Protein AF-A0A3M3LXD4-F1 (afdb_monomer_lite)

InterPro domains:
  IPR028949 Novel toxin 15 [PF15604] (297-449)
  IPR049195 NAD(+)--protein-arginine ADP-ribosyltransferase Tre1-like, N-terminal domain [PF21724] (26-231)

Organism: NCBI:txid81036

Foldseek 3Di:
DPPDPPVVVVVVVVVVVLLVQLLVLLVLLLVLLLVVLLVCCCVVVVVLVCVLCSVVLLVLLSVLLQQLLQQPSADDDDDDDDDDDDFGDGDDQADFDVDPSLVVSLVVSCVLFLNPFLSVQLSVQRVVLSVLSNQLSVLSSCLSVPPPDDDPPVCVSVVSSVVSSNVSSNSSSVSSNSSSLSVLLSLLCCLVQNGDDPNDRPDDDHSVNSLVVSLVSTPDVSVSVSCVVRVVVSNVPPSSHDDDDPPPPPPPPDDDDDDDPDDPPDDQAQADDEDEWDAQEPPVPVVLVVDDPVVNVVLVVQLVVLLVLLQVLQLQDFLRLQLGLQVCCVRHNAAPVLVVQQVVQLVVQLVVQLVVQLVVCVVVVHDNVVSSVVSNVVSVVVSVQKGQAFRNDSNRRRSNPSHRPHIDGPVSRCSVNVPCVRTVVSSNVSSVVCVVVVNRNHGYNYDHHHDDDDPDD

Sequence (457 aa):
MALQGVSALVLIGLMVIWMGGRIDSVKEALNNSYPIVLGRLRRRWADLDIEQIVDVLVQISREVALILGGSVAIGSIVGGVAGGFFLGVGAVPGLVVGGGIGLQVGSLVLSGLGLYSIAEYFYRGLPECLLTLQDGITTAWSAEQEKFAGVDPTGGSMARREYAIESASRLLARGQEQVVTLLLTAIVTYLTRGQIKSGLMGGVDNLAARSAKLQSDISNRRLADWLAKNEKKLLAHPEFQPVDPPRFNFKQTDEGAETPRSQPKAKRLERLEELEIKDFNPYDNPRLKEMSLVERQKYLKTYSAQLRAQQDAINNMTAEEFKSARDSYKNLGRNPAADAMQRRMGKQMEREVAEKIQKSLVKKGVDVREAIIQAKARAKEIKSTVAALHEPDMVAGGWLSPDPVRMGSSSVNSSIGGSWSSRLKALDDAVDSAMLDGNGGAKLNVRLNVLRGATTP

Radius of gyration: 27.42 Å; chains: 1; bounding box: 83×70×76 Å

pLDDT: mean 73.3, std 21.98, range [22.5, 97.88]

Secondary structure (DSSP, 8-state):
---SSHHHHHHHHHHHHHHHHHHHHHHHHHHHHHHHHHHHHHHHTGGGTGGGTHHHHHHHHHHHHHHHHHHHTTS-----SS----------SS--SSS-HHHHHHHHHHHHHT-GGGHHHHHHHHHHHHHHHHHHHHHHHHTTGGGSSS--TTSHHHHHHHHHHHHHHHHHHHHHHHHHHHHHHHHHHHHHH--EETTEEPP---HHHHHHHHHHH-S-HHHHHHHHHHHHHHHH-GGGS-PPPP-----------------------SBPPPEE-PPB-GGG-THHHHS-HHHHHHHHHHHHHHHHHHHHHHHTSBHHHHHHHHHHHHHH-S-HHHHHHHHHHHHHHHHHHHHHHHHHHHHTT--HHHHHHHHHHHHHHHHHTEEEE-SS-GGGTGGG--S--EEEEHHHHHHHHHHGGGTHHHHHHHHHHHHHTT-TTSBP-EE--B--S----

Structure (mmCIF, N/CA/C/O backbone):
data_AF-A0A3M3LXD4-F1
#
_entry.id   AF-A0A3M3LXD4-F1
#
loop_
_atom_site.group_PDB
_atom_site.id
_atom_site.type_symbol
_atom_site.label_atom_id
_atom_site.label_alt_id
_atom_site.label_comp_id
_atom_site.label_asym_id
_atom_site.label_entity_id
_atom_site.label_seq_id
_atom_site.pdbx_PDB_ins_code
_atom_site.Cartn_x
_atom_site.Cartn_y
_atom_site.Cartn_z
_atom_site.occupancy
_atom_site.B_iso_or_equiv
_atom_site.auth_seq_id
_atom_site.auth_comp_id
_atom_site.auth_asym_id
_atom_site.auth_atom_id
_atom_site.pdbx_PDB_model_num
ATOM 1 N N . MET A 1 1 ? 7.241 41.823 28.816 1.00 38.16 1 MET A N 1
ATOM 2 C CA . MET A 1 1 ? 7.774 40.517 28.373 1.00 38.16 1 MET A CA 1
ATOM 3 C C . MET A 1 1 ? 6.654 39.763 27.647 1.00 38.16 1 MET A C 1
ATOM 5 O O . MET A 1 1 ? 6.012 38.908 28.230 1.00 38.16 1 MET A O 1
ATOM 9 N N . ALA A 1 2 ? 6.326 40.174 26.416 1.00 39.19 2 ALA A N 1
ATOM 10 C CA . ALA A 1 2 ? 5.175 39.658 25.659 1.00 39.19 2 ALA A CA 1
ATOM 11 C C . ALA A 1 2 ? 5.435 39.721 24.140 1.00 39.19 2 ALA A C 1
ATOM 13 O O . ALA A 1 2 ? 4.665 40.318 23.399 1.00 39.19 2 ALA A O 1
ATOM 14 N N . LEU A 1 3 ? 6.567 39.171 23.677 1.00 34.00 3 LEU A N 1
ATOM 15 C CA . LEU A 1 3 ? 6.941 39.225 22.253 1.00 34.00 3 LEU A CA 1
ATOM 16 C C . LEU A 1 3 ? 7.494 37.920 21.651 1.00 34.00 3 LEU A C 1
ATOM 18 O O . LEU A 1 3 ? 7.939 37.934 20.512 1.00 34.00 3 LEU A O 1
ATOM 22 N N . GLN A 1 4 ? 7.436 36.778 22.347 1.00 39.34 4 GLN A N 1
ATOM 23 C CA . GLN A 1 4 ? 7.983 35.512 21.816 1.00 39.34 4 GLN A CA 1
ATOM 24 C C . GLN A 1 4 ? 6.937 34.482 21.341 1.00 39.34 4 GLN A C 1
ATOM 26 O O . GLN A 1 4 ? 7.311 33.477 20.749 1.00 39.34 4 GLN A O 1
ATOM 31 N N . GLY A 1 5 ? 5.631 34.724 21.523 1.00 33.06 5 GLY A N 1
ATOM 32 C CA . GLY A 1 5 ? 4.579 33.757 21.155 1.00 33.06 5 GLY A CA 1
ATOM 33 C C . GLY A 1 5 ? 4.003 33.883 19.736 1.00 33.06 5 GLY A C 1
ATOM 34 O O . GLY A 1 5 ? 3.404 32.936 19.236 1.00 33.06 5 GLY A O 1
ATOM 35 N N . VAL A 1 6 ? 4.173 35.031 19.070 1.00 38.28 6 VAL A N 1
ATOM 36 C CA . VAL A 1 6 ? 3.507 35.322 17.780 1.00 38.28 6 VAL A CA 1
ATOM 37 C C . VAL A 1 6 ? 4.297 34.773 16.578 1.00 38.28 6 VAL A C 1
ATOM 39 O O . VAL A 1 6 ? 3.705 34.384 15.575 1.00 38.28 6 VAL A O 1
ATOM 42 N N . SER A 1 7 ? 5.622 34.641 16.681 1.00 45.12 7 SER A N 1
ATOM 43 C CA . SER A 1 7 ? 6.482 34.300 15.536 1.00 45.12 7 SER A CA 1
ATOM 44 C C . SER A 1 7 ? 6.362 32.847 15.056 1.00 45.12 7 SER A C 1
ATOM 46 O O . SER A 1 7 ? 6.449 32.598 13.858 1.00 45.12 7 SER A O 1
ATOM 48 N N . ALA A 1 8 ? 6.118 31.878 15.944 1.00 33.59 8 ALA A N 1
ATOM 49 C CA . ALA A 1 8 ? 6.049 30.462 15.560 1.00 33.59 8 ALA A CA 1
ATOM 50 C C . ALA A 1 8 ? 4.763 30.114 14.786 1.00 33.59 8 ALA A C 1
ATOM 52 O O . ALA A 1 8 ? 4.811 29.393 13.793 1.00 33.59 8 ALA A O 1
ATOM 53 N N . LEU A 1 9 ? 3.619 30.673 15.193 1.00 34.75 9 LEU A N 1
ATOM 54 C CA . LEU A 1 9 ? 2.333 30.480 14.511 1.00 34.75 9 LEU A CA 1
ATOM 55 C C . LEU A 1 9 ? 2.302 31.154 13.131 1.00 34.75 9 LEU A C 1
ATOM 57 O O . LEU A 1 9 ? 1.747 30.591 12.190 1.00 34.75 9 LEU A O 1
ATOM 61 N N . VAL A 1 10 ? 2.948 32.317 12.987 1.00 41.09 10 VAL A N 1
ATOM 62 C CA . VAL A 1 10 ? 3.098 33.009 11.696 1.00 41.09 10 VAL A CA 1
ATOM 63 C C . VAL A 1 10 ? 4.026 32.234 10.755 1.00 41.09 10 VAL A C 1
ATOM 65 O O . VAL A 1 10 ? 3.702 32.086 9.581 1.00 41.09 10 VAL A O 1
ATOM 68 N N . LEU A 1 11 ? 5.131 31.670 11.254 1.00 33.03 11 LEU A N 1
ATOM 69 C CA . LEU A 1 11 ? 6.038 30.837 10.454 1.00 33.03 11 LEU A CA 1
ATOM 70 C C . LEU A 1 11 ? 5.385 29.523 9.998 1.00 33.03 11 LEU A C 1
ATOM 72 O O . LEU A 1 11 ? 5.543 29.139 8.841 1.00 33.03 11 LEU A O 1
ATOM 76 N N . ILE A 1 12 ? 4.594 28.872 10.859 1.00 34.53 12 ILE A N 1
ATOM 77 C CA . ILE A 1 12 ? 3.800 27.688 10.486 1.00 34.53 12 ILE A CA 1
ATOM 78 C C . ILE A 1 12 ? 2.733 28.065 9.448 1.00 34.53 12 ILE A C 1
ATOM 80 O O . ILE A 1 12 ? 2.572 27.361 8.454 1.00 34.53 12 ILE A O 1
ATOM 84 N N . GLY A 1 13 ? 2.047 29.199 9.627 1.00 31.00 13 GLY A N 1
ATOM 85 C CA . GLY A 1 13 ? 1.080 29.715 8.655 1.00 31.00 13 GLY A CA 1
ATOM 86 C C . GLY A 1 13 ? 1.704 29.997 7.284 1.00 31.00 13 GLY A C 1
ATOM 87 O O . GLY A 1 13 ? 1.172 29.559 6.267 1.00 31.00 13 GLY A O 1
ATOM 88 N N . LEU A 1 14 ? 2.867 30.655 7.245 1.00 36.41 14 LEU A N 1
ATOM 89 C CA . LEU A 1 14 ? 3.611 30.940 6.012 1.00 36.41 14 LEU A CA 1
ATOM 90 C C . LEU A 1 14 ? 4.131 29.665 5.335 1.00 36.41 14 LEU A C 1
ATOM 92 O O . LEU A 1 14 ? 4.071 29.565 4.113 1.00 36.41 14 LEU A O 1
ATOM 96 N N . MET A 1 15 ? 4.579 28.671 6.106 1.00 35.88 15 MET A N 1
ATOM 97 C CA . MET A 1 15 ? 5.019 27.372 5.587 1.00 35.88 15 MET A CA 1
ATOM 98 C C . MET A 1 15 ? 3.859 26.573 4.972 1.00 35.88 15 MET A C 1
ATOM 100 O O . MET A 1 15 ? 4.012 26.002 3.894 1.00 35.88 15 MET A O 1
ATOM 104 N N . VAL A 1 16 ? 2.681 26.582 5.607 1.00 38.06 16 VAL A N 1
ATOM 105 C CA . VAL A 1 16 ? 1.460 25.940 5.086 1.00 38.06 16 VAL A CA 1
ATOM 106 C C . VAL A 1 16 ? 0.983 26.615 3.797 1.00 38.06 16 VAL A C 1
ATOM 108 O O . VAL A 1 16 ? 0.641 25.924 2.839 1.00 38.06 16 VAL A O 1
ATOM 111 N N . ILE A 1 17 ? 1.012 27.950 3.734 1.00 48.69 17 ILE A N 1
ATOM 112 C CA . ILE A 1 17 ? 0.652 28.719 2.531 1.00 48.69 17 ILE A CA 1
ATOM 113 C C . ILE A 1 17 ? 1.657 28.466 1.393 1.00 48.69 17 ILE A C 1
ATOM 115 O O . ILE A 1 17 ? 1.259 28.245 0.249 1.00 48.69 17 ILE A O 1
ATOM 119 N N . TRP A 1 18 ? 2.955 28.433 1.705 1.00 51.97 18 TRP A N 1
ATOM 120 C CA . TRP A 1 18 ? 4.034 28.191 0.742 1.00 51.97 18 TRP A CA 1
ATOM 121 C C . TRP A 1 18 ? 4.019 26.767 0.171 1.00 51.97 18 TRP A C 1
ATOM 123 O O . TRP A 1 18 ? 4.199 26.580 -1.032 1.00 51.97 18 TRP A O 1
ATOM 133 N N . MET A 1 19 ? 3.745 25.758 1.004 1.00 53.31 19 MET A N 1
ATOM 134 C CA . MET A 1 19 ? 3.525 24.385 0.538 1.00 53.31 19 MET A CA 1
ATOM 135 C C . MET A 1 19 ? 2.240 24.264 -0.291 1.00 53.31 19 MET A C 1
ATOM 137 O O . MET A 1 19 ? 2.237 23.570 -1.307 1.00 53.31 19 MET A O 1
ATOM 141 N N . GLY A 1 20 ? 1.164 24.955 0.109 1.00 58.22 20 GLY A N 1
ATOM 142 C CA . GLY A 1 20 ? -0.123 24.945 -0.591 1.00 58.22 20 GLY A CA 1
ATOM 143 C C . GLY A 1 20 ? -0.011 25.392 -2.049 1.00 58.22 20 GLY A C 1
ATOM 144 O O . GLY A 1 20 ? -0.422 24.654 -2.942 1.00 58.22 20 GLY A O 1
ATOM 145 N N . GLY A 1 21 ? 0.644 26.531 -2.304 1.00 67.75 21 GLY A N 1
ATOM 146 C CA . GLY A 1 21 ? 0.820 27.047 -3.668 1.00 67.75 21 GLY A CA 1
ATOM 147 C C . GLY A 1 21 ? 1.576 26.087 -4.593 1.00 67.75 21 GLY A C 1
ATOM 148 O O . GLY A 1 21 ? 1.191 25.896 -5.745 1.00 67.75 21 GLY A O 1
ATOM 149 N N . ARG A 1 22 ? 2.627 25.425 -4.095 1.00 69.06 22 ARG A N 1
ATOM 150 C CA . ARG A 1 22 ? 3.424 24.468 -4.887 1.00 69.06 22 ARG A CA 1
ATOM 151 C C . ARG A 1 22 ? 2.650 23.204 -5.236 1.00 69.06 22 ARG A C 1
ATOM 153 O O . ARG A 1 22 ? 2.740 22.710 -6.359 1.00 69.06 22 ARG A O 1
ATOM 160 N N . ILE A 1 23 ? 1.870 22.698 -4.282 1.00 67.44 23 ILE A N 1
ATOM 161 C CA . ILE A 1 23 ? 0.970 21.563 -4.499 1.00 67.44 23 ILE A CA 1
ATOM 162 C C . ILE A 1 23 ? -0.072 21.918 -5.564 1.00 67.44 23 ILE A C 1
ATOM 164 O O . ILE A 1 23 ? -0.371 21.094 -6.430 1.00 67.44 23 ILE A O 1
ATOM 168 N N . ASP A 1 24 ? -0.607 23.136 -5.528 1.00 76.62 24 ASP A N 1
ATOM 169 C CA . ASP A 1 24 ? -1.597 23.583 -6.502 1.00 76.62 24 ASP A CA 1
ATOM 170 C C . ASP A 1 24 ? -0.996 23.745 -7.903 1.00 76.62 24 ASP A C 1
ATOM 172 O O . ASP A 1 24 ? -1.616 23.301 -8.865 1.00 76.62 24 ASP A O 1
ATOM 176 N N . SER A 1 25 ? 0.247 24.215 -8.027 1.00 81.12 25 SER A N 1
ATOM 177 C CA . SER A 1 25 ? 0.984 24.237 -9.302 1.00 81.12 25 SER A CA 1
ATOM 178 C C . SER A 1 25 ? 1.208 22.840 -9.894 1.00 81.12 25 SER A C 1
ATOM 180 O O . SER A 1 25 ? 1.030 22.636 -11.095 1.00 81.12 25 SER A O 1
ATOM 182 N N . VAL A 1 26 ? 1.540 21.840 -9.069 1.00 79.19 26 VAL A N 1
ATOM 183 C CA . VAL A 1 26 ? 1.662 20.443 -9.532 1.00 79.19 26 VAL A CA 1
ATOM 184 C C . VAL A 1 26 ? 0.308 19.883 -9.975 1.00 79.19 26 VAL A C 1
ATOM 186 O O . VAL A 1 26 ? 0.224 19.247 -11.027 1.00 79.19 26 VAL A O 1
ATOM 189 N N . LYS A 1 27 ? -0.772 20.140 -9.223 1.00 78.12 27 LYS A N 1
ATOM 190 C CA . LYS A 1 27 ? -2.135 19.741 -9.619 1.00 78.12 27 LYS A CA 1
ATOM 191 C C . LYS A 1 27 ? -2.572 20.417 -10.915 1.00 78.12 27 LYS A C 1
ATOM 193 O O . LYS A 1 27 ? -3.188 19.766 -11.753 1.00 78.12 27 LYS A O 1
ATOM 198 N N . GLU A 1 28 ? -2.267 21.700 -11.072 1.00 84.12 28 GLU A N 1
ATOM 199 C CA . GLU A 1 28 ? -2.561 22.482 -12.271 1.00 84.12 28 GLU A CA 1
ATOM 200 C C . GLU A 1 28 ? -1.842 21.887 -13.484 1.00 84.12 28 GLU A C 1
ATOM 202 O O . GLU A 1 28 ? -2.494 21.548 -14.470 1.00 84.12 28 GLU A O 1
ATOM 207 N N . ALA A 1 29 ? -0.535 21.630 -13.379 1.00 87.50 29 ALA A N 1
ATOM 208 C CA . ALA A 1 29 ? 0.235 21.005 -14.451 1.00 87.50 29 ALA A CA 1
ATOM 209 C C . ALA A 1 29 ? -0.260 19.583 -14.797 1.00 87.50 29 ALA A C 1
ATOM 211 O O . ALA A 1 29 ? -0.350 19.230 -15.972 1.00 87.50 29 ALA A O 1
ATOM 212 N N . LEU A 1 30 ? -0.644 18.775 -13.800 1.00 83.88 30 LEU A N 1
ATOM 213 C CA . LEU A 1 30 ? -1.251 17.446 -13.999 1.00 83.88 30 LEU A CA 1
ATOM 214 C C . LEU A 1 30 ? -2.641 17.505 -14.650 1.00 83.88 30 LEU A C 1
ATOM 216 O O . LEU A 1 30 ? -3.019 16.612 -15.407 1.00 83.88 30 LEU A O 1
ATOM 220 N N . ASN A 1 31 ? -3.438 18.527 -14.342 1.00 87.12 31 ASN A N 1
ATOM 221 C CA . ASN A 1 31 ? -4.735 18.727 -14.984 1.00 87.12 31 ASN A CA 1
ATOM 222 C C . ASN A 1 31 ? -4.555 19.180 -16.439 1.00 87.12 31 ASN A C 1
ATOM 224 O O . ASN A 1 31 ? -5.240 18.677 -17.327 1.00 87.12 31 ASN A O 1
ATOM 228 N N . ASN A 1 32 ? -3.592 20.066 -16.690 1.00 91.00 32 ASN A N 1
ATOM 229 C CA . ASN A 1 32 ? -3.265 20.565 -18.023 1.00 91.00 32 ASN A CA 1
ATOM 230 C C . ASN A 1 32 ? -2.576 19.500 -18.895 1.00 91.00 32 ASN A C 1
ATOM 232 O O . ASN A 1 32 ? -2.713 19.523 -20.119 1.00 91.00 32 ASN A O 1
ATOM 236 N N . SER A 1 33 ? -1.883 18.525 -18.295 1.00 92.38 33 SER A N 1
ATOM 237 C CA . SER A 1 33 ? -1.285 17.404 -19.029 1.00 92.38 33 SER A CA 1
ATOM 238 C C . SER A 1 33 ? -2.330 16.430 -19.586 1.00 92.38 33 SER A C 1
ATOM 240 O O . SER A 1 33 ? -2.091 15.813 -20.625 1.00 92.38 33 SER A O 1
ATOM 242 N N . TYR A 1 34 ? -3.504 16.319 -18.953 1.00 85.38 34 TYR A N 1
ATOM 243 C CA . TYR A 1 34 ? -4.565 15.374 -19.323 1.00 85.38 34 TYR A CA 1
ATOM 244 C C . TYR A 1 34 ? -5.035 15.481 -20.790 1.00 85.38 34 TYR A C 1
ATOM 246 O O . TYR A 1 34 ? -4.958 14.478 -21.506 1.00 85.38 34 TYR A O 1
ATOM 254 N N . PRO A 1 35 ? -5.480 16.649 -21.301 1.00 87.19 35 PRO A N 1
ATOM 255 C CA . PRO A 1 35 ? -5.889 16.762 -22.703 1.00 87.19 35 PRO A CA 1
ATOM 256 C C . PRO A 1 35 ? -4.724 16.528 -23.679 1.00 87.19 35 PRO A C 1
ATOM 258 O O . PRO A 1 35 ? -4.940 16.035 -24.788 1.00 87.19 35 PRO A O 1
ATOM 261 N N . ILE A 1 36 ? -3.486 16.832 -23.267 1.00 92.06 36 ILE A N 1
ATOM 262 C CA . ILE A 1 36 ? -2.285 16.630 -24.085 1.00 92.06 36 ILE A CA 1
ATOM 263 C C . ILE A 1 36 ? -2.018 15.134 -24.259 1.00 92.06 36 ILE A C 1
ATOM 265 O O . ILE A 1 36 ? -1.902 14.670 -25.395 1.00 92.06 36 ILE A O 1
ATOM 269 N N . VAL A 1 37 ? -1.942 14.376 -23.158 1.00 92.38 37 VAL A N 1
ATOM 270 C CA . VAL A 1 37 ? -1.685 12.931 -23.218 1.00 92.38 37 VAL A CA 1
ATOM 271 C C . VAL A 1 37 ? -2.824 12.215 -23.936 1.00 92.38 37 VAL A C 1
ATOM 273 O O . VAL A 1 37 ? -2.557 11.449 -24.856 1.00 92.38 37 VAL A O 1
ATOM 276 N N . LEU A 1 38 ? -4.085 12.549 -23.639 1.00 87.00 38 LEU A N 1
ATOM 277 C CA . LEU A 1 38 ? -5.252 11.972 -24.310 1.00 87.00 38 LEU A CA 1
ATOM 278 C C . LEU A 1 38 ? -5.175 12.146 -25.835 1.00 87.00 38 LEU A C 1
ATOM 280 O O . LEU A 1 38 ? -5.336 11.182 -26.583 1.00 87.00 38 LEU A O 1
ATOM 284 N N . GLY A 1 39 ? -4.880 13.365 -26.299 1.00 88.19 39 GLY A N 1
ATOM 285 C CA . GLY A 1 39 ? -4.738 13.660 -27.723 1.00 88.19 39 GLY A CA 1
ATOM 286 C C . GLY A 1 39 ? -3.554 12.942 -28.376 1.00 88.19 39 GLY A C 1
ATOM 287 O O . GLY A 1 39 ? -3.660 12.523 -29.527 1.00 88.19 39 GLY A O 1
ATOM 288 N N . ARG A 1 40 ? -2.433 12.776 -27.660 1.00 93.88 40 ARG A N 1
ATOM 289 C CA . ARG A 1 40 ? -1.277 12.017 -28.162 1.00 93.88 40 ARG A CA 1
ATOM 290 C C . ARG A 1 40 ? -1.593 10.534 -28.288 1.00 93.88 40 ARG A C 1
ATOM 292 O O . ARG A 1 40 ? -1.390 9.996 -29.369 1.00 93.88 40 ARG A O 1
ATOM 299 N N . LEU A 1 41 ? -2.152 9.911 -27.247 1.00 93.44 41 LEU A N 1
ATOM 300 C CA . LEU A 1 41 ? -2.473 8.481 -27.269 1.00 93.44 41 LEU A CA 1
ATOM 301 C C . LEU A 1 41 ? -3.467 8.152 -28.386 1.00 93.44 41 LEU A C 1
ATOM 303 O O . LEU A 1 41 ? -3.211 7.247 -29.176 1.00 93.44 41 LEU A O 1
ATOM 307 N N . ARG A 1 42 ? -4.555 8.931 -28.505 1.00 93.69 42 ARG A N 1
ATOM 308 C CA . ARG A 1 42 ? -5.569 8.731 -29.555 1.00 93.69 42 ARG A CA 1
ATOM 309 C C . ARG A 1 42 ? -4.992 8.823 -30.963 1.00 93.69 42 ARG A C 1
ATOM 311 O O . ARG A 1 42 ? -5.381 8.039 -31.814 1.00 93.69 42 ARG A O 1
ATOM 318 N N . ARG A 1 43 ? -4.078 9.766 -31.216 1.00 92.94 43 ARG A N 1
ATOM 319 C CA . ARG A 1 43 ? -3.451 9.918 -32.538 1.00 92.94 43 ARG A CA 1
ATOM 320 C C . ARG A 1 43 ? -2.398 8.852 -32.814 1.00 92.94 43 ARG A C 1
ATOM 322 O O . ARG A 1 43 ? -2.325 8.363 -33.933 1.00 92.94 43 ARG A O 1
ATOM 329 N N . ARG A 1 44 ? -1.567 8.536 -31.820 1.00 91.94 44 ARG A N 1
ATOM 330 C CA . ARG A 1 44 ? -0.391 7.678 -31.988 1.00 91.94 44 ARG A CA 1
ATOM 331 C C . ARG A 1 44 ? -0.755 6.208 -32.187 1.00 91.94 44 ARG A C 1
ATOM 333 O O . ARG A 1 44 ? -0.095 5.544 -32.970 1.00 91.94 44 ARG A O 1
ATOM 340 N N . TRP A 1 45 ? -1.809 5.736 -31.521 1.00 93.19 45 TRP A N 1
ATOM 341 C CA . TRP A 1 45 ? -2.244 4.331 -31.550 1.00 93.19 45 TRP A CA 1
ATOM 342 C C . TRP A 1 45 ? -3.700 4.184 -32.008 1.00 93.19 45 TRP A C 1
ATOM 344 O O . TRP A 1 45 ? -4.460 3.366 -31.484 1.00 93.19 45 TRP A O 1
ATOM 354 N N . ALA A 1 46 ? -4.116 5.022 -32.961 1.00 91.31 46 ALA A N 1
ATOM 355 C CA . ALA A 1 46 ? -5.467 5.004 -33.523 1.00 91.31 46 ALA A CA 1
ATOM 356 C C . ALA A 1 46 ? -5.812 3.650 -34.173 1.00 91.31 46 ALA A C 1
ATOM 358 O O . ALA A 1 46 ? -6.941 3.177 -34.079 1.00 91.31 46 ALA A O 1
ATOM 359 N N . ASP A 1 47 ? -4.825 3.003 -34.790 1.00 91.62 47 ASP A N 1
ATOM 360 C CA . ASP A 1 47 ? -4.917 1.698 -35.452 1.00 91.62 47 ASP A CA 1
ATOM 361 C C . ASP A 1 47 ? -5.193 0.530 -34.484 1.00 91.62 47 ASP A C 1
ATOM 363 O O . ASP A 1 47 ? -5.756 -0.499 -34.883 1.00 91.62 47 ASP A O 1
ATOM 367 N N . LEU A 1 48 ? -4.855 0.712 -33.203 1.00 93.44 48 LEU A N 1
ATOM 368 C CA . LEU A 1 48 ? -5.133 -0.218 -32.105 1.00 93.44 48 LEU A CA 1
ATOM 369 C C . LEU A 1 48 ? -6.485 0.019 -31.424 1.00 93.44 48 LEU A C 1
ATOM 371 O O . LEU A 1 48 ? -6.744 -0.547 -30.360 1.00 93.44 48 LEU A O 1
ATOM 375 N N . ASP A 1 49 ? -7.340 0.873 -31.991 1.00 94.12 49 ASP A N 1
ATOM 376 C CA . ASP A 1 49 ? -8.650 1.205 -31.428 1.00 94.12 49 ASP A CA 1
ATOM 377 C C . ASP A 1 49 ? -8.542 1.677 -29.960 1.00 94.12 49 ASP A C 1
ATOM 379 O O . ASP A 1 49 ? -9.385 1.363 -29.109 1.00 94.12 49 ASP A O 1
ATOM 383 N N . ILE A 1 50 ? -7.462 2.414 -29.646 1.00 92.31 50 ILE A N 1
ATOM 384 C CA . ILE A 1 50 ? -7.083 2.777 -28.272 1.00 92.31 50 ILE A CA 1
ATOM 385 C C . ILE A 1 50 ? -8.163 3.601 -27.568 1.00 92.31 50 ILE A C 1
ATOM 387 O O . ILE A 1 50 ? -8.248 3.585 -26.343 1.00 92.31 50 ILE A O 1
ATOM 391 N N . GLU A 1 51 ? -9.039 4.275 -28.319 1.00 91.94 51 GLU A N 1
ATOM 392 C CA . GLU A 1 51 ? -10.175 5.040 -27.795 1.00 91.94 51 GLU A CA 1
ATOM 393 C C . GLU A 1 51 ? -11.074 4.223 -26.857 1.00 91.94 51 GLU A C 1
ATOM 395 O O . GLU A 1 51 ? -11.642 4.778 -25.917 1.00 91.94 51 GLU A O 1
ATOM 400 N N . GLN A 1 52 ? -11.153 2.900 -27.041 1.00 93.44 52 GLN A N 1
ATOM 401 C CA . GLN A 1 52 ? -11.947 2.018 -26.180 1.00 93.44 52 GLN A CA 1
ATOM 402 C C . GLN A 1 52 ? -11.419 1.947 -24.738 1.00 93.44 52 GLN A C 1
ATOM 404 O O . GLN A 1 52 ? -12.203 1.671 -23.821 1.00 93.44 52 GLN A O 1
ATOM 409 N N . ILE A 1 53 ? -10.119 2.194 -24.536 1.00 93.94 53 ILE A N 1
ATOM 410 C CA . ILE A 1 53 ? -9.428 2.065 -23.244 1.00 93.94 53 ILE A CA 1
ATOM 411 C C . ILE A 1 53 ? -8.565 3.271 -22.869 1.00 93.94 53 ILE A C 1
ATOM 413 O O . ILE A 1 53 ? -7.929 3.254 -21.817 1.00 93.94 53 ILE A O 1
ATOM 417 N N . VAL A 1 54 ? -8.533 4.325 -23.686 1.00 91.12 54 VAL A N 1
ATOM 418 C CA . VAL A 1 54 ? -7.620 5.458 -23.489 1.00 91.12 54 VAL A CA 1
ATOM 419 C C . VAL A 1 54 ? -7.816 6.122 -22.127 1.00 91.12 54 VAL A C 1
ATOM 421 O O . VAL A 1 54 ? -6.835 6.463 -21.475 1.00 91.12 54 VAL A O 1
ATOM 424 N N . ASP A 1 55 ? -9.053 6.205 -21.633 1.00 86.19 55 ASP A N 1
ATOM 425 C CA . ASP A 1 55 ? -9.338 6.748 -20.302 1.00 86.19 55 ASP A CA 1
ATOM 426 C C . ASP A 1 55 ? -8.741 5.881 -19.185 1.00 86.19 55 ASP A C 1
ATOM 428 O O . ASP A 1 55 ? -8.220 6.415 -18.209 1.00 86.19 55 ASP A O 1
ATOM 432 N N . VAL A 1 56 ? -8.749 4.551 -19.351 1.00 87.69 56 VAL A N 1
ATOM 433 C CA . VAL A 1 56 ? -8.131 3.605 -18.406 1.00 87.69 56 VAL A CA 1
ATOM 434 C C . VAL A 1 56 ? -6.616 3.806 -18.389 1.00 87.69 56 VAL A C 1
ATOM 436 O O . VAL A 1 56 ? -6.024 3.940 -17.321 1.00 87.69 56 VAL A O 1
ATOM 439 N N . LEU A 1 57 ? -5.986 3.886 -19.564 1.00 90.38 57 LEU A N 1
ATOM 440 C CA . LEU A 1 57 ? -4.536 4.064 -19.702 1.00 90.38 57 LEU A CA 1
ATOM 441 C C . LEU A 1 57 ? -4.061 5.413 -19.150 1.00 90.38 57 LEU A C 1
ATOM 443 O O . LEU A 1 57 ? -3.075 5.485 -18.412 1.00 90.38 57 LEU A O 1
ATOM 447 N N . VAL A 1 58 ? -4.792 6.487 -19.458 1.00 85.69 58 VAL A N 1
ATOM 448 C CA . VAL A 1 58 ? -4.495 7.821 -18.931 1.00 85.69 58 VAL A CA 1
ATOM 449 C C . VAL A 1 58 ? -4.700 7.858 -17.418 1.00 85.69 58 VAL A C 1
ATOM 451 O O . VAL A 1 58 ? -3.851 8.414 -16.723 1.00 85.69 58 VAL A O 1
ATOM 454 N N . GLN A 1 59 ? -5.753 7.229 -16.886 1.00 81.94 59 GLN A N 1
ATOM 455 C CA . GLN A 1 59 ? -5.964 7.135 -15.442 1.00 81.94 59 GLN A CA 1
ATOM 456 C C . GLN A 1 59 ? -4.787 6.438 -14.743 1.00 81.94 59 GLN A C 1
ATOM 458 O O . GLN A 1 59 ? -4.243 7.003 -13.798 1.00 81.94 59 GLN A O 1
ATOM 463 N N . ILE A 1 60 ? -4.340 5.280 -15.243 1.00 82.19 60 ILE A N 1
ATOM 464 C CA . ILE A 1 60 ? -3.191 4.546 -14.684 1.00 82.19 60 ILE A CA 1
ATOM 465 C C . ILE A 1 60 ? -1.941 5.435 -14.653 1.00 82.19 60 ILE A C 1
ATOM 467 O O . ILE A 1 60 ? -1.296 5.593 -13.619 1.00 82.19 60 ILE A O 1
ATOM 471 N N . SER A 1 61 ? -1.609 6.065 -15.782 1.00 85.94 61 SER A N 1
ATOM 472 C CA . SER A 1 61 ? -0.430 6.935 -15.873 1.00 85.94 61 SER A CA 1
ATOM 473 C C . SER A 1 61 ? -0.534 8.179 -14.974 1.00 85.94 61 SER A C 1
ATOM 475 O O . SER A 1 61 ? 0.471 8.666 -14.454 1.00 85.94 61 SER A O 1
ATOM 477 N N . ARG A 1 62 ? -1.752 8.687 -14.745 1.00 78.88 62 ARG A N 1
ATOM 478 C CA . ARG A 1 62 ? -2.024 9.792 -13.820 1.00 78.88 62 ARG A CA 1
ATOM 479 C C . ARG A 1 62 ? -1.849 9.365 -12.367 1.00 78.88 62 ARG A C 1
ATOM 481 O O . ARG A 1 62 ? -1.287 10.134 -11.596 1.00 78.88 62 ARG A O 1
ATOM 488 N N . GLU A 1 63 ? -2.300 8.172 -11.993 1.00 70.69 63 GLU A N 1
ATOM 489 C CA . GLU A 1 63 ? -2.088 7.616 -10.651 1.00 70.69 63 GLU A CA 1
ATOM 490 C C . GLU A 1 63 ? -0.590 7.477 -10.355 1.00 70.69 63 GLU A C 1
ATOM 492 O O . GLU A 1 63 ? -0.133 7.938 -9.312 1.00 70.69 63 GLU A O 1
ATOM 497 N N . VAL A 1 64 ? 0.193 6.981 -11.320 1.00 73.25 64 VAL A N 1
ATOM 498 C CA . VAL A 1 64 ? 1.663 6.953 -11.244 1.00 73.25 64 VAL A CA 1
ATOM 499 C C . VAL A 1 64 ? 2.245 8.345 -10.975 1.00 73.25 64 VAL A C 1
ATOM 501 O O . VAL A 1 64 ? 3.033 8.519 -10.047 1.00 73.25 64 VAL A O 1
ATOM 504 N N . ALA A 1 65 ? 1.830 9.355 -11.741 1.00 75.06 65 ALA A N 1
ATOM 505 C CA . ALA A 1 65 ? 2.317 10.720 -11.565 1.00 75.06 65 ALA A CA 1
ATOM 506 C C . ALA A 1 65 ? 1.882 11.350 -10.225 1.00 75.06 65 ALA A C 1
ATOM 508 O O . ALA A 1 65 ? 2.641 12.111 -9.629 1.00 75.06 65 ALA A O 1
ATOM 509 N N . LEU A 1 66 ? 0.688 11.020 -9.721 1.00 67.94 66 LEU A N 1
ATOM 510 C CA . LEU A 1 66 ? 0.189 11.496 -8.425 1.00 67.94 66 LEU A CA 1
ATOM 511 C C . LEU A 1 66 ? 0.970 10.906 -7.246 1.00 67.94 66 LEU A C 1
ATOM 513 O O . LEU A 1 66 ? 1.246 11.628 -6.290 1.00 67.94 66 LEU A O 1
ATOM 517 N N . ILE A 1 67 ? 1.359 9.633 -7.326 1.00 62.16 67 ILE A N 1
ATOM 518 C CA . ILE A 1 67 ? 2.197 8.971 -6.312 1.00 62.16 67 ILE A CA 1
ATOM 519 C C . ILE A 1 67 ? 3.572 9.636 -6.263 1.00 62.16 67 ILE A C 1
ATOM 521 O O . ILE A 1 67 ? 4.032 10.045 -5.199 1.00 62.16 67 ILE A O 1
ATOM 525 N N . LEU A 1 68 ? 4.187 9.838 -7.432 1.00 63.91 68 LEU A N 1
ATOM 526 C CA . LEU A 1 68 ? 5.456 10.560 -7.552 1.00 63.91 68 LEU A CA 1
ATOM 527 C C . LEU A 1 68 ? 5.359 11.998 -7.026 1.00 63.91 68 LEU A C 1
ATOM 529 O O . LEU A 1 68 ? 6.241 12.460 -6.304 1.00 63.91 68 LEU A O 1
ATOM 533 N N . GLY A 1 69 ? 4.278 12.703 -7.369 1.00 56.75 69 GLY A N 1
ATOM 534 C CA . GLY A 1 69 ? 4.035 14.080 -6.938 1.00 56.75 69 GLY A CA 1
ATOM 535 C C . GLY A 1 69 ? 3.836 14.203 -5.430 1.00 56.75 69 GLY A C 1
ATOM 536 O O . GLY A 1 69 ? 4.309 15.165 -4.826 1.00 56.75 69 GLY A O 1
ATOM 537 N N . GLY A 1 70 ? 3.196 13.205 -4.812 1.00 50.41 70 GLY A N 1
ATOM 538 C CA . GLY A 1 70 ? 3.074 13.097 -3.361 1.00 50.41 70 GLY A CA 1
ATOM 539 C C . GLY A 1 70 ? 4.435 13.028 -2.670 1.00 50.41 70 GLY A C 1
ATOM 540 O O . GLY A 1 70 ? 4.654 13.752 -1.704 1.00 50.41 70 GLY A O 1
ATOM 541 N N . SER A 1 71 ? 5.371 12.238 -3.206 1.00 46.94 71 SER A N 1
ATOM 542 C CA . SER A 1 71 ? 6.719 12.075 -2.640 1.00 46.94 71 SER A CA 1
ATOM 543 C C . SER A 1 71 ? 7.575 13.346 -2.690 1.00 46.94 71 SER A C 1
ATOM 545 O O . SER A 1 71 ? 8.361 13.596 -1.778 1.00 46.94 71 SER A O 1
ATOM 547 N N . VAL A 1 72 ? 7.400 14.184 -3.716 1.00 43.62 72 VAL A N 1
ATOM 548 C CA . VAL A 1 72 ? 8.126 15.460 -3.869 1.00 43.62 72 VAL A CA 1
ATOM 549 C C . VAL A 1 72 ? 7.674 16.520 -2.856 1.00 43.62 72 VAL A C 1
ATOM 551 O O . VAL A 1 72 ? 8.459 17.388 -2.471 1.00 43.62 72 VAL A O 1
ATOM 554 N N . ALA A 1 73 ? 6.433 16.450 -2.368 1.00 38.22 73 ALA A N 1
ATOM 555 C CA . ALA A 1 73 ? 5.875 17.492 -1.511 1.00 38.22 73 ALA A CA 1
ATOM 556 C C . ALA A 1 73 ? 6.483 17.561 -0.096 1.00 38.22 73 ALA A C 1
ATOM 558 O O . ALA A 1 73 ? 6.241 18.530 0.625 1.00 38.22 73 ALA A O 1
ATOM 559 N N . ILE A 1 74 ? 7.261 16.547 0.308 1.00 38.19 74 ILE A N 1
ATOM 560 C CA . ILE A 1 74 ? 7.760 16.371 1.683 1.00 38.19 74 ILE A CA 1
ATOM 561 C C . ILE A 1 74 ? 9.307 16.323 1.759 1.00 38.19 74 ILE A C 1
ATOM 563 O O . ILE A 1 74 ? 9.854 16.366 2.859 1.00 38.19 74 ILE A O 1
ATOM 567 N N . GLY A 1 75 ? 10.035 16.352 0.633 1.00 31.34 75 GLY A N 1
ATOM 568 C CA . GLY A 1 75 ? 11.505 16.283 0.614 1.00 31.34 75 GLY A CA 1
ATOM 569 C C . GLY A 1 75 ? 12.149 17.102 -0.506 1.00 31.34 75 GLY A C 1
ATOM 570 O O . GLY A 1 75 ? 11.774 17.011 -1.669 1.00 31.34 75 GLY A O 1
ATOM 571 N N . SER A 1 76 ? 13.122 17.931 -0.141 1.00 33.78 76 SER A N 1
ATOM 572 C CA . SER A 1 76 ? 13.904 18.842 -0.984 1.00 33.78 76 SER A CA 1
ATOM 573 C C . SER A 1 76 ? 14.529 18.196 -2.230 1.00 33.78 76 SER A C 1
ATOM 575 O O . SER A 1 76 ? 15.402 17.340 -2.128 1.00 33.78 76 SER A O 1
ATOM 577 N N . ILE A 1 77 ? 14.148 18.697 -3.409 1.00 33.47 77 ILE A N 1
ATOM 578 C CA . ILE A 1 77 ? 14.812 18.433 -4.692 1.00 33.47 77 ILE A CA 1
ATOM 579 C C . ILE A 1 77 ? 16.063 19.314 -4.798 1.00 33.47 77 ILE A C 1
ATOM 581 O O . ILE A 1 77 ? 15.929 20.504 -5.073 1.00 33.47 77 ILE A O 1
ATOM 585 N N . VAL A 1 78 ? 17.255 18.729 -4.645 1.00 30.12 78 VAL A N 1
ATOM 586 C CA . VAL A 1 78 ? 18.488 19.160 -5.336 1.00 30.12 78 VAL A CA 1
ATOM 587 C C . VAL A 1 78 ? 19.375 17.922 -5.556 1.00 30.12 78 VAL A C 1
ATOM 589 O O . VAL A 1 78 ? 19.822 17.326 -4.583 1.00 30.12 78 VAL A O 1
ATOM 592 N N . GLY A 1 79 ? 19.660 17.562 -6.816 1.00 24.59 79 GLY A N 1
ATOM 593 C CA . GLY A 1 79 ? 20.750 16.638 -7.184 1.00 24.59 79 GLY A CA 1
ATOM 594 C C . GLY A 1 79 ? 20.350 15.501 -8.130 1.00 24.59 79 GLY A C 1
ATOM 595 O O . GLY A 1 79 ? 19.727 14.534 -7.710 1.00 24.59 79 GLY A O 1
ATOM 596 N N . GLY A 1 80 ? 20.702 15.630 -9.411 1.00 23.86 80 GLY A N 1
ATOM 597 C CA . GLY A 1 80 ? 20.371 14.683 -10.477 1.00 23.86 80 GLY A CA 1
ATOM 598 C C . GLY A 1 80 ? 21.162 13.370 -10.479 1.00 23.86 80 GLY A C 1
ATOM 599 O O . GLY A 1 80 ? 22.201 13.244 -9.848 1.00 23.86 80 GLY A O 1
ATOM 600 N N . VAL A 1 81 ? 20.621 12.436 -11.268 1.00 25.47 81 VAL A N 1
ATOM 601 C CA . VAL A 1 81 ? 21.251 11.287 -11.943 1.00 25.47 81 VAL A CA 1
ATOM 602 C C . VAL A 1 81 ? 22.233 10.447 -11.107 1.00 25.47 81 VAL A C 1
ATOM 604 O O . VAL A 1 81 ? 23.392 10.793 -10.927 1.00 25.47 81 VAL A O 1
ATOM 607 N N . ALA A 1 82 ? 21.751 9.249 -10.750 1.00 30.55 82 ALA A N 1
ATOM 608 C CA . ALA A 1 82 ? 22.460 8.117 -10.146 1.00 30.55 82 ALA A CA 1
ATOM 609 C C . ALA A 1 82 ? 22.846 8.265 -8.658 1.00 30.55 82 ALA A C 1
ATOM 611 O O . ALA A 1 82 ? 23.889 8.794 -8.305 1.00 30.55 82 ALA A O 1
ATOM 612 N N . GLY A 1 83 ? 22.026 7.658 -7.789 1.00 28.14 83 GLY A N 1
ATOM 613 C CA . GLY A 1 83 ? 22.411 7.289 -6.422 1.00 28.14 83 GLY A CA 1
ATOM 614 C C . GLY A 1 83 ? 22.306 8.414 -5.391 1.00 28.14 83 GLY A C 1
ATOM 615 O O . GLY A 1 83 ? 23.273 9.110 -5.116 1.00 28.14 83 GLY A O 1
ATOM 616 N N . GLY A 1 84 ? 21.148 8.542 -4.743 1.00 24.56 84 GLY A N 1
ATOM 617 C CA . GLY A 1 84 ? 20.980 9.467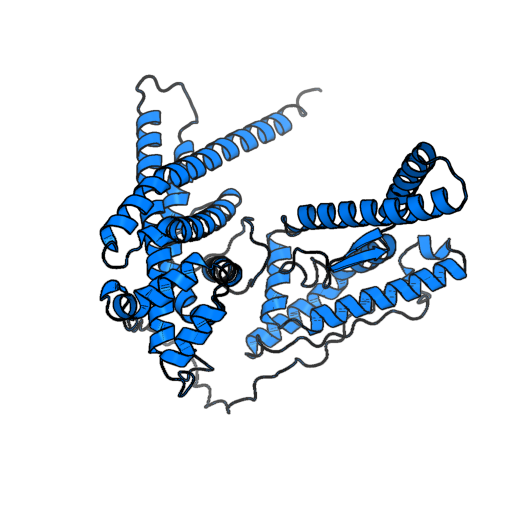 -3.625 1.00 24.56 84 GLY A CA 1
ATOM 618 C C . GLY A 1 84 ? 19.702 9.190 -2.847 1.00 24.56 84 GLY A C 1
ATOM 619 O O . GLY A 1 84 ? 18.601 9.372 -3.356 1.00 24.56 84 GLY A O 1
ATOM 620 N N . PHE A 1 85 ? 19.864 8.716 -1.614 1.00 27.06 85 PHE A N 1
ATOM 621 C CA . PHE A 1 85 ? 18.841 8.734 -0.569 1.00 27.06 85 PHE A CA 1
ATOM 622 C C . PHE A 1 85 ? 18.263 10.154 -0.391 1.00 27.06 85 PHE A C 1
ATOM 624 O O . PHE A 1 85 ? 19.027 11.108 -0.477 1.00 27.06 85 PHE A O 1
ATOM 631 N N . PHE A 1 86 ? 16.958 10.288 -0.102 1.00 27.86 86 PHE A N 1
ATOM 632 C CA . PHE A 1 86 ? 16.392 10.922 1.113 1.00 27.86 86 PHE A CA 1
ATOM 633 C C . PHE A 1 86 ? 14.865 11.200 1.000 1.00 27.86 86 PHE A C 1
ATOM 635 O O . PHE A 1 86 ? 14.401 11.855 0.077 1.00 27.86 86 PHE A O 1
ATOM 642 N N . LEU A 1 87 ? 14.130 10.660 1.989 1.00 31.34 87 LEU A N 1
ATOM 643 C CA . LEU A 1 87 ? 12.874 11.068 2.666 1.00 31.34 87 LEU A CA 1
ATOM 644 C C . LEU A 1 87 ? 11.793 11.900 1.925 1.00 31.34 87 LEU A C 1
ATOM 646 O O . LEU A 1 87 ? 11.991 13.077 1.652 1.00 31.34 87 LEU A O 1
ATOM 650 N N . GLY A 1 88 ? 10.574 11.347 1.794 1.00 27.22 88 GLY A N 1
ATOM 651 C CA . GLY A 1 88 ? 9.366 12.122 1.456 1.00 27.22 88 GLY A CA 1
ATOM 652 C C . GLY A 1 88 ? 8.099 11.286 1.205 1.00 27.22 88 GLY A C 1
ATOM 653 O O . GLY A 1 88 ? 7.986 10.596 0.199 1.00 27.22 88 GLY A O 1
ATOM 654 N N . VAL A 1 89 ? 7.148 11.345 2.140 1.00 30.25 89 VAL A N 1
ATOM 655 C CA . VAL A 1 89 ? 5.852 10.633 2.232 1.00 30.25 89 VAL A CA 1
ATOM 656 C C . VAL A 1 89 ? 4.915 10.901 1.040 1.00 30.25 89 VAL A C 1
ATOM 658 O O . VAL A 1 89 ? 4.683 12.055 0.713 1.00 30.25 89 VAL A O 1
ATOM 661 N N . GLY A 1 90 ? 4.301 9.862 0.443 1.00 26.66 90 GLY A N 1
ATOM 662 C CA . GLY A 1 90 ? 3.398 10.056 -0.708 1.00 26.66 90 GLY A CA 1
ATOM 663 C C . GLY A 1 90 ? 2.603 8.850 -1.239 1.00 26.66 90 GLY A C 1
ATOM 664 O O . GLY A 1 90 ? 2.494 8.695 -2.441 1.00 26.66 90 GLY A O 1
ATOM 665 N N . ALA A 1 91 ? 2.048 8.013 -0.356 1.00 32.25 91 ALA A N 1
ATOM 666 C CA . ALA A 1 91 ? 0.882 7.133 -0.570 1.00 32.25 91 ALA A CA 1
ATOM 667 C C . ALA A 1 91 ? 0.806 6.229 -1.829 1.00 32.25 91 ALA A C 1
ATOM 669 O O . ALA A 1 91 ? 0.163 6.580 -2.811 1.00 32.25 91 ALA A O 1
ATOM 670 N N . VAL A 1 92 ? 1.198 4.958 -1.666 1.00 28.89 92 VAL A N 1
ATOM 671 C CA . VAL A 1 92 ? 0.226 3.856 -1.762 1.00 28.89 92 VAL A CA 1
ATOM 672 C C . VAL A 1 92 ? 0.512 2.782 -0.718 1.00 28.89 92 VAL A C 1
ATOM 674 O O . VAL A 1 92 ? 1.665 2.416 -0.496 1.00 28.89 92 VAL A O 1
ATOM 677 N N . PRO A 1 93 ? -0.535 2.261 -0.069 1.00 26.00 93 PRO A N 1
ATOM 678 C CA . PRO A 1 93 ? -0.394 1.184 0.883 1.00 26.00 93 PRO A CA 1
ATOM 679 C C . PRO A 1 93 ? -0.153 -0.161 0.185 1.00 26.00 93 PRO A C 1
ATOM 681 O O . PRO A 1 93 ? -1.060 -0.663 -0.475 1.00 26.00 93 PRO A O 1
ATOM 684 N N . GLY A 1 94 ? 1.049 -0.743 0.291 1.00 30.08 94 GLY A N 1
ATOM 685 C CA . GLY A 1 94 ? 1.248 -2.016 -0.407 1.00 30.08 94 GLY A CA 1
ATOM 686 C C . GLY A 1 94 ? 2.618 -2.654 -0.599 1.00 30.08 94 GLY A C 1
ATOM 687 O O . GLY A 1 94 ? 2.630 -3.877 -0.625 1.00 30.08 94 GLY A O 1
ATOM 688 N N . LEU A 1 95 ? 3.746 -1.951 -0.816 1.00 33.00 95 LEU A N 1
ATOM 689 C CA . LEU A 1 95 ? 4.964 -2.695 -1.207 1.00 33.00 95 LEU A CA 1
ATOM 690 C C . LEU A 1 95 ? 6.363 -2.074 -0.967 1.00 33.00 95 LEU A C 1
ATOM 692 O O . LEU A 1 95 ? 6.532 -0.891 -0.695 1.00 33.00 95 LEU A O 1
ATOM 696 N N . VAL A 1 96 ? 7.334 -2.987 -1.099 1.00 28.11 96 VAL A N 1
ATOM 697 C CA . VAL A 1 96 ? 8.803 -3.038 -0.977 1.00 28.11 96 VAL A CA 1
ATOM 698 C C . VAL A 1 96 ? 9.636 -1.757 -0.818 1.00 28.11 96 VAL A C 1
ATOM 700 O O . VAL A 1 96 ? 9.636 -0.878 -1.664 1.00 28.11 96 VAL A O 1
ATOM 703 N N . VAL A 1 97 ? 10.409 -1.679 0.275 1.00 30.11 97 VAL A N 1
ATOM 704 C CA . VAL A 1 97 ? 11.567 -0.796 0.461 1.00 30.11 97 VAL A CA 1
ATOM 705 C C . VAL A 1 97 ? 12.799 -1.690 0.532 1.00 30.11 97 VAL A C 1
ATOM 707 O O . VAL A 1 97 ? 12.851 -2.683 1.254 1.00 30.11 97 VAL A O 1
ATOM 710 N N . GLY A 1 98 ? 13.726 -1.325 -0.340 1.00 28.45 98 GLY A N 1
ATOM 711 C CA . GLY A 1 98 ? 14.798 -2.129 -0.903 1.00 28.45 98 GLY A CA 1
ATOM 712 C C . GLY A 1 98 ? 14.986 -1.770 -2.383 1.00 28.45 98 GLY A C 1
ATOM 713 O O . GLY A 1 98 ? 16.102 -1.808 -2.880 1.00 28.45 98 GLY A O 1
ATOM 714 N N . GLY A 1 99 ? 13.933 -1.311 -3.073 1.00 35.84 99 GLY A N 1
ATOM 715 C CA . GLY A 1 99 ? 14.057 -0.697 -4.397 1.00 35.84 99 GLY A CA 1
ATOM 716 C C . GLY A 1 99 ? 13.642 0.763 -4.407 1.00 35.84 99 GLY A C 1
ATOM 717 O O . GLY A 1 99 ? 12.800 1.187 -3.619 1.00 35.84 99 GLY A O 1
ATOM 718 N N . GLY A 1 100 ? 14.262 1.536 -5.298 1.00 42.56 100 GLY A N 1
ATOM 719 C CA . GLY A 1 100 ? 13.933 2.943 -5.509 1.00 42.56 100 GLY A CA 1
ATOM 720 C C . GLY A 1 100 ? 12.486 3.160 -5.967 1.00 42.56 100 GLY A C 1
ATOM 721 O O . GLY A 1 100 ? 11.726 2.214 -6.173 1.00 42.56 100 GLY A O 1
ATOM 722 N N . ILE A 1 101 ? 12.134 4.431 -6.181 1.00 41.06 101 ILE A N 1
ATOM 723 C CA . ILE A 1 101 ? 10.793 4.932 -6.542 1.00 41.06 101 ILE A CA 1
ATOM 724 C C . ILE A 1 101 ? 10.098 4.095 -7.650 1.00 41.06 101 ILE A C 1
ATOM 726 O O . ILE A 1 101 ? 8.879 3.933 -7.630 1.00 41.06 101 ILE A O 1
ATOM 730 N N . GLY A 1 102 ? 10.871 3.475 -8.554 1.00 42.81 102 GLY A N 1
ATOM 731 C CA . GLY A 1 102 ? 10.419 2.471 -9.530 1.00 42.81 102 GLY A CA 1
ATOM 732 C C . GLY A 1 102 ? 9.551 1.355 -8.951 1.00 42.81 102 GLY A C 1
ATOM 733 O O . GLY A 1 102 ? 8.429 1.145 -9.401 1.00 42.81 102 GLY A O 1
ATOM 734 N N . LEU A 1 103 ? 10.018 0.630 -7.938 1.00 46.38 103 LEU A N 1
ATOM 735 C CA . LEU A 1 103 ? 9.329 -0.597 -7.517 1.00 46.38 103 LEU A CA 1
ATOM 736 C C . LEU A 1 103 ? 7.962 -0.331 -6.864 1.00 46.38 103 LEU A C 1
ATOM 738 O O . LEU A 1 103 ? 7.027 -1.103 -7.075 1.00 46.38 103 LEU A O 1
ATOM 742 N N . GLN A 1 104 ? 7.809 0.777 -6.133 1.00 50.59 104 GLN A N 1
ATOM 743 C CA . GLN A 1 104 ? 6.553 1.121 -5.450 1.00 50.59 104 GLN A CA 1
ATOM 744 C C . GLN A 1 104 ? 5.460 1.549 -6.433 1.00 50.59 104 GLN A C 1
ATOM 746 O O . GLN A 1 104 ? 4.324 1.079 -6.352 1.00 50.59 104 GLN A O 1
ATOM 751 N N . VAL A 1 105 ? 5.821 2.391 -7.405 1.00 52.56 105 VAL A N 1
ATOM 752 C CA . VAL A 1 105 ? 4.912 2.856 -8.459 1.00 52.56 105 VAL A CA 1
ATOM 753 C C . VAL A 1 105 ? 4.434 1.686 -9.316 1.00 52.56 105 VAL A C 1
ATOM 755 O O . VAL A 1 105 ? 3.235 1.537 -9.552 1.00 52.56 105 VAL A O 1
ATOM 758 N N . GLY A 1 106 ? 5.354 0.824 -9.760 1.00 51.12 106 GLY A N 1
ATOM 759 C CA . GLY A 1 106 ? 4.977 -0.293 -10.618 1.00 51.12 106 GLY A CA 1
ATOM 760 C C . GLY A 1 106 ? 4.164 -1.360 -9.891 1.00 51.12 106 GLY A C 1
ATOM 761 O O . GLY A 1 106 ? 3.212 -1.881 -10.465 1.00 51.12 106 GLY A O 1
ATOM 762 N N . SER A 1 107 ? 4.442 -1.628 -8.613 1.00 51.50 107 SER A N 1
ATOM 763 C CA . SER A 1 107 ? 3.679 -2.627 -7.862 1.00 51.50 107 SER A CA 1
ATOM 764 C C . SER A 1 107 ? 2.211 -2.256 -7.694 1.00 51.50 107 SER A C 1
ATOM 766 O O . SER A 1 107 ? 1.363 -3.149 -7.727 1.00 51.50 107 SER A O 1
ATOM 768 N N . LEU A 1 108 ? 1.889 -0.974 -7.501 1.00 52.03 108 LEU A N 1
ATOM 769 C CA . LEU A 1 108 ? 0.494 -0.553 -7.401 1.00 52.03 108 LEU A CA 1
ATOM 770 C C . LEU A 1 108 ? -0.235 -0.759 -8.723 1.00 52.03 108 LEU A C 1
ATOM 772 O O . LEU A 1 108 ? -1.318 -1.339 -8.737 1.00 52.03 108 LEU A O 1
ATOM 776 N N . VAL A 1 109 ? 0.352 -0.261 -9.813 1.00 61.44 109 VAL A N 1
ATOM 777 C CA . VAL A 1 109 ? -0.244 -0.343 -11.150 1.00 61.44 109 VAL A CA 1
ATOM 778 C C . VAL A 1 109 ? -0.541 -1.797 -11.498 1.00 61.44 109 VAL A C 1
ATOM 780 O O . VAL A 1 109 ? -1.642 -2.129 -11.932 1.00 61.44 109 VAL A O 1
ATOM 783 N N . LEU A 1 110 ? 0.423 -2.683 -11.248 1.00 65.38 110 LEU A N 1
ATOM 784 C CA . LEU A 1 110 ? 0.290 -4.103 -11.548 1.00 65.38 110 LEU A CA 1
ATOM 785 C C . LEU A 1 110 ? -0.721 -4.791 -10.623 1.00 65.38 110 LEU A C 1
ATOM 787 O O . LEU A 1 110 ? -1.510 -5.597 -11.104 1.00 65.38 110 LEU A O 1
ATOM 791 N N . SER A 1 111 ? -0.761 -4.435 -9.336 1.00 58.53 111 SER A N 1
ATOM 792 C CA . SER A 1 111 ? -1.754 -4.949 -8.382 1.00 58.53 111 SER A CA 1
ATOM 793 C C . SER A 1 111 ? -3.182 -4.541 -8.752 1.00 58.53 111 SER A C 1
ATOM 795 O O . SER A 1 111 ? -4.055 -5.395 -8.905 1.00 58.53 111 SER A O 1
ATOM 797 N N . GLY A 1 112 ? -3.420 -3.246 -8.990 1.00 56.91 112 GLY A N 1
ATOM 798 C CA . GLY A 1 112 ? -4.746 -2.721 -9.324 1.00 56.91 112 GLY A CA 1
ATOM 799 C C . GLY A 1 112 ? -5.307 -3.283 -10.632 1.00 56.91 112 GLY A C 1
ATOM 800 O O . GLY A 1 112 ? -6.518 -3.455 -10.771 1.00 56.91 112 GLY A O 1
ATOM 801 N N . LEU A 1 113 ? -4.427 -3.624 -11.575 1.00 66.38 113 LEU A N 1
ATOM 802 C CA . LEU A 1 113 ? -4.803 -4.206 -12.860 1.00 66.38 113 LEU A CA 1
ATOM 803 C C . LEU A 1 113 ? -4.750 -5.734 -12.885 1.00 66.38 113 LEU A C 1
ATOM 805 O O . LEU A 1 113 ? -5.178 -6.299 -13.884 1.00 66.38 113 LEU A O 1
ATOM 809 N N . GLY A 1 114 ? -4.246 -6.399 -11.840 1.00 63.94 114 GLY A N 1
ATOM 810 C CA . GLY A 1 114 ? -4.033 -7.852 -11.826 1.00 63.94 114 GLY A CA 1
ATOM 811 C C . GLY A 1 114 ? -2.921 -8.334 -12.776 1.00 63.94 114 GLY A C 1
ATOM 812 O O . GLY A 1 114 ? -2.852 -9.497 -13.155 1.00 63.94 114 GLY A O 1
ATOM 813 N N . LEU A 1 115 ? -2.002 -7.446 -13.154 1.00 77.50 115 LEU A N 1
ATOM 814 C CA . LEU A 1 115 ? -0.965 -7.658 -14.167 1.00 77.50 115 LEU A CA 1
ATOM 815 C C . LEU A 1 115 ? 0.363 -8.183 -13.590 1.00 77.50 115 LEU A C 1
ATOM 817 O O . LEU A 1 115 ? 1.443 -7.862 -14.075 1.00 77.50 115 LEU A O 1
ATOM 821 N N . TYR A 1 116 ? 0.334 -9.027 -12.561 1.00 68.25 116 TYR A N 1
ATOM 822 C CA . TYR A 1 116 ? 1.565 -9.535 -11.932 1.00 68.25 116 TYR A CA 1
ATOM 823 C C . TYR A 1 116 ? 2.466 -10.335 -12.882 1.00 68.25 116 TYR A C 1
ATOM 825 O O . TYR A 1 116 ? 3.683 -10.386 -12.706 1.00 68.25 116 TYR A O 1
ATOM 833 N N . SER A 1 117 ? 1.887 -10.948 -13.912 1.00 72.62 117 SER A N 1
ATOM 834 C CA . SER A 1 117 ? 2.605 -11.764 -14.890 1.00 72.62 117 SER A CA 1
ATOM 835 C C . SER A 1 117 ? 3.604 -10.971 -15.744 1.00 72.62 117 SER A C 1
ATOM 837 O O . SER A 1 117 ? 4.599 -11.549 -16.182 1.00 72.62 117 SER A O 1
ATOM 839 N N . ILE A 1 118 ? 3.393 -9.660 -15.921 1.00 74.44 118 ILE A N 1
ATOM 840 C CA . ILE A 1 118 ? 4.264 -8.773 -16.714 1.00 74.44 118 ILE A CA 1
ATOM 841 C C . ILE A 1 118 ? 5.237 -7.954 -15.851 1.00 74.44 118 ILE A C 1
ATOM 843 O O . ILE A 1 118 ? 5.984 -7.130 -16.382 1.00 74.44 118 ILE A O 1
ATOM 847 N N . ALA A 1 119 ? 5.225 -8.157 -14.529 1.00 64.25 119 ALA A N 1
ATOM 848 C CA . ALA A 1 119 ? 5.867 -7.268 -13.565 1.00 64.25 119 ALA A CA 1
ATOM 849 C C . ALA A 1 119 ? 7.351 -7.026 -13.848 1.00 64.25 119 ALA A C 1
ATOM 851 O O . ALA A 1 119 ? 7.809 -5.887 -13.853 1.00 64.25 119 ALA A O 1
ATOM 852 N N . GLU A 1 120 ? 8.098 -8.085 -14.153 1.00 63.38 120 GLU A N 1
ATOM 853 C CA . GLU A 1 120 ? 9.532 -7.975 -14.408 1.00 63.38 120 GLU A CA 1
ATOM 854 C C . GLU A 1 120 ? 9.852 -7.131 -15.650 1.00 63.38 120 GLU A C 1
ATOM 856 O O . GLU A 1 120 ? 10.786 -6.328 -15.630 1.00 63.38 120 GLU A O 1
ATOM 861 N N . TYR A 1 121 ? 9.063 -7.260 -16.719 1.00 71.19 121 TYR A N 1
ATOM 862 C CA . TYR A 1 121 ? 9.233 -6.447 -17.925 1.00 71.19 121 TYR A CA 1
ATOM 863 C C . TYR A 1 121 ? 8.882 -4.986 -17.670 1.00 71.19 121 TYR A C 1
ATOM 865 O O . TYR A 1 121 ? 9.606 -4.092 -18.106 1.00 71.19 121 TYR A O 1
ATOM 873 N N . PHE A 1 122 ? 7.806 -4.752 -16.917 1.00 76.62 122 PHE A N 1
ATOM 874 C CA . PHE A 1 122 ? 7.379 -3.414 -16.543 1.00 76.62 122 PHE A CA 1
ATOM 875 C C . PHE A 1 122 ? 8.440 -2.710 -15.684 1.00 76.62 122 PHE A C 1
ATOM 877 O O . PHE A 1 122 ? 8.846 -1.595 -15.997 1.00 76.62 122 PHE A O 1
ATOM 884 N N . TYR A 1 123 ? 8.973 -3.376 -14.655 1.00 66.44 123 TYR A N 1
ATOM 885 C CA . TYR A 1 123 ? 9.979 -2.782 -13.770 1.00 66.44 123 TYR A CA 1
ATOM 886 C C . TYR A 1 123 ? 11.281 -2.412 -14.483 1.00 66.44 123 TYR A C 1
ATOM 888 O O . TYR A 1 123 ? 11.890 -1.402 -14.133 1.00 66.44 123 TYR A O 1
ATOM 896 N N . ARG A 1 124 ? 11.698 -3.177 -15.499 1.00 67.88 124 ARG A N 1
ATOM 897 C CA . ARG A 1 124 ? 12.934 -2.898 -16.251 1.00 67.88 124 ARG A CA 1
ATOM 898 C C . ARG A 1 124 ? 12.896 -1.571 -17.011 1.00 67.88 124 ARG A C 1
ATOM 900 O O . ARG A 1 124 ? 13.922 -0.907 -17.082 1.00 67.88 124 ARG A O 1
ATOM 907 N N . GLY A 1 125 ? 11.750 -1.182 -17.571 1.00 66.88 125 GLY A N 1
ATOM 908 C CA . GLY A 1 125 ? 11.624 0.074 -18.329 1.00 66.88 125 GLY A CA 1
ATOM 909 C C . GLY A 1 125 ? 11.094 1.259 -17.517 1.00 66.88 125 GLY A C 1
ATOM 910 O O . GLY A 1 125 ? 10.979 2.370 -18.032 1.00 66.88 125 GLY A O 1
ATOM 911 N N . LEU A 1 126 ? 10.773 1.040 -16.243 1.00 70.94 126 LEU A N 1
ATOM 912 C CA . LEU A 1 126 ? 10.156 2.044 -15.385 1.00 70.94 126 LEU A CA 1
ATOM 913 C C . LEU A 1 126 ? 11.046 3.259 -15.060 1.00 70.94 126 LEU A C 1
ATOM 915 O O . LEU A 1 126 ? 10.503 4.363 -15.068 1.00 70.94 126 LEU A O 1
ATOM 919 N N . PRO A 1 127 ? 12.371 3.128 -14.818 1.00 65.25 127 PRO A N 1
ATOM 920 C CA . PRO A 1 127 ? 13.216 4.266 -14.441 1.00 65.25 127 PRO A CA 1
ATOM 921 C C . PRO A 1 127 ? 13.131 5.470 -15.393 1.00 65.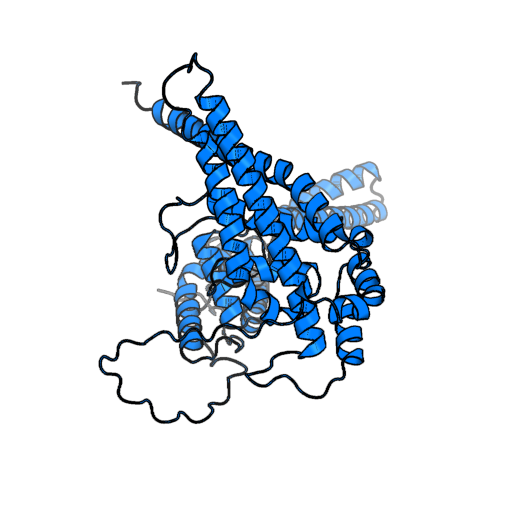25 127 PRO A C 1
ATOM 923 O O . PRO A 1 127 ? 12.944 6.591 -14.930 1.00 65.25 127 PRO A O 1
ATOM 926 N N . GLU A 1 128 ? 13.166 5.244 -16.708 1.00 65.62 128 GLU A N 1
ATOM 927 C CA . GLU A 1 128 ? 13.082 6.307 -17.728 1.00 65.62 128 GLU A CA 1
ATOM 928 C C . GLU A 1 128 ? 11.759 7.084 -17.672 1.00 65.62 128 GLU A C 1
ATOM 930 O O . GLU A 1 128 ? 11.717 8.311 -17.815 1.00 65.62 128 GLU A O 1
ATOM 935 N N . CYS A 1 129 ? 10.662 6.368 -17.413 1.00 74.81 129 CYS A N 1
ATOM 936 C CA . CYS A 1 129 ? 9.340 6.972 -17.280 1.00 74.81 129 CYS A CA 1
ATOM 937 C C . CYS A 1 129 ? 9.275 7.869 -16.038 1.00 74.81 129 CYS A C 1
ATOM 939 O O . CYS A 1 129 ? 8.703 8.961 -16.077 1.00 74.81 129 CYS A O 1
ATOM 941 N N . LEU A 1 130 ? 9.871 7.414 -14.930 1.00 72.06 130 LEU A N 1
ATOM 942 C CA . LEU A 1 130 ? 9.863 8.161 -13.676 1.00 72.06 130 LEU A CA 1
ATOM 943 C C . LEU A 1 130 ? 10.695 9.435 -13.754 1.00 72.06 130 LEU A C 1
ATOM 945 O O . LEU A 1 130 ? 10.262 10.438 -13.199 1.00 72.06 130 LEU A O 1
ATOM 949 N N . LEU A 1 131 ? 11.832 9.422 -14.457 1.00 67.44 131 LEU A N 1
ATOM 950 C CA . LEU A 1 131 ? 12.661 10.616 -14.645 1.00 67.44 131 LEU A CA 1
ATOM 951 C C . LEU A 1 131 ? 11.880 11.731 -15.350 1.00 67.44 131 LEU A C 1
ATOM 953 O O . LEU A 1 131 ? 11.813 12.852 -14.857 1.00 67.44 131 LEU A O 1
ATOM 957 N N . THR A 1 132 ? 11.190 11.403 -16.445 1.00 78.00 132 THR A N 1
ATOM 958 C CA . THR A 1 132 ? 10.404 12.394 -17.202 1.00 78.00 132 THR A CA 1
ATOM 959 C C . THR A 1 132 ? 9.228 12.947 -16.384 1.00 78.00 132 THR A C 1
ATOM 961 O O . THR A 1 132 ? 8.916 14.138 -16.447 1.00 78.00 132 THR A O 1
ATOM 964 N N . LEU A 1 133 ? 8.564 12.095 -15.592 1.00 78.19 133 LEU A N 1
ATOM 965 C CA . LEU A 1 133 ? 7.504 12.530 -14.678 1.00 78.19 133 LEU A CA 1
ATOM 966 C C . LEU A 1 133 ? 8.052 13.396 -13.543 1.00 78.19 133 LEU A C 1
ATOM 968 O O . LEU A 1 133 ? 7.451 14.418 -13.215 1.00 78.19 133 LEU A O 1
ATOM 972 N N . GLN A 1 134 ? 9.192 13.010 -12.971 1.00 74.75 134 GLN A N 1
ATOM 973 C CA . GLN A 1 134 ? 9.883 13.768 -11.940 1.00 74.75 134 GLN A CA 1
ATOM 974 C C . GLN A 1 134 ? 10.253 15.159 -12.456 1.00 74.75 134 GLN A C 1
ATOM 976 O O . GLN A 1 134 ? 9.932 16.127 -11.778 1.00 74.75 134 GLN A O 1
ATOM 981 N N . ASP A 1 135 ? 10.812 15.282 -13.661 1.00 73.31 135 ASP A N 1
ATOM 982 C CA . ASP A 1 135 ? 11.129 16.575 -14.285 1.00 73.31 135 ASP A CA 1
ATOM 983 C C . ASP A 1 135 ? 9.891 17.467 -14.443 1.00 73.31 135 ASP A C 1
ATOM 985 O O . ASP A 1 135 ? 9.929 18.668 -14.169 1.00 73.31 135 ASP A O 1
ATOM 989 N N . GLY A 1 136 ? 8.755 16.888 -14.842 1.00 79.81 136 GLY A N 1
ATOM 990 C CA . GLY A 1 136 ? 7.488 17.616 -14.905 1.00 79.81 136 GLY A CA 1
ATOM 991 C C . GLY A 1 136 ? 7.021 18.106 -13.530 1.00 79.81 136 GLY A C 1
ATOM 992 O O . GLY A 1 136 ? 6.647 19.270 -13.376 1.00 79.81 136 GLY A O 1
ATOM 993 N N . ILE A 1 137 ? 7.089 17.244 -12.513 1.00 80.75 137 ILE A N 1
ATOM 994 C CA . ILE A 1 137 ? 6.706 17.577 -11.134 1.00 80.75 137 ILE A CA 1
ATOM 995 C C . ILE A 1 137 ? 7.638 18.642 -10.550 1.00 80.75 137 ILE A C 1
ATOM 997 O O . ILE A 1 137 ? 7.154 19.600 -9.956 1.00 80.75 137 ILE A O 1
ATOM 1001 N N . THR A 1 138 ? 8.956 18.509 -10.713 1.00 71.69 138 THR A N 1
ATOM 1002 C CA . THR A 1 138 ? 9.955 19.444 -10.170 1.00 71.69 138 THR A CA 1
ATOM 1003 C C . THR A 1 138 ? 9.821 20.827 -10.808 1.00 71.69 138 THR A C 1
ATOM 1005 O O . THR A 1 138 ? 9.903 21.841 -10.105 1.00 71.69 138 THR A O 1
ATOM 1008 N N . THR A 1 139 ? 9.529 20.871 -12.112 1.00 78.81 139 THR A N 1
ATOM 1009 C CA . THR A 1 139 ? 9.256 22.105 -12.858 1.00 78.81 139 THR A CA 1
ATOM 1010 C C . THR A 1 139 ? 7.999 22.794 -12.321 1.00 78.81 139 THR A C 1
ATOM 1012 O O . THR A 1 139 ? 8.044 23.979 -11.993 1.00 78.81 139 THR A O 1
ATOM 1015 N N . ALA A 1 140 ? 6.894 22.060 -12.141 1.00 81.75 140 ALA A N 1
ATOM 1016 C CA . ALA A 1 140 ? 5.663 22.623 -11.577 1.00 81.75 140 ALA A CA 1
ATOM 1017 C C . ALA A 1 140 ? 5.822 23.043 -10.107 1.00 81.75 140 ALA A C 1
ATOM 1019 O O . ALA A 1 140 ? 5.345 24.100 -9.700 1.00 81.75 140 ALA A O 1
ATOM 1020 N N . TRP A 1 141 ? 6.527 22.244 -9.306 1.00 76.75 141 TRP A N 1
ATOM 1021 C CA . TRP A 1 141 ? 6.801 22.522 -7.896 1.00 76.75 141 TRP A CA 1
ATOM 1022 C C . TRP A 1 141 ? 7.605 23.812 -7.705 1.00 76.75 141 TRP A C 1
ATOM 1024 O O . TRP A 1 141 ? 7.396 24.553 -6.743 1.00 76.75 141 TRP A O 1
ATOM 1034 N N . SER A 1 142 ? 8.516 24.100 -8.635 1.00 74.38 142 SER A N 1
ATOM 1035 C CA . SER A 1 142 ? 9.368 25.290 -8.596 1.00 74.38 142 SER A CA 1
ATOM 1036 C C . SER A 1 142 ? 8.696 26.538 -9.174 1.00 74.38 142 SER A C 1
ATOM 1038 O O . SER A 1 142 ? 9.196 27.636 -8.950 1.00 74.38 142 SER A O 1
ATOM 1040 N N . ALA A 1 143 ? 7.531 26.410 -9.822 1.00 77.31 143 ALA A N 1
ATOM 1041 C CA . ALA A 1 143 ? 6.807 27.531 -10.433 1.00 77.31 143 ALA A CA 1
ATOM 1042 C C . ALA A 1 143 ? 6.355 28.612 -9.424 1.00 77.31 143 ALA A C 1
ATOM 1044 O O . ALA A 1 143 ? 6.067 29.740 -9.810 1.00 77.31 143 ALA A O 1
ATOM 1045 N N . GLU A 1 144 ? 6.304 28.286 -8.127 1.00 64.44 144 GLU A N 1
ATOM 1046 C CA . GLU A 1 144 ? 5.921 29.208 -7.042 1.00 64.44 144 GLU A CA 1
ATOM 1047 C C . GLU A 1 144 ? 7.114 29.811 -6.279 1.00 64.44 144 GLU A C 1
ATOM 1049 O O . GLU A 1 144 ? 6.911 30.662 -5.413 1.00 64.44 144 GLU A O 1
ATOM 1054 N N . GLN A 1 145 ? 8.363 29.404 -6.564 1.00 55.94 145 GLN A N 1
ATOM 1055 C CA . GLN A 1 145 ? 9.542 29.927 -5.848 1.00 55.94 145 GLN A CA 1
ATOM 1056 C C . GLN A 1 145 ? 9.742 31.437 -6.003 1.00 55.94 145 GLN A C 1
ATOM 1058 O O . GLN A 1 145 ? 10.332 32.059 -5.124 1.00 55.94 145 GLN A O 1
ATOM 1063 N N . GLU A 1 146 ? 9.210 32.045 -7.059 1.00 51.75 146 GLU A N 1
ATOM 1064 C CA . GLU A 1 146 ? 9.461 33.453 -7.375 1.00 51.75 146 GLU A CA 1
ATOM 1065 C C . GLU A 1 146 ? 8.506 34.454 -6.696 1.00 51.75 146 GLU A C 1
ATOM 1067 O O . GLU A 1 146 ? 8.514 35.631 -7.041 1.00 51.75 146 GLU A O 1
ATOM 1072 N N . LYS A 1 147 ? 7.682 34.041 -5.721 1.00 52.03 147 LYS A N 1
ATOM 1073 C CA . LYS A 1 147 ? 6.724 34.953 -5.056 1.00 52.03 147 LYS A CA 1
ATOM 1074 C C . LYS A 1 147 ? 7.281 35.801 -3.901 1.00 52.03 147 LYS A C 1
ATOM 1076 O O . LYS A 1 147 ? 6.504 36.507 -3.259 1.00 52.03 147 LYS A O 1
ATOM 1081 N N . PHE A 1 148 ? 8.583 35.781 -3.606 1.00 43.44 148 PHE A N 1
ATOM 1082 C CA . PHE A 1 148 ? 9.125 36.616 -2.525 1.00 43.44 148 PHE A CA 1
ATOM 1083 C C . PHE A 1 148 ? 9.691 37.958 -3.017 1.00 43.44 148 PHE A C 1
ATOM 1085 O O . PHE A 1 148 ? 10.702 38.001 -3.708 1.00 43.44 148 PHE A O 1
ATOM 1092 N N . ALA A 1 149 ? 9.046 39.022 -2.515 1.00 44.88 149 ALA A N 1
ATOM 1093 C CA . ALA A 1 149 ? 9.405 40.447 -2.508 1.00 44.88 149 ALA A CA 1
ATOM 1094 C C . ALA A 1 149 ? 8.851 41.329 -3.652 1.00 44.88 149 ALA A C 1
ATOM 1096 O O . ALA A 1 149 ? 9.577 41.761 -4.539 1.00 44.88 149 ALA A O 1
ATOM 1097 N N . GLY A 1 150 ? 7.573 41.714 -3.530 1.00 52.00 150 GLY A N 1
ATOM 1098 C CA . GLY A 1 150 ? 6.995 42.883 -4.212 1.00 52.00 150 GLY A CA 1
ATOM 1099 C C . GLY A 1 150 ? 5.934 42.551 -5.263 1.00 52.00 150 GLY A C 1
ATOM 1100 O O . GLY A 1 150 ? 5.982 41.514 -5.914 1.00 52.00 150 GLY A O 1
ATOM 1101 N N . VAL A 1 151 ? 4.951 43.442 -5.420 1.00 55.84 151 VAL A N 1
ATOM 1102 C CA . VAL A 1 151 ? 4.049 43.435 -6.580 1.00 55.84 151 VAL A CA 1
ATOM 1103 C C . VAL A 1 151 ? 4.921 43.721 -7.799 1.00 55.84 151 VAL A C 1
ATOM 1105 O O . VAL A 1 151 ? 5.456 44.818 -7.893 1.00 55.84 151 VAL A O 1
ATOM 1108 N N . ASP A 1 152 ? 5.111 42.743 -8.682 1.00 61.94 152 ASP A N 1
ATOM 1109 C CA . ASP A 1 152 ? 5.815 42.922 -9.955 1.00 61.94 152 ASP A CA 1
ATOM 1110 C C . ASP A 1 152 ? 4.880 43.644 -10.945 1.00 61.94 152 ASP A C 1
ATOM 1112 O O . ASP A 1 152 ? 3.949 43.023 -11.467 1.00 61.94 152 ASP A O 1
ATOM 1116 N N . PRO A 1 153 ? 5.086 44.947 -11.223 1.00 58.41 153 PRO A N 1
ATOM 1117 C CA . PRO A 1 153 ? 4.190 45.723 -12.075 1.00 58.41 153 PRO A CA 1
ATOM 1118 C C . PRO A 1 153 ? 4.342 45.378 -13.566 1.00 58.41 153 PRO A C 1
ATOM 1120 O O . PRO A 1 153 ? 3.577 45.885 -14.381 1.00 58.41 153 PRO A O 1
ATOM 1123 N N . THR A 1 154 ? 5.317 44.537 -13.939 1.00 69.06 154 THR A N 1
ATOM 1124 C CA . THR A 1 154 ? 5.588 44.163 -15.337 1.00 69.06 154 THR A CA 1
ATOM 1125 C C . THR A 1 154 ? 4.805 42.933 -15.802 1.00 69.06 154 THR A C 1
ATOM 1127 O O . THR A 1 154 ? 4.718 42.687 -17.002 1.00 69.06 154 THR A O 1
ATOM 1130 N N . GLY A 1 155 ? 4.251 42.141 -14.872 1.00 63.81 155 GLY A N 1
ATOM 1131 C CA . GLY A 1 155 ? 3.615 40.852 -15.171 1.00 63.81 155 GLY A CA 1
ATOM 1132 C C . GLY A 1 155 ? 4.594 39.719 -15.530 1.00 63.81 155 GLY A C 1
ATOM 1133 O O . GLY A 1 155 ? 4.156 38.607 -15.830 1.00 63.81 155 GLY A O 1
ATOM 1134 N N . GLY A 1 156 ? 5.910 39.956 -15.480 1.00 64.56 156 GLY A N 1
ATOM 1135 C CA . GLY A 1 156 ? 6.933 38.981 -15.872 1.00 64.56 156 GLY A CA 1
ATOM 1136 C C . GLY A 1 156 ? 6.960 37.722 -14.999 1.00 64.56 156 GLY A C 1
ATOM 1137 O O . GLY A 1 156 ? 7.166 36.621 -15.506 1.00 64.56 156 GLY A O 1
ATOM 1138 N N . SER A 1 157 ? 6.696 37.859 -13.702 1.00 63.81 157 SER A N 1
ATOM 1139 C CA . SER A 1 157 ? 6.548 36.734 -12.762 1.00 63.81 157 SER A CA 1
ATOM 1140 C C . SER A 1 157 ? 5.372 35.807 -13.108 1.00 63.81 157 SER A C 1
ATOM 1142 O O . SER A 1 157 ? 5.510 34.584 -13.045 1.00 63.81 157 SER A O 1
ATOM 1144 N N . MET A 1 158 ? 4.237 36.363 -13.547 1.00 65.88 158 MET A N 1
ATOM 1145 C CA . MET A 1 158 ? 3.083 35.579 -14.008 1.00 65.88 158 MET A CA 1
ATOM 1146 C C . MET A 1 158 ? 3.392 34.840 -15.313 1.00 65.88 158 MET A C 1
ATOM 1148 O O . MET A 1 158 ? 3.101 33.650 -15.410 1.00 65.88 158 MET A O 1
ATOM 1152 N N . ALA A 1 159 ? 4.055 35.499 -16.269 1.00 69.00 159 ALA A N 1
ATOM 1153 C CA . ALA A 1 159 ? 4.468 34.872 -17.525 1.00 69.00 159 ALA A CA 1
ATOM 1154 C C . ALA A 1 159 ? 5.478 33.727 -17.308 1.00 69.00 159 ALA A C 1
ATOM 1156 O O . ALA A 1 159 ? 5.380 32.681 -17.950 1.00 69.00 159 ALA A O 1
ATOM 1157 N N . ARG A 1 160 ? 6.426 33.875 -16.368 1.00 71.56 160 ARG A N 1
ATOM 1158 C CA . ARG A 1 160 ? 7.366 32.796 -16.006 1.00 71.56 160 ARG A CA 1
ATOM 1159 C C . ARG A 1 160 ? 6.672 31.626 -15.316 1.00 71.56 160 ARG A C 1
ATOM 1161 O O . ARG A 1 160 ? 6.977 30.479 -15.642 1.00 71.56 160 ARG A O 1
ATOM 1168 N N . ARG A 1 161 ? 5.709 31.891 -14.423 1.00 80.12 161 ARG A N 1
ATOM 1169 C CA . ARG A 1 161 ? 4.872 30.838 -13.825 1.00 80.12 161 ARG A CA 1
ATOM 1170 C C . ARG A 1 161 ? 4.085 30.095 -14.901 1.00 80.12 161 ARG A C 1
ATOM 1172 O O . ARG A 1 161 ? 4.115 28.871 -14.921 1.00 80.12 161 ARG A O 1
ATOM 1179 N N . GLU A 1 162 ? 3.411 30.813 -15.795 1.00 79.00 162 GLU A N 1
ATOM 1180 C CA . GLU A 1 162 ? 2.623 30.217 -16.878 1.00 79.00 162 GLU A CA 1
ATOM 1181 C C . GLU A 1 162 ? 3.495 29.344 -17.788 1.00 79.00 162 GLU A C 1
ATOM 1183 O O . GLU A 1 162 ? 3.170 28.179 -18.016 1.00 79.00 162 GLU A O 1
ATOM 1188 N N . TYR A 1 163 ? 4.667 29.842 -18.193 1.00 80.31 163 TYR A N 1
ATOM 1189 C CA . TYR A 1 163 ? 5.643 29.069 -18.961 1.00 80.31 163 TYR A CA 1
ATOM 1190 C C . TYR A 1 163 ? 6.131 27.813 -18.217 1.00 80.31 163 TYR A C 1
ATOM 1192 O O . TYR A 1 163 ? 6.269 26.743 -18.822 1.00 80.31 163 TYR A O 1
ATOM 1200 N N . ALA A 1 164 ? 6.375 27.908 -16.905 1.00 82.25 164 ALA A N 1
ATOM 1201 C CA . ALA A 1 164 ? 6.778 26.771 -16.080 1.00 82.25 164 ALA A CA 1
ATOM 1202 C C . ALA A 1 164 ? 5.659 25.722 -15.968 1.00 82.25 164 ALA A C 1
ATOM 1204 O O . ALA A 1 164 ? 5.921 24.532 -16.144 1.00 82.25 164 ALA A O 1
ATOM 1205 N N . ILE A 1 165 ? 4.409 26.145 -15.748 1.00 87.44 165 ILE A N 1
ATOM 1206 C CA . ILE A 1 165 ? 3.242 25.252 -15.711 1.00 87.44 165 ILE A CA 1
ATOM 1207 C C . ILE A 1 165 ? 3.022 24.591 -17.072 1.00 87.44 165 ILE A C 1
ATOM 1209 O O . ILE A 1 165 ? 2.798 23.382 -17.133 1.00 87.44 165 ILE A O 1
ATOM 1213 N N . GLU A 1 166 ? 3.124 25.331 -18.174 1.00 87.06 166 GLU A N 1
ATOM 1214 C CA . GLU A 1 166 ? 2.954 24.785 -19.522 1.00 87.06 166 GLU A CA 1
ATOM 1215 C C . GLU A 1 166 ? 4.053 23.761 -19.858 1.00 87.06 166 GLU A C 1
ATOM 1217 O O . GLU A 1 166 ? 3.774 22.661 -20.349 1.00 87.06 166 GLU A O 1
ATOM 1222 N N . SER A 1 167 ? 5.307 24.081 -19.529 1.00 86.69 167 SER A N 1
ATOM 1223 C CA . SER A 1 167 ? 6.455 23.182 -19.700 1.00 86.69 167 SER A CA 1
ATOM 1224 C C . SER A 1 167 ? 6.310 21.916 -18.851 1.00 86.69 167 SER A C 1
ATOM 1226 O O . SER A 1 167 ? 6.452 20.805 -19.370 1.00 86.69 167 SER A O 1
ATOM 1228 N N . ALA A 1 168 ? 5.929 22.065 -17.580 1.00 88.88 168 ALA A N 1
ATOM 1229 C CA . ALA A 1 168 ? 5.636 20.951 -16.686 1.00 88.88 168 ALA A CA 1
ATOM 1230 C C . ALA A 1 168 ? 4.502 20.068 -17.221 1.00 88.88 168 ALA A C 1
ATOM 1232 O O . ALA A 1 168 ? 4.629 18.847 -17.241 1.00 88.88 168 ALA A O 1
ATOM 1233 N N . SER A 1 169 ? 3.424 20.669 -17.730 1.00 93.19 169 SER A N 1
ATOM 1234 C CA . SER A 1 169 ? 2.282 19.948 -18.310 1.00 93.19 169 SER A CA 1
ATOM 1235 C C . SER A 1 169 ? 2.702 19.086 -19.503 1.00 93.19 169 SER A C 1
ATOM 1237 O O . SER A 1 169 ? 2.262 17.943 -19.642 1.00 93.19 169 SER A O 1
ATOM 1239 N N . ARG A 1 170 ? 3.596 19.601 -20.361 1.00 92.19 170 ARG A N 1
ATOM 1240 C CA . ARG A 1 170 ? 4.139 18.860 -21.511 1.00 92.19 170 ARG A CA 1
ATOM 1241 C C . ARG A 1 170 ? 5.066 17.715 -21.097 1.00 92.19 170 ARG A C 1
ATOM 1243 O O . ARG A 1 170 ? 5.004 16.654 -21.728 1.00 92.19 170 ARG A O 1
ATOM 1250 N N . LEU A 1 171 ? 5.892 17.918 -20.067 1.00 89.12 171 LEU A N 1
ATOM 1251 C CA . LEU A 1 171 ? 6.764 16.889 -19.486 1.00 89.12 171 LEU A CA 1
ATOM 1252 C C . LEU A 1 171 ? 5.945 15.779 -18.823 1.00 89.12 171 LEU A C 1
ATOM 1254 O O . LEU A 1 171 ? 6.130 14.609 -19.147 1.00 89.12 171 LEU A O 1
ATOM 1258 N N . LEU A 1 172 ? 4.959 16.141 -18.001 1.00 88.19 172 LEU A N 1
ATOM 1259 C CA . LEU A 1 172 ? 4.023 15.200 -17.386 1.00 88.19 172 LEU A CA 1
ATOM 1260 C C . LEU A 1 172 ? 3.277 14.382 -18.441 1.00 88.19 172 LEU A C 1
ATOM 1262 O O . LEU A 1 172 ? 3.257 13.159 -18.356 1.00 88.19 172 LEU A O 1
ATOM 1266 N N . ALA A 1 173 ? 2.746 15.027 -19.484 1.00 93.50 173 ALA A N 1
ATOM 1267 C CA . ALA A 1 173 ? 2.067 14.323 -20.569 1.00 93.50 173 ALA A CA 1
ATOM 1268 C C . ALA A 1 173 ? 2.995 13.333 -21.295 1.00 93.50 173 ALA A C 1
ATOM 1270 O O . ALA A 1 173 ? 2.564 12.244 -21.667 1.00 93.50 173 ALA A O 1
ATOM 1271 N N . ARG A 1 174 ? 4.274 13.694 -21.483 1.00 92.44 174 ARG A N 1
ATOM 1272 C CA . ARG A 1 174 ? 5.287 12.810 -22.083 1.00 92.44 174 ARG A CA 1
ATOM 1273 C C . ARG A 1 174 ? 5.609 11.623 -21.174 1.00 92.44 174 ARG A C 1
ATOM 1275 O O . ARG A 1 174 ? 5.652 10.498 -21.658 1.00 92.44 174 ARG A O 1
ATOM 1282 N N . GLY A 1 175 ? 5.797 11.859 -19.878 1.00 87.19 175 GLY A N 1
ATOM 1283 C CA . GLY A 1 175 ? 6.037 10.797 -18.903 1.00 87.19 175 GLY A CA 1
ATOM 1284 C C . GLY A 1 175 ? 4.850 9.838 -18.792 1.00 87.19 175 GLY A C 1
ATOM 1285 O O . GLY A 1 175 ? 5.022 8.623 -18.786 1.00 87.19 175 GLY A O 1
ATOM 1286 N N . GLN A 1 176 ? 3.626 10.368 -18.807 1.00 92.25 176 GLN A N 1
ATOM 1287 C CA . GLN A 1 176 ? 2.402 9.567 -18.815 1.00 92.25 176 GLN A CA 1
ATOM 1288 C C . GLN A 1 176 ? 2.297 8.685 -20.070 1.00 92.25 176 GLN A C 1
ATOM 1290 O O . GLN A 1 176 ? 2.002 7.496 -19.970 1.00 92.25 176 GLN A O 1
ATOM 1295 N N . GLU A 1 177 ? 2.598 9.237 -21.246 1.00 92.94 177 GLU A N 1
ATOM 1296 C CA . GLU A 1 177 ? 2.668 8.491 -22.508 1.00 92.94 177 GLU A CA 1
ATOM 1297 C C . GLU A 1 177 ? 3.731 7.377 -22.472 1.00 92.94 177 GLU A C 1
ATOM 1299 O O . GLU A 1 177 ? 3.472 6.260 -22.928 1.00 92.94 177 GLU A O 1
ATOM 1304 N N . GLN A 1 178 ? 4.903 7.637 -21.882 1.00 91.62 178 GLN A N 1
ATOM 1305 C CA . GLN A 1 178 ? 5.955 6.630 -21.699 1.00 91.62 178 GLN A CA 1
ATOM 1306 C C . GLN A 1 178 ? 5.512 5.491 -20.775 1.00 91.62 178 GLN A C 1
ATOM 1308 O O . GLN A 1 178 ? 5.749 4.334 -21.107 1.00 91.62 178 GLN A O 1
ATOM 1313 N N . VAL A 1 179 ? 4.813 5.786 -19.671 1.00 89.62 179 VAL A N 1
ATOM 1314 C CA . VAL A 1 179 ? 4.253 4.752 -18.777 1.00 89.62 179 VAL A CA 1
ATOM 1315 C C . VAL A 1 179 ? 3.279 3.844 -19.528 1.00 89.62 179 VAL A C 1
ATOM 1317 O O . VAL A 1 179 ? 3.321 2.625 -19.367 1.00 89.62 179 VAL A O 1
ATOM 1320 N N . VAL A 1 180 ? 2.412 4.416 -20.369 1.00 93.75 180 VAL A N 1
ATOM 1321 C CA . VAL A 1 180 ? 1.477 3.621 -21.178 1.00 93.75 180 VAL A CA 1
ATOM 1322 C C . VAL A 1 180 ? 2.223 2.786 -22.217 1.00 93.75 180 VAL A C 1
ATOM 1324 O O . VAL A 1 180 ? 1.933 1.602 -22.369 1.00 93.75 180 VAL A O 1
ATOM 1327 N N . THR A 1 181 ? 3.218 3.373 -22.883 1.00 93.19 181 THR A N 1
ATOM 1328 C CA . THR A 1 181 ? 4.074 2.652 -23.835 1.00 93.19 181 THR A CA 1
ATOM 1329 C C . THR A 1 181 ? 4.747 1.464 -23.152 1.00 93.19 181 THR A C 1
ATOM 1331 O O . THR A 1 181 ? 4.667 0.343 -23.638 1.00 93.19 181 THR A O 1
ATOM 1334 N N . LEU A 1 182 ? 5.337 1.687 -21.976 1.00 91.25 182 LEU A N 1
ATOM 1335 C CA . LEU A 1 182 ? 5.978 0.663 -21.161 1.00 91.25 182 LEU A CA 1
ATOM 1336 C C . LEU A 1 182 ? 5.013 -0.462 -20.779 1.00 91.25 182 LEU A C 1
ATOM 1338 O O . LEU A 1 182 ? 5.382 -1.632 -20.860 1.00 91.25 182 LEU A O 1
ATOM 1342 N N . LEU A 1 183 ? 3.784 -0.126 -20.379 1.00 91.94 183 LEU A N 1
ATOM 1343 C CA . LEU A 1 183 ? 2.757 -1.112 -20.048 1.00 91.94 183 LEU A CA 1
ATOM 1344 C C . LEU A 1 183 ? 2.448 -2.021 -21.246 1.00 91.94 183 LEU A C 1
ATOM 1346 O O . LEU A 1 183 ? 2.450 -3.244 -21.111 1.00 91.94 183 LEU A O 1
ATOM 1350 N N . LEU A 1 184 ? 2.221 -1.428 -22.420 1.00 93.94 184 LEU A N 1
ATOM 1351 C CA . LEU A 1 184 ? 1.917 -2.162 -23.649 1.00 93.94 184 LEU A CA 1
ATOM 1352 C C . LEU A 1 184 ? 3.115 -2.999 -24.123 1.00 93.94 184 LEU A C 1
ATOM 1354 O O . LEU A 1 184 ? 2.948 -4.175 -24.449 1.00 93.94 184 LEU A O 1
ATOM 1358 N N . THR A 1 185 ? 4.330 -2.454 -24.062 1.00 92.00 185 THR A N 1
ATOM 1359 C CA . THR A 1 185 ? 5.565 -3.195 -24.356 1.00 92.00 185 THR A CA 1
ATOM 1360 C C . THR A 1 185 ? 5.771 -4.355 -23.384 1.00 92.00 185 THR A C 1
ATOM 1362 O O . THR A 1 185 ? 6.158 -5.444 -23.805 1.00 92.00 185 THR A O 1
ATOM 1365 N N . ALA A 1 186 ? 5.482 -4.183 -22.092 1.00 89.25 186 ALA A N 1
ATOM 1366 C CA . ALA A 1 186 ? 5.586 -5.254 -21.101 1.00 89.25 186 ALA A CA 1
ATOM 1367 C C . ALA A 1 186 ? 4.583 -6.389 -21.374 1.00 89.25 186 ALA A C 1
ATOM 1369 O O . ALA A 1 186 ? 4.947 -7.560 -21.259 1.00 89.25 186 ALA A O 1
ATOM 1370 N N . ILE A 1 187 ? 3.363 -6.056 -21.811 1.00 92.38 187 ILE A N 1
ATOM 1371 C CA . ILE A 1 187 ? 2.362 -7.029 -22.276 1.00 92.38 187 ILE A CA 1
ATOM 1372 C C . ILE A 1 187 ? 2.875 -7.795 -23.499 1.00 92.38 187 ILE A C 1
ATOM 1374 O O . ILE A 1 187 ? 2.906 -9.025 -23.475 1.00 92.38 187 ILE A O 1
ATOM 1378 N N . VAL A 1 188 ? 3.333 -7.098 -24.544 1.00 93.00 188 VAL A N 1
ATOM 1379 C CA . VAL A 1 188 ? 3.875 -7.733 -25.762 1.00 93.00 188 VAL A CA 1
ATOM 1380 C C . VAL A 1 188 ? 5.075 -8.617 -25.432 1.00 93.00 188 VAL A C 1
ATOM 1382 O O . VAL A 1 188 ? 5.171 -9.753 -25.900 1.00 93.00 188 VAL A O 1
ATOM 1385 N N . THR A 1 189 ? 5.972 -8.140 -24.572 1.00 87.38 189 THR A N 1
ATOM 1386 C CA . THR A 1 189 ? 7.159 -8.893 -24.162 1.00 87.38 189 THR A CA 1
ATOM 1387 C C . THR A 1 189 ? 6.773 -10.149 -23.385 1.00 87.38 189 THR A C 1
ATOM 1389 O O . THR A 1 189 ? 7.308 -11.217 -23.659 1.00 87.38 189 THR A O 1
ATOM 1392 N N . TYR A 1 190 ? 5.796 -10.075 -22.482 1.00 88.25 190 TYR A N 1
ATOM 1393 C CA . TYR A 1 190 ? 5.280 -11.251 -21.783 1.00 88.25 190 TYR A CA 1
ATOM 1394 C C . TYR A 1 190 ? 4.614 -12.258 -22.729 1.00 88.25 190 TYR A C 1
ATOM 1396 O O . TYR A 1 190 ? 4.895 -13.455 -22.664 1.00 88.25 190 TYR A O 1
ATOM 1404 N N . LEU A 1 191 ? 3.759 -11.786 -23.637 1.00 89.31 191 LEU A N 1
ATOM 1405 C CA . LEU A 1 191 ? 3.058 -12.645 -24.590 1.00 89.31 191 LEU A CA 1
ATOM 1406 C C . LEU A 1 191 ? 4.020 -13.340 -25.559 1.00 89.31 191 LEU A C 1
ATOM 1408 O O . LEU A 1 191 ? 3.767 -14.474 -25.959 1.00 89.31 191 LEU A O 1
ATOM 1412 N N . THR A 1 192 ? 5.135 -12.699 -25.912 1.00 86.56 192 THR A N 1
ATOM 1413 C CA . THR A 1 192 ? 6.160 -13.270 -26.800 1.00 86.56 192 THR A CA 1
ATOM 1414 C C . THR A 1 192 ? 7.144 -14.168 -26.046 1.00 86.56 192 THR A C 1
ATOM 1416 O O . THR A 1 192 ? 7.387 -15.305 -26.465 1.00 86.56 192 THR A O 1
ATOM 1419 N N . ARG A 1 193 ? 7.676 -13.702 -24.910 1.00 80.12 193 ARG A N 1
ATOM 1420 C CA . ARG A 1 193 ? 8.808 -14.313 -24.188 1.00 80.12 193 ARG A CA 1
ATOM 1421 C C . ARG A 1 193 ? 8.411 -15.181 -22.985 1.00 80.12 193 ARG A C 1
ATOM 1423 O O . ARG A 1 193 ? 9.211 -16.016 -22.578 1.00 80.12 193 ARG A O 1
ATOM 1430 N N . GLY A 1 194 ? 7.186 -15.070 -22.471 1.00 72.06 194 GLY A N 1
ATOM 1431 C CA . GLY A 1 194 ? 6.716 -15.800 -21.285 1.00 72.06 194 GLY A CA 1
ATOM 1432 C C . GLY A 1 194 ? 7.147 -15.146 -19.973 1.00 72.06 194 GLY A C 1
ATOM 1433 O O . GLY A 1 194 ? 7.638 -14.026 -19.968 1.00 72.06 194 GLY A O 1
ATOM 1434 N N . GLN A 1 195 ? 6.947 -15.820 -18.837 1.00 59.94 195 GLN A N 1
ATOM 1435 C CA . GLN A 1 195 ? 7.502 -15.342 -17.562 1.00 59.94 195 GLN A CA 1
ATOM 1436 C C . GLN A 1 195 ? 9.003 -15.609 -17.508 1.00 59.94 195 GLN A C 1
ATOM 1438 O O . GLN A 1 195 ? 9.461 -16.670 -17.924 1.00 59.94 195 GLN A O 1
ATOM 1443 N N . ILE A 1 196 ? 9.767 -14.707 -16.908 1.00 56.53 196 ILE A N 1
ATOM 1444 C CA . ILE A 1 196 ? 11.157 -14.983 -16.549 1.00 56.53 196 ILE A CA 1
ATOM 1445 C C . ILE A 1 196 ? 11.143 -15.734 -15.206 1.00 56.53 196 ILE A C 1
ATOM 1447 O O . ILE A 1 196 ? 10.525 -15.285 -14.243 1.00 56.53 196 ILE A O 1
ATOM 1451 N N . LYS A 1 197 ? 11.778 -16.911 -15.129 1.00 49.78 197 LYS A N 1
ATOM 1452 C CA . LYS A 1 197 ? 11.944 -17.676 -13.879 1.00 49.78 197 LYS A CA 1
ATOM 1453 C C . LYS A 1 197 ? 13.430 -17.969 -13.665 1.00 49.78 197 LYS A C 1
ATOM 1455 O O . LYS A 1 197 ? 14.031 -18.699 -14.444 1.00 49.78 197 LYS A O 1
ATOM 1460 N N . SER A 1 198 ? 14.033 -17.412 -12.609 1.00 41.97 198 SER A N 1
ATOM 1461 C CA . SER A 1 198 ? 15.432 -17.678 -12.202 1.00 41.97 198 SER A CA 1
ATOM 1462 C C . SER A 1 198 ? 16.470 -17.614 -13.339 1.00 41.97 198 SER A C 1
ATOM 1464 O O . SER A 1 198 ? 17.329 -18.486 -13.451 1.00 41.97 198 SER A O 1
ATOM 1466 N N . GLY A 1 199 ? 16.399 -16.596 -14.203 1.00 44.72 199 GLY A N 1
ATOM 1467 C CA . GLY A 1 199 ? 17.372 -16.407 -15.291 1.00 44.72 199 GLY A CA 1
ATOM 1468 C C . GLY A 1 199 ? 17.204 -17.350 -16.491 1.00 44.72 199 GLY A C 1
ATOM 1469 O O . GLY A 1 199 ? 17.973 -17.257 -17.444 1.00 44.72 199 GLY A O 1
ATOM 1470 N N . LEU A 1 200 ? 16.183 -18.210 -16.487 1.00 46.16 200 LEU A N 1
ATOM 1471 C CA . LEU A 1 200 ? 15.714 -18.956 -17.652 1.00 46.16 200 LEU A CA 1
ATOM 1472 C C . LEU A 1 200 ? 14.366 -18.362 -18.092 1.00 46.16 200 LEU A C 1
ATOM 1474 O O . LEU A 1 200 ? 13.497 -18.086 -17.260 1.00 46.16 200 LEU A O 1
ATOM 1478 N N . MET A 1 201 ? 14.173 -18.141 -19.398 1.00 52.94 201 MET A N 1
ATOM 1479 C CA . MET A 1 201 ? 12.827 -17.893 -19.937 1.00 52.94 201 MET A CA 1
ATOM 1480 C C . MET A 1 201 ? 11.963 -19.104 -19.560 1.00 52.94 201 MET A C 1
ATOM 1482 O O . MET A 1 201 ? 12.285 -20.234 -19.928 1.00 52.94 201 MET A O 1
ATOM 1486 N N . GLY A 1 202 ? 10.933 -18.878 -18.740 1.00 50.31 202 GLY A N 1
ATOM 1487 C CA . GLY A 1 202 ? 10.013 -19.906 -18.263 1.00 50.31 202 GLY A CA 1
ATOM 1488 C C . GLY A 1 202 ? 9.403 -20.647 -19.450 1.00 50.31 202 GLY A C 1
ATOM 1489 O O . GLY A 1 202 ? 8.930 -20.023 -20.396 1.00 50.31 202 GLY A O 1
ATOM 1490 N N . GLY A 1 203 ? 9.505 -21.974 -19.420 1.00 51.34 203 GLY A N 1
ATOM 1491 C CA . GLY A 1 203 ? 9.363 -22.830 -20.594 1.00 51.34 203 GLY A CA 1
ATOM 1492 C C . GLY A 1 203 ? 7.975 -22.933 -21.242 1.00 51.34 203 GLY A C 1
ATOM 1493 O O . GLY A 1 203 ? 6.960 -22.569 -20.660 1.00 51.34 203 GLY A O 1
ATOM 1494 N N . VAL A 1 204 ? 8.021 -23.501 -22.457 1.00 51.12 204 VAL A N 1
ATOM 1495 C CA . VAL A 1 204 ? 7.047 -24.277 -23.271 1.00 51.12 204 VAL A CA 1
ATOM 1496 C C . VAL A 1 204 ? 5.587 -23.834 -23.459 1.00 51.12 204 VAL A C 1
ATOM 1498 O O . VAL A 1 204 ? 4.958 -24.347 -24.385 1.00 51.12 204 VAL A O 1
ATOM 1501 N N . ASP A 1 205 ? 5.040 -22.882 -22.705 1.00 62.88 205 ASP A N 1
ATOM 1502 C CA . ASP A 1 205 ? 3.654 -22.445 -22.918 1.00 62.88 205 ASP A CA 1
ATOM 1503 C C . ASP A 1 205 ? 3.512 -21.648 -24.224 1.00 62.88 205 ASP A C 1
ATOM 1505 O O . ASP A 1 205 ? 4.227 -20.672 -24.478 1.00 62.88 205 ASP A O 1
ATOM 1509 N N . ASN A 1 206 ? 2.564 -22.055 -25.071 1.00 79.19 206 ASN A N 1
ATOM 1510 C CA . ASN A 1 206 ? 2.295 -21.360 -26.325 1.00 79.19 206 ASN A CA 1
ATOM 1511 C C . ASN A 1 206 ? 1.665 -19.971 -26.078 1.00 79.19 206 ASN A C 1
ATOM 1513 O O . ASN A 1 206 ? 1.122 -19.674 -25.011 1.00 79.19 206 ASN A O 1
ATOM 1517 N N . LEU A 1 207 ? 1.738 -19.096 -27.088 1.00 84.69 207 LEU A N 1
ATOM 1518 C CA . LEU A 1 207 ? 1.182 -17.737 -27.038 1.00 84.69 207 LEU A CA 1
ATOM 1519 C C . LEU A 1 207 ? -0.276 -17.712 -26.547 1.00 84.69 207 LEU A C 1
ATOM 1521 O O . LEU A 1 207 ? -0.618 -16.870 -25.723 1.00 84.69 207 LEU A O 1
ATOM 1525 N N . ALA A 1 208 ? -1.104 -18.656 -27.000 1.00 85.88 208 ALA A N 1
ATOM 1526 C CA . ALA A 1 208 ? -2.520 -18.718 -26.649 1.00 85.88 208 ALA A CA 1
ATOM 1527 C C . ALA A 1 208 ? -2.750 -18.979 -25.151 1.00 85.88 208 ALA A C 1
ATOM 1529 O O . ALA A 1 208 ? -3.606 -18.340 -24.545 1.00 85.88 208 ALA A O 1
ATOM 1530 N N . ALA A 1 209 ? -1.961 -19.860 -24.528 1.00 86.38 209 ALA A N 1
ATOM 1531 C CA . ALA A 1 209 ? -2.041 -20.117 -23.091 1.00 86.38 209 ALA A CA 1
ATOM 1532 C C . ALA A 1 209 ? -1.644 -18.878 -22.270 1.00 86.38 209 ALA A C 1
ATOM 1534 O O . ALA A 1 209 ? -2.327 -18.517 -21.310 1.00 86.38 209 ALA A O 1
ATOM 1535 N N . ARG A 1 210 ? -0.576 -18.182 -22.685 1.00 88.00 210 ARG A N 1
ATOM 1536 C CA . ARG A 1 210 ? -0.121 -16.934 -22.044 1.00 88.00 210 ARG A CA 1
ATOM 1537 C C . ARG A 1 210 ? -1.143 -15.810 -22.195 1.00 88.00 210 ARG A C 1
ATOM 1539 O O . ARG A 1 210 ? -1.410 -15.099 -21.232 1.00 88.00 210 ARG A O 1
ATOM 1546 N N . SER A 1 211 ? -1.735 -15.690 -23.378 1.00 89.81 211 SER A N 1
ATOM 1547 C CA . SER A 1 211 ? -2.819 -14.755 -23.673 1.00 89.81 211 SER A CA 1
ATOM 1548 C C . SER A 1 211 ? -4.037 -14.999 -22.783 1.00 89.81 211 SER A C 1
ATOM 1550 O O . SER A 1 211 ? -4.460 -14.093 -22.065 1.00 89.81 211 SER A O 1
ATOM 1552 N N . ALA A 1 212 ? -4.541 -16.237 -22.743 1.00 88.00 212 ALA A N 1
ATOM 1553 C CA . ALA A 1 212 ? -5.699 -16.602 -21.934 1.00 88.00 212 ALA A CA 1
ATOM 1554 C C . ALA A 1 212 ? -5.466 -16.322 -20.443 1.00 88.00 212 ALA A C 1
ATOM 1556 O O . ALA A 1 212 ? -6.332 -15.757 -19.776 1.00 88.00 212 ALA A O 1
ATOM 1557 N N . LYS A 1 213 ? -4.270 -16.654 -19.939 1.00 86.62 213 LYS A N 1
ATOM 1558 C CA . LYS A 1 213 ? -3.875 -16.361 -18.560 1.00 86.62 213 LYS A CA 1
ATOM 1559 C C . LYS A 1 213 ? -3.809 -14.858 -18.280 1.00 86.62 213 LYS A C 1
ATOM 1561 O O . LYS A 1 213 ? -4.327 -14.394 -17.272 1.00 86.62 213 LYS A O 1
ATOM 1566 N N . LEU A 1 214 ? -3.173 -14.085 -19.158 1.00 87.69 214 LEU A N 1
ATOM 1567 C CA . LEU A 1 214 ? -3.074 -12.639 -18.980 1.00 87.69 214 LEU A CA 1
ATOM 1568 C C . LEU A 1 214 ? -4.461 -11.990 -18.970 1.00 87.69 214 LEU A C 1
ATOM 1570 O O . LEU A 1 214 ? -4.749 -11.178 -18.100 1.00 87.69 214 LEU A O 1
ATOM 1574 N N . GLN A 1 215 ? -5.335 -12.381 -19.898 1.00 90.31 215 GLN A N 1
ATOM 1575 C CA . GLN A 1 215 ? -6.703 -11.873 -19.971 1.00 90.31 215 GLN A CA 1
ATOM 1576 C C . GLN A 1 215 ? -7.539 -12.253 -18.741 1.00 90.31 215 GLN A C 1
ATOM 1578 O O . GLN A 1 215 ? -8.341 -11.435 -18.295 1.00 90.31 215 GLN A O 1
ATOM 1583 N N . SER A 1 216 ? -7.353 -13.455 -18.176 1.00 87.50 216 SER A N 1
ATOM 1584 C CA . SER A 1 216 ? -8.050 -13.863 -16.948 1.00 87.50 216 SER A CA 1
ATOM 1585 C C . SER A 1 216 ? -7.567 -13.117 -15.711 1.00 87.50 216 SER A C 1
ATOM 1587 O O . SER A 1 216 ? -8.364 -12.858 -14.812 1.00 87.50 216 SER A O 1
ATOM 1589 N N . ASP A 1 217 ? -6.274 -12.791 -15.669 1.00 83.19 217 ASP A N 1
ATOM 1590 C CA . ASP A 1 217 ? -5.643 -12.137 -14.527 1.00 83.19 217 ASP A CA 1
ATOM 1591 C C . ASP A 1 217 ? -5.928 -10.614 -14.523 1.00 83.19 217 ASP A C 1
ATOM 1593 O O . ASP A 1 217 ? -5.904 -9.995 -13.462 1.00 83.19 217 ASP A O 1
ATOM 1597 N N . ILE A 1 218 ? -6.282 -10.005 -15.669 1.00 84.44 218 ILE A N 1
ATOM 1598 C CA . ILE A 1 218 ? -6.631 -8.576 -15.754 1.00 84.44 218 ILE A CA 1
ATOM 1599 C C . ILE A 1 218 ? -7.928 -8.251 -14.988 1.00 84.44 218 ILE A C 1
ATOM 1601 O O . ILE A 1 218 ? -9.030 -8.649 -15.368 1.00 84.44 218 ILE A O 1
ATOM 1605 N N . SER A 1 219 ? -7.815 -7.391 -13.975 1.00 79.75 219 SER A N 1
ATOM 1606 C CA . SER A 1 219 ? -8.941 -6.915 -13.157 1.00 79.75 219 SER A CA 1
ATOM 1607 C C . SER A 1 219 ? -9.900 -5.980 -13.913 1.00 79.75 219 SER A C 1
ATOM 1609 O O . SER A 1 219 ? -11.095 -5.927 -13.615 1.00 79.75 219 SER A O 1
ATOM 1611 N N . ASN A 1 220 ? -9.406 -5.214 -14.895 1.00 86.06 220 ASN A N 1
ATOM 1612 C CA . ASN A 1 220 ? -10.212 -4.259 -15.663 1.00 86.06 220 ASN A CA 1
ATOM 1613 C C . ASN A 1 220 ? -10.811 -4.907 -16.923 1.00 86.06 220 ASN A C 1
ATOM 1615 O O . ASN A 1 220 ? -10.112 -5.137 -17.908 1.00 86.06 220 ASN A O 1
ATOM 1619 N N . ARG A 1 221 ? -12.133 -5.124 -16.928 1.00 89.75 221 ARG A N 1
ATOM 1620 C CA . ARG A 1 221 ? -12.840 -5.778 -18.045 1.00 89.75 221 ARG A CA 1
ATOM 1621 C C . ARG A 1 221 ? -12.665 -5.075 -19.390 1.00 89.75 221 ARG A C 1
ATOM 1623 O O . ARG A 1 221 ? -12.428 -5.751 -20.380 1.00 89.75 221 ARG A O 1
ATOM 1630 N N . ARG A 1 222 ? -12.697 -3.737 -19.434 1.00 91.88 222 ARG A N 1
ATOM 1631 C CA . ARG A 1 222 ? -12.515 -2.989 -20.694 1.00 91.88 222 ARG A CA 1
ATOM 1632 C C . ARG A 1 222 ? -11.122 -3.212 -21.278 1.00 91.88 222 ARG A C 1
ATOM 1634 O O . ARG A 1 222 ? -10.998 -3.377 -22.486 1.00 91.88 222 ARG A O 1
ATOM 1641 N N . LEU A 1 223 ? -10.094 -3.237 -20.426 1.00 90.81 223 LEU A N 1
ATOM 1642 C CA . LEU A 1 223 ? -8.721 -3.531 -20.837 1.00 90.81 223 LEU A CA 1
ATOM 1643 C C . LEU A 1 223 ? -8.571 -4.979 -21.319 1.00 90.81 223 LEU A C 1
ATOM 1645 O O . LEU A 1 223 ? -7.960 -5.200 -22.360 1.00 90.81 223 LEU A O 1
ATOM 1649 N N . ALA A 1 224 ? -9.155 -5.945 -20.605 1.00 92.56 224 ALA A N 1
ATOM 1650 C CA . ALA A 1 224 ? -9.132 -7.356 -20.994 1.00 92.56 224 ALA A CA 1
ATOM 1651 C C . ALA A 1 224 ? -9.833 -7.592 -22.345 1.00 92.56 224 ALA A C 1
ATOM 1653 O O . ALA A 1 224 ? -9.253 -8.202 -23.242 1.00 92.56 224 ALA A O 1
ATOM 1654 N N . ASP A 1 225 ? -11.040 -7.044 -22.521 1.00 94.56 225 ASP A N 1
ATOM 1655 C CA . ASP A 1 225 ? -11.827 -7.170 -23.753 1.00 94.56 225 ASP A CA 1
ATOM 1656 C C . ASP A 1 225 ? -11.132 -6.492 -24.941 1.00 94.56 225 ASP A C 1
ATOM 1658 O O . ASP A 1 225 ? -11.140 -7.008 -26.061 1.00 94.56 225 ASP A O 1
ATOM 1662 N N . TRP A 1 226 ? -10.523 -5.326 -24.709 1.00 96.44 226 TRP A N 1
ATOM 1663 C CA . TRP A 1 226 ? -9.734 -4.636 -25.724 1.00 96.44 226 TRP A CA 1
ATOM 1664 C C . TRP A 1 226 ? -8.496 -5.439 -26.115 1.00 96.44 226 TRP A C 1
ATOM 1666 O O . TRP A 1 226 ? -8.227 -5.577 -27.309 1.00 96.44 226 TRP A O 1
ATOM 1676 N N . LEU A 1 227 ? -7.777 -5.998 -25.137 1.00 95.81 227 LEU A N 1
ATOM 1677 C CA . LEU A 1 227 ? -6.586 -6.807 -25.382 1.00 95.81 227 LEU A CA 1
ATOM 1678 C C . LEU A 1 227 ? -6.944 -8.048 -26.202 1.00 95.81 227 LEU A C 1
ATOM 1680 O O . LEU A 1 227 ? -6.284 -8.319 -27.199 1.00 95.81 227 LEU A O 1
ATOM 1684 N N . ALA A 1 228 ? -8.035 -8.738 -25.859 1.00 94.50 228 ALA A N 1
ATOM 1685 C CA . ALA A 1 228 ? -8.517 -9.899 -26.605 1.00 94.50 228 ALA A CA 1
ATOM 1686 C C . ALA A 1 228 ? -8.813 -9.583 -28.083 1.00 94.50 228 ALA A C 1
ATOM 1688 O O . ALA A 1 228 ? -8.524 -10.391 -28.966 1.00 94.50 228 ALA A O 1
ATOM 1689 N N . LYS A 1 229 ? -9.360 -8.394 -28.372 1.00 96.38 229 LYS A N 1
ATOM 1690 C CA . LYS A 1 229 ? -9.666 -7.946 -29.743 1.00 96.38 229 LYS A CA 1
ATOM 1691 C C . LYS A 1 229 ? -8.431 -7.474 -30.510 1.00 96.38 229 LYS A C 1
ATOM 1693 O O . LYS A 1 229 ? -8.355 -7.676 -31.721 1.00 96.38 229 LYS A O 1
ATOM 1698 N N . ASN A 1 230 ? -7.486 -6.836 -29.822 1.00 96.75 230 ASN A N 1
ATOM 1699 C CA . ASN A 1 230 ? -6.360 -6.143 -30.446 1.00 96.75 230 ASN A CA 1
ATOM 1700 C C . ASN A 1 230 ? -5.024 -6.882 -30.338 1.00 96.75 230 ASN A C 1
ATOM 1702 O O . ASN A 1 230 ? -4.053 -6.415 -30.923 1.00 96.75 230 ASN A O 1
ATOM 1706 N N . GLU A 1 231 ? -4.958 -8.042 -29.678 1.00 95.31 231 GLU A N 1
ATOM 1707 C CA . GLU A 1 231 ? -3.715 -8.790 -29.437 1.00 95.31 231 GLU A CA 1
ATOM 1708 C C . GLU A 1 231 ? -2.861 -8.957 -30.696 1.00 95.31 231 GLU A C 1
ATOM 1710 O O . GLU A 1 231 ? -1.672 -8.653 -30.678 1.00 95.31 231 GLU A O 1
ATOM 1715 N N . LYS A 1 232 ? -3.460 -9.387 -31.812 1.00 94.38 232 LYS A N 1
ATOM 1716 C CA . LYS A 1 232 ? -2.721 -9.590 -33.068 1.00 94.38 232 LYS A CA 1
ATOM 1717 C C . LYS A 1 232 ? -2.096 -8.297 -33.588 1.00 94.38 232 LYS A C 1
ATOM 1719 O O . LYS A 1 232 ? -0.941 -8.311 -34.001 1.00 94.38 232 LYS A O 1
ATOM 1724 N N . LYS A 1 233 ? -2.852 -7.193 -33.565 1.00 95.00 233 LYS A N 1
ATOM 1725 C CA . LYS A 1 233 ? -2.357 -5.880 -33.995 1.00 95.00 233 LYS A CA 1
ATOM 1726 C C . LYS A 1 233 ? -1.268 -5.385 -33.040 1.00 95.00 233 LYS A C 1
ATOM 1728 O O . LYS A 1 233 ? -0.217 -4.951 -33.489 1.00 95.00 233 LYS A O 1
ATOM 1733 N N . LEU A 1 234 ? -1.493 -5.531 -31.734 1.00 94.00 234 LEU A N 1
ATOM 1734 C CA . LEU A 1 234 ? -0.569 -5.126 -30.678 1.00 94.00 234 LEU A CA 1
ATOM 1735 C C . LEU A 1 234 ? 0.774 -5.868 -30.780 1.00 94.00 234 LEU A C 1
ATOM 1737 O O . LEU A 1 234 ? 1.824 -5.238 -30.730 1.00 94.00 234 LEU A O 1
ATOM 1741 N N . LEU A 1 235 ? 0.743 -7.189 -30.988 1.00 92.69 235 LEU A N 1
ATOM 1742 C CA . LEU A 1 235 ? 1.932 -8.027 -31.175 1.00 92.69 235 LEU A CA 1
ATOM 1743 C C . LEU A 1 235 ? 2.699 -7.711 -32.463 1.00 92.69 235 LEU A C 1
ATOM 1745 O O . LEU A 1 235 ? 3.898 -7.958 -32.513 1.00 92.69 235 LEU A O 1
ATOM 1749 N N . ALA A 1 236 ? 2.029 -7.201 -33.498 1.00 92.69 236 ALA A N 1
ATOM 1750 C CA . ALA A 1 236 ? 2.652 -6.816 -34.764 1.00 92.69 236 ALA A CA 1
ATOM 1751 C C . ALA A 1 236 ? 3.148 -5.359 -34.773 1.00 92.69 236 ALA A C 1
ATOM 1753 O O . ALA A 1 236 ? 3.880 -4.962 -35.679 1.00 92.69 236 ALA A O 1
ATOM 1754 N N . HIS A 1 237 ? 2.750 -4.550 -33.788 1.00 92.50 237 HIS A N 1
ATOM 1755 C CA . HIS A 1 237 ? 3.017 -3.119 -33.792 1.00 92.50 237 HIS A CA 1
ATOM 1756 C C . HIS A 1 237 ? 4.506 -2.836 -33.503 1.00 92.50 237 HIS A C 1
ATOM 1758 O O . HIS A 1 237 ? 5.041 -3.336 -32.505 1.00 92.50 237 HIS A O 1
ATOM 1764 N N . PRO A 1 238 ? 5.197 -2.033 -34.336 1.00 88.75 238 PRO A N 1
ATOM 1765 C CA . PRO A 1 238 ? 6.647 -1.853 -34.249 1.00 88.75 238 PRO A CA 1
ATOM 1766 C C . PRO A 1 238 ? 7.092 -1.145 -32.963 1.00 88.75 238 PRO A C 1
ATOM 1768 O O . PRO A 1 238 ? 8.145 -1.470 -32.425 1.00 88.75 238 PRO A O 1
ATOM 1771 N N . GLU A 1 239 ? 6.285 -0.222 -32.427 1.00 86.62 239 GLU A N 1
ATOM 1772 C CA . GLU A 1 239 ? 6.656 0.538 -31.220 1.00 86.62 239 GLU A CA 1
ATOM 1773 C C . GLU A 1 239 ? 6.672 -0.298 -29.929 1.00 86.62 239 GLU A C 1
ATOM 1775 O O . GLU A 1 239 ? 7.279 0.124 -28.947 1.00 86.62 239 GLU A O 1
ATOM 1780 N N . PHE A 1 240 ? 6.019 -1.467 -29.916 1.00 90.25 240 PHE A N 1
ATOM 1781 C CA . PHE A 1 240 ? 5.942 -2.338 -28.733 1.00 90.25 240 PHE A CA 1
ATOM 1782 C C . PHE A 1 240 ? 6.796 -3.596 -28.859 1.00 90.25 240 PHE A C 1
ATOM 1784 O O . PHE A 1 240 ? 6.761 -4.456 -27.976 1.00 90.25 240 PHE A O 1
ATOM 1791 N N . GLN A 1 241 ? 7.565 -3.719 -29.944 1.00 85.56 241 GLN A N 1
ATOM 1792 C CA . GLN A 1 241 ? 8.508 -4.817 -30.071 1.00 85.56 241 GLN A CA 1
ATOM 1793 C C . GLN A 1 241 ? 9.564 -4.703 -28.967 1.00 85.56 241 GLN A C 1
ATOM 1795 O O . GLN A 1 241 ? 10.041 -3.598 -28.691 1.00 85.56 241 GLN A O 1
ATOM 1800 N N . PRO A 1 242 ? 9.951 -5.816 -28.321 1.00 66.12 242 PRO A N 1
ATOM 1801 C CA . PRO A 1 242 ? 10.984 -5.776 -27.302 1.00 66.12 242 PRO A CA 1
ATOM 1802 C C . PRO A 1 242 ? 12.291 -5.287 -27.935 1.00 66.12 242 PRO A C 1
ATOM 1804 O O . PRO A 1 242 ? 12.887 -5.988 -28.751 1.00 66.12 242 PRO A O 1
ATOM 1807 N N . VAL A 1 243 ? 12.740 -4.090 -27.566 1.00 59.97 243 VAL A N 1
ATOM 1808 C CA . VAL A 1 243 ? 14.081 -3.620 -27.915 1.00 59.97 243 VAL A CA 1
ATOM 1809 C C . VAL A 1 243 ? 15.046 -4.401 -27.030 1.00 59.97 243 VAL A C 1
ATOM 1811 O O . VAL A 1 243 ? 14.913 -4.375 -25.803 1.00 59.97 243 VAL A O 1
ATOM 1814 N N . ASP A 1 244 ? 15.980 -5.150 -27.619 1.00 47.78 244 ASP A N 1
ATOM 1815 C CA . ASP A 1 244 ? 17.037 -5.767 -26.821 1.00 47.78 244 ASP A CA 1
ATOM 1816 C C . ASP A 1 244 ? 17.778 -4.654 -26.063 1.00 47.78 244 ASP A C 1
ATOM 1818 O O . ASP A 1 244 ? 18.110 -3.624 -26.657 1.00 47.78 244 ASP A O 1
ATOM 1822 N N . PRO A 1 245 ? 17.990 -4.792 -24.744 1.00 40.28 245 PRO A N 1
ATOM 1823 C CA . PRO A 1 245 ? 18.562 -3.708 -23.963 1.00 40.28 245 PRO A CA 1
ATOM 1824 C C . PRO A 1 245 ? 19.971 -3.371 -24.480 1.00 40.28 245 PRO A C 1
ATOM 1826 O O . PRO A 1 245 ? 20.712 -4.285 -24.864 1.00 40.28 245 PRO A O 1
ATOM 1829 N N . PRO A 1 246 ? 20.397 -2.093 -24.441 1.00 30.48 246 PRO A N 1
ATOM 1830 C CA . PRO A 1 246 ? 21.803 -1.762 -24.607 1.00 30.48 246 PRO A CA 1
ATOM 1831 C C . PRO A 1 246 ? 22.613 -2.570 -23.590 1.00 30.48 246 PRO A C 1
ATOM 1833 O O . PRO A 1 246 ? 22.294 -2.584 -22.398 1.00 30.48 246 PRO A O 1
ATOM 1836 N N . ARG A 1 247 ? 23.671 -3.250 -24.043 1.00 27.20 247 ARG A N 1
ATOM 1837 C CA . ARG A 1 247 ? 24.688 -3.794 -23.137 1.00 27.20 247 ARG A CA 1
ATOM 1838 C C . ARG A 1 247 ? 25.401 -2.612 -22.483 1.00 27.20 247 ARG A C 1
ATOM 1840 O O . ARG A 1 247 ? 26.379 -2.102 -23.021 1.00 27.20 247 ARG A O 1
ATOM 1847 N N . PHE A 1 248 ? 24.903 -2.154 -21.341 1.00 27.16 248 PHE A N 1
ATOM 1848 C CA . PHE A 1 248 ? 25.642 -1.231 -20.492 1.00 27.16 248 PHE A CA 1
ATOM 1849 C C . PHE A 1 248 ? 26.807 -1.997 -19.857 1.00 27.16 248 PHE A C 1
ATOM 1851 O O . PHE A 1 248 ? 26.670 -2.616 -18.805 1.00 27.16 248 PHE A O 1
ATOM 1858 N N . ASN A 1 249 ? 27.959 -1.985 -20.531 1.00 22.50 249 ASN A N 1
ATOM 1859 C CA . ASN A 1 249 ? 29.230 -2.339 -19.913 1.00 22.50 249 ASN A CA 1
ATOM 1860 C C . ASN A 1 249 ? 29.577 -1.238 -18.908 1.00 22.50 249 ASN A C 1
ATOM 1862 O O . ASN A 1 249 ? 30.191 -0.232 -19.265 1.00 22.50 249 ASN A O 1
ATOM 1866 N N . PHE A 1 250 ? 29.214 -1.431 -17.643 1.00 26.67 250 PHE A N 1
ATOM 1867 C CA . PHE A 1 250 ? 29.938 -0.767 -16.570 1.00 26.67 250 PHE A CA 1
ATOM 1868 C C . PHE A 1 250 ? 31.376 -1.285 -16.631 1.00 26.67 250 PHE A C 1
ATOM 1870 O O . PHE A 1 250 ? 31.635 -2.446 -16.320 1.00 26.67 250 PHE A O 1
ATOM 1877 N N . LYS A 1 251 ? 32.315 -0.446 -17.082 1.00 27.08 251 LYS A N 1
ATOM 1878 C CA . LYS A 1 251 ? 33.729 -0.669 -16.781 1.00 27.08 251 LYS A CA 1
ATOM 1879 C C . LYS A 1 251 ? 33.858 -0.582 -15.262 1.00 27.08 251 LYS A C 1
ATOM 1881 O O . LYS A 1 251 ? 33.901 0.513 -14.711 1.00 27.08 251 LYS A O 1
ATOM 1886 N N . GLN A 1 252 ? 33.873 -1.736 -14.603 1.00 26.84 252 GLN A N 1
ATOM 1887 C CA . GLN A 1 252 ? 34.531 -1.881 -13.314 1.00 26.84 252 GLN A CA 1
ATOM 1888 C C . GLN A 1 252 ? 35.978 -1.439 -13.529 1.00 26.84 252 GLN A C 1
ATOM 1890 O O . GLN A 1 252 ? 36.702 -2.028 -14.326 1.00 26.84 252 GLN A O 1
ATOM 1895 N N . THR A 1 253 ? 36.369 -0.337 -12.903 1.00 27.12 253 THR A N 1
ATOM 1896 C CA . THR A 1 253 ? 37.780 -0.041 -12.684 1.00 27.12 253 THR A CA 1
ATOM 1897 C C . THR A 1 253 ? 38.317 -1.114 -11.749 1.00 27.12 253 THR A C 1
ATOM 1899 O O . THR A 1 253 ? 37.889 -1.209 -10.599 1.00 27.12 253 THR A O 1
ATOM 1902 N N . ASP A 1 254 ? 39.186 -1.952 -12.307 1.00 33.84 254 ASP A N 1
ATOM 1903 C CA . ASP A 1 254 ? 39.944 -2.994 -11.633 1.00 33.84 254 ASP A CA 1
ATOM 1904 C C . ASP A 1 254 ? 40.829 -2.388 -10.539 1.00 33.84 254 ASP A C 1
ATOM 1906 O O . ASP A 1 254 ? 41.901 -1.869 -10.831 1.00 33.84 254 ASP A O 1
ATOM 1910 N N . GLU A 1 255 ? 40.422 -2.510 -9.278 1.00 29.31 255 GLU A N 1
ATOM 1911 C CA . GLU A 1 255 ? 41.368 -2.556 -8.164 1.00 29.31 255 GLU A CA 1
ATOM 1912 C C . GLU A 1 255 ? 40.986 -3.709 -7.225 1.00 29.31 255 GLU A C 1
ATOM 1914 O O . GLU A 1 255 ? 40.122 -3.600 -6.360 1.00 29.31 255 GLU A O 1
ATOM 1919 N N . GLY A 1 256 ? 41.647 -4.850 -7.452 1.00 35.97 256 GLY A N 1
ATOM 1920 C CA . GLY A 1 256 ? 41.983 -5.828 -6.415 1.00 35.97 256 GLY A CA 1
ATOM 1921 C C . GLY A 1 256 ? 40.858 -6.687 -5.836 1.00 35.97 256 GLY A C 1
ATOM 1922 O O . GLY A 1 256 ? 40.755 -6.782 -4.617 1.00 35.97 256 GLY A O 1
ATOM 1923 N N . ALA A 1 257 ? 40.071 -7.379 -6.663 1.00 26.98 257 ALA A N 1
ATOM 1924 C CA . ALA A 1 257 ? 39.258 -8.504 -6.193 1.00 26.98 257 ALA A CA 1
ATOM 1925 C C . ALA A 1 257 ? 39.863 -9.829 -6.677 1.00 26.98 257 ALA A C 1
ATOM 1927 O O . ALA A 1 257 ? 39.783 -10.172 -7.858 1.00 26.98 257 ALA A O 1
ATOM 1928 N N . GLU A 1 258 ? 40.460 -10.585 -5.753 1.00 30.91 258 GLU A N 1
ATOM 1929 C CA . GLU A 1 258 ? 40.664 -12.020 -5.939 1.00 30.91 258 GLU A CA 1
ATOM 1930 C C . GLU A 1 258 ? 39.339 -12.661 -6.370 1.00 30.91 258 GLU A C 1
ATOM 1932 O O . GLU A 1 258 ? 38.292 -12.465 -5.752 1.00 30.91 258 GLU A O 1
ATOM 1937 N N . THR A 1 259 ? 39.392 -13.432 -7.452 1.00 26.14 259 THR A N 1
ATOM 1938 C CA . THR A 1 259 ? 38.276 -14.220 -7.980 1.00 26.14 259 THR A CA 1
ATOM 1939 C C . THR A 1 259 ? 37.556 -14.990 -6.866 1.00 26.14 259 THR A C 1
ATOM 1941 O O . THR A 1 259 ? 38.168 -15.893 -6.281 1.00 26.14 259 THR A O 1
ATOM 1944 N N . PRO A 1 260 ? 36.250 -14.766 -6.618 1.00 30.56 260 PRO A N 1
ATOM 1945 C CA . PRO A 1 260 ? 35.468 -15.728 -5.872 1.00 30.56 260 PRO A CA 1
ATOM 1946 C C . PRO A 1 260 ? 35.287 -16.938 -6.783 1.00 30.56 260 PRO A C 1
ATOM 1948 O O . PRO A 1 260 ? 34.613 -16.886 -7.814 1.00 30.56 260 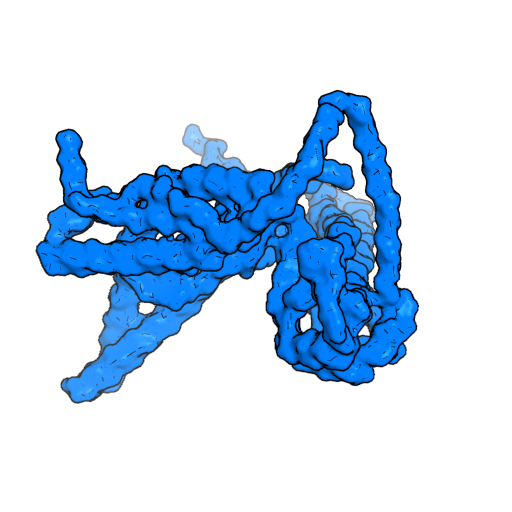PRO A O 1
ATOM 1951 N N . ARG A 1 261 ? 35.946 -18.032 -6.400 1.00 28.36 261 ARG A N 1
ATOM 1952 C CA . ARG A 1 261 ? 35.701 -19.375 -6.922 1.00 28.36 261 ARG A CA 1
ATOM 1953 C C . ARG A 1 261 ? 34.198 -19.596 -7.058 1.00 28.36 261 ARG A C 1
ATOM 1955 O O . ARG A 1 261 ? 33.443 -19.291 -6.139 1.00 28.36 261 ARG A O 1
ATOM 1962 N N . SER A 1 262 ? 33.811 -20.154 -8.201 1.00 31.42 262 SER A N 1
ATOM 1963 C CA . SER A 1 262 ? 32.498 -20.723 -8.504 1.00 31.42 262 SER A CA 1
ATOM 1964 C C . SER A 1 262 ? 31.788 -21.234 -7.247 1.00 31.42 262 SER A C 1
ATOM 1966 O O . SER A 1 262 ? 32.101 -22.323 -6.757 1.00 31.42 262 SER A O 1
ATOM 1968 N N . GLN A 1 263 ? 30.853 -20.442 -6.714 1.00 30.38 263 GLN A N 1
ATOM 1969 C CA . GLN A 1 263 ? 30.017 -20.899 -5.616 1.00 30.38 263 GLN A CA 1
ATOM 1970 C C . GLN A 1 263 ? 29.057 -21.968 -6.158 1.00 30.38 263 GLN A C 1
ATOM 1972 O O . GLN A 1 263 ? 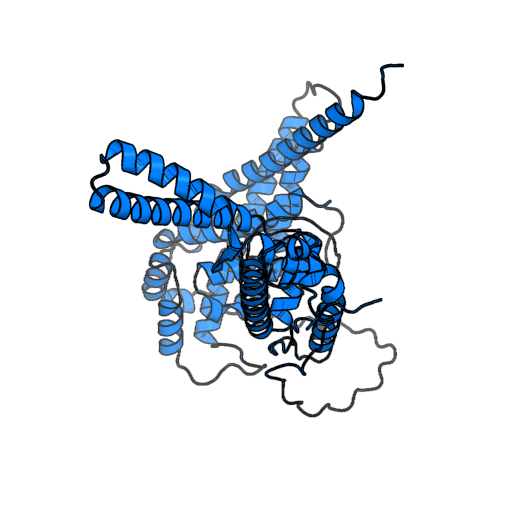28.420 -21.762 -7.198 1.00 30.38 263 GLN A O 1
ATOM 1977 N N . PRO A 1 264 ? 28.960 -23.131 -5.497 1.00 31.02 264 PRO A N 1
ATOM 1978 C CA . PRO A 1 264 ? 27.974 -24.140 -5.847 1.00 31.02 264 PRO A CA 1
ATOM 1979 C C . PRO A 1 264 ? 26.575 -23.536 -5.692 1.00 31.02 264 PRO A C 1
ATOM 1981 O O . PRO A 1 264 ? 26.353 -22.724 -4.799 1.00 31.02 264 PRO A O 1
ATOM 1984 N N . LYS A 1 265 ? 25.635 -23.926 -6.565 1.00 38.47 265 LYS A N 1
ATOM 1985 C CA . LYS A 1 265 ? 24.215 -23.542 -6.498 1.00 38.47 265 LYS A CA 1
ATOM 1986 C C . LYS A 1 265 ? 23.650 -23.881 -5.111 1.00 38.47 265 LYS A C 1
ATOM 1988 O O . LYS A 1 265 ? 23.158 -24.989 -4.901 1.00 38.47 265 LYS A O 1
ATOM 1993 N N . ALA A 1 266 ? 23.741 -22.946 -4.169 1.00 43.66 266 ALA A N 1
ATOM 1994 C CA . ALA A 1 266 ? 23.128 -23.075 -2.863 1.00 43.66 266 ALA A CA 1
ATOM 1995 C C . ALA A 1 266 ? 21.611 -23.108 -3.066 1.00 43.66 266 ALA A C 1
ATOM 1997 O O . ALA A 1 266 ? 21.032 -22.308 -3.805 1.00 43.66 266 ALA A O 1
ATOM 1998 N N . LYS A 1 267 ? 20.971 -24.106 -2.465 1.00 51.56 267 LYS A N 1
ATOM 1999 C CA . LYS A 1 267 ? 19.525 -24.295 -2.498 1.00 51.56 267 LYS A CA 1
ATOM 2000 C C . LYS A 1 267 ? 18.889 -23.073 -1.821 1.00 51.56 267 LYS A C 1
ATOM 2002 O O . LYS A 1 267 ? 19.054 -22.910 -0.617 1.00 51.56 267 LYS A O 1
ATOM 2007 N N . ARG A 1 268 ? 18.222 -22.201 -2.590 1.00 59.84 268 ARG A N 1
ATOM 2008 C CA . ARG A 1 268 ? 17.533 -21.012 -2.056 1.00 59.84 268 ARG A CA 1
ATOM 2009 C C . ARG A 1 268 ? 16.563 -21.460 -0.964 1.00 59.84 268 ARG A C 1
ATOM 2011 O O . ARG A 1 268 ? 15.757 -22.359 -1.212 1.00 59.84 268 ARG A O 1
ATOM 2018 N N . LEU A 1 269 ? 16.672 -20.880 0.228 1.00 72.88 269 LEU A N 1
ATOM 2019 C CA . LEU A 1 269 ? 15.829 -21.270 1.354 1.00 72.88 269 LEU A CA 1
ATOM 2020 C C . LEU A 1 269 ? 14.367 -20.909 1.065 1.00 72.88 269 LEU A C 1
ATOM 2022 O O . LEU A 1 269 ? 14.065 -19.810 0.607 1.00 72.88 269 LEU A O 1
ATOM 2026 N N . GLU A 1 270 ? 13.446 -21.830 1.347 1.00 85.12 270 GLU A N 1
ATOM 2027 C CA . GLU A 1 270 ? 12.005 -21.533 1.322 1.00 85.12 270 GLU A CA 1
ATOM 2028 C C . GLU A 1 270 ? 11.582 -20.742 2.568 1.00 85.12 270 GLU A C 1
ATOM 2030 O O . GLU A 1 270 ? 10.660 -19.926 2.519 1.00 85.12 270 GLU A O 1
ATOM 2035 N N . ARG A 1 271 ? 12.275 -20.970 3.688 1.00 92.94 271 ARG A N 1
ATOM 2036 C CA . ARG A 1 271 ? 12.043 -20.341 4.987 1.00 92.94 271 ARG A CA 1
ATOM 2037 C C . ARG A 1 271 ? 13.376 -20.142 5.707 1.00 92.94 271 ARG A C 1
ATOM 2039 O O . ARG A 1 271 ? 14.249 -21.001 5.609 1.00 92.94 271 ARG A O 1
ATOM 2046 N N . LEU A 1 272 ? 13.520 -19.020 6.405 1.00 89.50 272 LEU A N 1
ATOM 2047 C CA . LEU A 1 272 ? 14.695 -18.721 7.219 1.00 89.50 272 LEU A CA 1
ATOM 2048 C C . LEU A 1 272 ? 14.795 -19.649 8.435 1.00 89.50 272 LEU A C 1
ATOM 2050 O O . LEU A 1 272 ? 13.813 -20.269 8.861 1.00 89.50 272 LEU A O 1
ATOM 2054 N N . GLU A 1 273 ? 15.990 -19.712 9.013 1.00 91.75 273 GLU A N 1
ATOM 2055 C CA . GLU A 1 273 ? 16.184 -20.316 10.328 1.00 91.75 273 GLU A CA 1
ATOM 2056 C C . GLU A 1 273 ? 15.321 -19.616 11.381 1.00 91.75 273 GLU A C 1
ATOM 2058 O O . GLU A 1 273 ? 14.927 -18.456 11.224 1.00 91.75 273 GLU A O 1
ATOM 2063 N N . GLU A 1 274 ? 14.960 -20.357 12.429 1.00 95.06 274 GLU A N 1
ATOM 2064 C CA . GLU A 1 274 ? 14.094 -19.814 13.467 1.00 95.06 274 GLU A CA 1
ATOM 2065 C C . GLU A 1 274 ? 14.800 -18.682 14.221 1.00 95.06 274 GLU A C 1
ATOM 2067 O O . GLU A 1 274 ? 15.849 -18.882 14.826 1.00 95.06 274 GLU A O 1
ATOM 2072 N N . LEU A 1 275 ? 14.199 -17.495 14.198 1.00 92.12 275 LEU A N 1
ATOM 2073 C CA . LEU A 1 275 ? 14.646 -16.335 14.946 1.00 92.12 275 LEU A CA 1
ATOM 2074 C C . LEU A 1 275 ? 13.907 -16.271 16.280 1.00 92.12 275 LEU A C 1
ATOM 2076 O O . LEU A 1 275 ? 12.692 -16.031 16.343 1.00 92.12 275 LEU A O 1
ATOM 2080 N N . GLU A 1 276 ? 14.675 -16.412 17.351 1.00 84.62 276 GLU A N 1
ATOM 2081 C CA . GLU A 1 276 ? 14.214 -16.132 18.699 1.00 84.62 276 GLU A CA 1
ATOM 2082 C C . GLU A 1 276 ? 14.378 -14.639 19.009 1.00 84.62 276 GLU A C 1
ATOM 2084 O O . GLU A 1 276 ? 15.445 -14.050 18.827 1.00 84.62 276 GLU A O 1
ATOM 2089 N N . ILE A 1 277 ? 13.298 -14.008 19.469 1.00 92.00 277 ILE A N 1
ATOM 2090 C CA . ILE A 1 277 ? 13.299 -12.606 19.891 1.00 92.00 277 ILE A CA 1
ATOM 2091 C C . ILE A 1 277 ? 12.839 -12.499 21.339 1.00 92.00 277 ILE A C 1
ATOM 2093 O O . ILE A 1 277 ? 12.181 -13.392 21.863 1.00 92.00 277 ILE A O 1
ATOM 2097 N N . LYS A 1 278 ? 13.136 -11.360 21.974 1.00 93.25 278 LYS A N 1
ATOM 2098 C CA . LYS A 1 278 ? 12.736 -11.081 23.359 1.00 93.25 278 LYS A CA 1
ATOM 2099 C C . LYS A 1 278 ? 11.250 -11.388 23.601 1.00 93.25 278 LYS A C 1
ATOM 2101 O O . LYS A 1 278 ? 10.384 -10.867 22.898 1.00 93.25 278 LYS A O 1
ATOM 2106 N N . ASP A 1 279 ? 10.952 -12.138 24.656 1.00 93.94 279 ASP A N 1
ATOM 2107 C CA . ASP A 1 279 ? 9.589 -12.532 25.027 1.00 93.94 279 ASP A CA 1
ATOM 2108 C C . ASP A 1 279 ? 8.671 -11.350 25.318 1.00 93.94 279 ASP A C 1
ATOM 2110 O O . ASP A 1 279 ? 9.063 -10.387 25.977 1.00 93.94 279 ASP A O 1
ATOM 2114 N N . PHE A 1 280 ? 7.417 -11.440 24.890 1.00 93.88 280 PHE A N 1
ATOM 2115 C CA . PHE A 1 280 ? 6.366 -10.471 25.170 1.00 93.88 280 PHE A CA 1
ATOM 2116 C C . PHE A 1 280 ? 5.871 -10.596 26.610 1.00 93.88 280 PHE A C 1
ATOM 2118 O O . PHE A 1 280 ? 5.417 -11.662 27.032 1.00 93.88 280 PHE A O 1
ATOM 2125 N N . ASN A 1 281 ? 5.931 -9.490 27.355 1.00 91.94 281 ASN A N 1
ATOM 2126 C CA . ASN A 1 281 ? 5.527 -9.448 28.753 1.00 91.94 281 ASN A CA 1
ATOM 2127 C C . ASN A 1 281 ? 4.121 -8.839 28.912 1.00 91.94 281 ASN A C 1
ATOM 2129 O O . ASN A 1 281 ? 3.975 -7.615 28.896 1.00 91.94 281 ASN A O 1
ATOM 2133 N N . PRO A 1 282 ? 3.066 -9.649 29.110 1.00 90.00 282 PRO A N 1
ATOM 2134 C CA . PRO A 1 282 ? 1.730 -9.114 29.347 1.00 90.00 282 PRO A CA 1
ATOM 2135 C C . PRO A 1 282 ? 1.603 -8.425 30.717 1.00 90.00 282 PRO A C 1
ATOM 2137 O O . PRO A 1 282 ? 0.654 -7.664 30.917 1.00 90.00 282 PRO A O 1
ATOM 2140 N N . TYR A 1 283 ? 2.532 -8.678 31.649 1.00 85.62 283 TYR A N 1
ATOM 2141 C CA . TYR A 1 283 ? 2.502 -8.176 33.026 1.00 85.62 283 TYR A CA 1
ATOM 2142 C C . TYR A 1 283 ? 3.045 -6.750 33.187 1.00 85.62 283 TYR A C 1
ATOM 2144 O O . TYR A 1 283 ? 2.837 -6.152 34.242 1.00 85.62 283 TYR A O 1
ATOM 2152 N N . ASP A 1 284 ? 3.653 -6.176 32.143 1.00 78.81 284 ASP A N 1
ATOM 2153 C CA . ASP A 1 284 ? 4.066 -4.763 32.126 1.00 78.81 284 ASP A CA 1
ATOM 2154 C C . ASP A 1 284 ? 2.862 -3.806 32.125 1.00 78.81 284 ASP A C 1
ATOM 2156 O O . ASP A 1 284 ? 3.001 -2.614 32.388 1.00 78.81 284 ASP A O 1
ATOM 2160 N N . ASN A 1 285 ? 1.655 -4.314 31.853 1.00 79.38 285 ASN A N 1
ATOM 2161 C CA . ASN A 1 285 ? 0.433 -3.531 31.935 1.00 79.38 285 ASN A CA 1
ATOM 2162 C C . ASN A 1 285 ? -0.002 -3.369 33.409 1.00 79.38 285 ASN A C 1
ATOM 2164 O O . ASN A 1 285 ? -0.497 -4.337 33.996 1.00 79.38 285 ASN A O 1
ATOM 2168 N N . PRO A 1 286 ? 0.089 -2.164 34.014 1.00 79.38 286 PRO A N 1
ATOM 2169 C CA . PRO A 1 286 ? -0.261 -1.962 35.422 1.00 79.38 286 PRO A CA 1
ATOM 2170 C C . PRO A 1 286 ? -1.725 -2.313 35.714 1.00 79.38 286 PRO A C 1
ATOM 2172 O O . PRO A 1 286 ? -2.026 -2.852 36.778 1.00 79.38 286 PRO A O 1
ATOM 2175 N N . ARG A 1 287 ? -2.621 -2.137 34.731 1.00 81.06 287 ARG A N 1
ATOM 2176 C CA . ARG A 1 287 ? -4.045 -2.478 34.861 1.00 81.06 287 ARG A CA 1
ATOM 2177 C C . ARG A 1 287 ? -4.284 -3.975 35.032 1.00 81.06 287 ARG A C 1
ATOM 2179 O O . ARG A 1 287 ? -5.321 -4.366 35.550 1.00 81.06 287 ARG A O 1
ATOM 2186 N N . LEU A 1 288 ? -3.340 -4.833 34.634 1.00 82.81 288 LEU A N 1
ATOM 2187 C CA . LEU A 1 288 ? -3.463 -6.280 34.830 1.00 82.81 288 LEU A CA 1
ATOM 2188 C C . LEU A 1 288 ? -3.491 -6.660 36.322 1.00 82.81 288 LEU A C 1
ATOM 2190 O O . LEU A 1 288 ? -4.095 -7.670 36.693 1.00 82.81 288 LEU A O 1
ATOM 2194 N N . LYS A 1 289 ? -2.847 -5.851 37.177 1.00 78.38 289 LYS A N 1
ATOM 2195 C CA . LYS A 1 289 ? -2.810 -6.057 38.633 1.00 78.38 289 LYS A CA 1
ATOM 2196 C C . LYS A 1 289 ? -4.159 -5.758 39.288 1.00 78.38 289 LYS A C 1
ATOM 2198 O O . LYS A 1 289 ? -4.513 -6.433 40.247 1.00 78.38 289 LYS A O 1
ATOM 2203 N N . GLU A 1 290 ? -4.905 -4.813 38.725 1.00 85.75 290 GLU A N 1
ATOM 2204 C CA . GLU A 1 290 ? -6.219 -4.366 39.205 1.00 85.75 290 GLU A CA 1
ATOM 2205 C C . GLU A 1 290 ? -7.370 -5.275 38.735 1.00 85.75 290 GLU A C 1
ATOM 2207 O O . GLU A 1 290 ? -8.441 -5.276 39.332 1.00 85.75 290 GLU A O 1
ATOM 2212 N N . MET A 1 291 ? -7.156 -6.071 37.680 1.00 87.50 291 MET A N 1
ATOM 2213 C CA . MET A 1 291 ? -8.155 -7.003 37.147 1.00 87.50 291 MET A CA 1
ATOM 2214 C C . MET A 1 291 ? -8.463 -8.151 38.114 1.00 87.50 291 MET A C 1
ATOM 2216 O O . MET A 1 291 ? -7.554 -8.745 38.709 1.00 87.50 291 MET A O 1
ATOM 2220 N N . SER A 1 292 ? -9.736 -8.555 38.158 1.00 91.88 292 SER A N 1
ATOM 2221 C CA . SER A 1 292 ? -10.149 -9.815 38.782 1.00 91.88 292 SER A CA 1
ATOM 2222 C C . SER A 1 292 ? -9.464 -11.020 38.122 1.00 91.88 292 SER A C 1
ATOM 2224 O O . SER A 1 292 ? -8.975 -10.946 36.990 1.00 91.88 292 SER A O 1
ATOM 2226 N N . LEU A 1 293 ? -9.457 -12.175 38.796 1.00 88.25 293 LEU A N 1
ATOM 2227 C CA . LEU A 1 293 ? -8.858 -13.403 38.249 1.00 88.25 293 LEU A CA 1
ATOM 2228 C C . LEU A 1 293 ? -9.447 -13.787 36.881 1.00 88.25 293 LEU A C 1
ATOM 2230 O O . LEU A 1 293 ? -8.708 -14.173 35.975 1.00 88.25 293 LEU A O 1
ATOM 2234 N N . VAL A 1 294 ? -10.762 -13.623 36.710 1.00 90.50 294 VAL A N 1
ATOM 2235 C CA . VAL A 1 294 ? -11.470 -13.941 35.462 1.00 90.50 294 VAL A CA 1
ATOM 2236 C C . VAL A 1 294 ? -11.073 -12.979 34.341 1.00 90.50 294 VAL A C 1
ATOM 2238 O O . VAL A 1 294 ? -10.774 -13.406 33.223 1.00 90.50 294 VAL A O 1
ATOM 2241 N N . GLU A 1 295 ? -11.022 -11.678 34.629 1.00 89.88 295 GLU A N 1
ATOM 2242 C CA . GLU A 1 295 ? -10.604 -10.661 33.658 1.00 89.88 295 GLU A CA 1
ATOM 2243 C C . GLU A 1 295 ? -9.144 -10.841 33.253 1.00 89.88 295 GLU A C 1
ATOM 2245 O O . GLU A 1 295 ? -8.825 -10.801 32.063 1.00 89.88 295 GLU A O 1
ATOM 2250 N N . ARG A 1 296 ? -8.272 -11.132 34.223 1.00 90.38 296 ARG A N 1
ATOM 2251 C CA . ARG A 1 296 ? -6.857 -11.421 33.990 1.00 90.38 296 ARG A CA 1
ATOM 2252 C C . ARG A 1 296 ? -6.684 -12.640 33.090 1.00 90.38 296 ARG A C 1
ATOM 2254 O O . ARG A 1 296 ? -5.934 -12.580 32.119 1.00 90.38 296 ARG A O 1
ATOM 2261 N N . GLN A 1 297 ? -7.405 -13.730 33.356 1.00 90.12 297 GLN A N 1
ATOM 2262 C CA . GLN A 1 297 ? -7.347 -14.933 32.523 1.00 90.12 297 GLN A CA 1
ATOM 2263 C C . GLN A 1 297 ? -7.827 -14.652 31.090 1.00 90.12 297 GLN A C 1
ATOM 2265 O O . GLN A 1 297 ? -7.194 -15.083 30.122 1.00 90.12 297 GLN A O 1
ATOM 2270 N N . LYS A 1 298 ? -8.909 -13.878 30.935 1.00 91.94 298 LYS A N 1
ATOM 2271 C CA . LYS A 1 298 ? -9.417 -13.453 29.622 1.00 91.94 298 LYS A CA 1
ATOM 2272 C C . LYS A 1 298 ? -8.419 -12.560 28.882 1.00 91.94 298 LYS A C 1
ATOM 2274 O O . LYS A 1 298 ? -8.231 -12.741 27.675 1.00 91.94 298 LYS A O 1
ATOM 2279 N N . TYR A 1 299 ? -7.774 -11.628 29.581 1.00 91.94 299 TYR A N 1
ATOM 2280 C CA . TYR A 1 299 ? -6.736 -10.765 29.022 1.00 91.94 299 TYR A CA 1
ATOM 2281 C C . TYR A 1 299 ? -5.563 -11.593 28.502 1.00 91.94 299 TYR A C 1
ATOM 2283 O O . TYR A 1 299 ? -5.232 -11.482 27.326 1.00 91.94 299 TYR A O 1
ATOM 2291 N N . LEU A 1 300 ? -5.000 -12.481 29.329 1.00 92.50 300 LEU A N 1
ATOM 2292 C CA . LEU A 1 300 ? -3.857 -13.321 28.956 1.00 92.50 300 LEU A CA 1
ATOM 2293 C C . LEU A 1 300 ? -4.181 -14.232 27.767 1.00 92.50 300 LEU A C 1
ATOM 2295 O O . LEU A 1 300 ? -3.410 -14.291 26.813 1.00 92.50 300 LEU A O 1
ATOM 2299 N N . LYS A 1 301 ? -5.362 -14.865 27.757 1.00 93.56 301 LYS A N 1
ATOM 2300 C CA . LYS A 1 301 ? -5.817 -15.670 26.613 1.00 93.56 301 LYS A CA 1
ATOM 2301 C C . LYS A 1 301 ? -5.912 -14.837 25.330 1.00 93.56 301 LYS A C 1
ATOM 2303 O O . LYS A 1 301 ? -5.492 -15.287 24.266 1.00 93.56 301 LYS A O 1
ATOM 2308 N N . THR A 1 302 ? -6.461 -13.626 25.425 1.00 94.06 302 THR A N 1
ATOM 2309 C CA . THR A 1 302 ? -6.592 -12.712 24.278 1.00 94.06 302 THR A CA 1
ATOM 2310 C C . THR A 1 302 ? -5.228 -12.215 23.803 1.00 94.06 302 THR A C 1
ATOM 2312 O O . THR A 1 302 ? -5.010 -12.118 22.598 1.00 94.06 302 THR A O 1
ATOM 2315 N N . TYR A 1 303 ? -4.310 -11.947 24.733 1.00 94.75 303 TYR A N 1
ATOM 2316 C CA . TYR A 1 303 ? -2.932 -11.557 24.459 1.00 94.75 303 TYR A CA 1
ATOM 2317 C C . TYR A 1 303 ? -2.201 -12.633 23.665 1.00 94.75 303 TYR A C 1
ATOM 2319 O O . TYR A 1 303 ? -1.708 -12.354 22.577 1.00 94.75 303 TYR A O 1
ATOM 2327 N N . SER A 1 304 ? -2.221 -13.882 24.139 1.00 94.94 304 SER A N 1
ATOM 2328 C CA . SER A 1 304 ? -1.609 -15.005 23.424 1.00 94.94 304 SER A CA 1
ATOM 2329 C C . SER A 1 304 ? -2.219 -15.218 22.037 1.00 94.94 304 SER A C 1
ATOM 2331 O O . SER A 1 304 ? -1.488 -15.481 21.088 1.00 94.94 304 SER A O 1
ATOM 2333 N N . ALA A 1 305 ? -3.541 -15.080 21.891 1.00 93.88 305 ALA A N 1
ATOM 2334 C CA . ALA A 1 305 ? -4.205 -15.240 20.598 1.00 93.88 305 ALA A CA 1
ATOM 2335 C C . ALA A 1 305 ? -3.827 -14.134 19.598 1.00 93.88 305 ALA A C 1
ATOM 2337 O O . ALA A 1 305 ? -3.544 -14.432 18.441 1.00 93.88 305 ALA A O 1
ATOM 2338 N N . GLN A 1 306 ? -3.801 -12.867 20.030 1.00 93.38 306 GLN A N 1
ATOM 2339 C CA . GLN A 1 306 ? -3.367 -11.763 19.168 1.00 93.38 306 GLN A CA 1
ATOM 2340 C C . GLN A 1 306 ? -1.882 -11.875 18.820 1.00 93.38 306 GLN A C 1
ATOM 2342 O O . GLN A 1 306 ? -1.525 -11.684 17.664 1.00 93.38 306 GLN A O 1
ATOM 2347 N N . LEU A 1 307 ? -1.029 -12.247 19.779 1.00 95.69 307 LEU A N 1
ATOM 2348 C CA . LEU A 1 307 ? 0.396 -12.427 19.518 1.00 95.69 307 LEU A CA 1
ATOM 2349 C C . LEU A 1 307 ? 0.661 -13.583 18.546 1.00 95.69 307 LEU A C 1
ATOM 2351 O O . LEU A 1 307 ? 1.507 -13.470 17.668 1.00 95.69 307 LEU A O 1
ATOM 2355 N N . ARG A 1 308 ? -0.101 -14.677 18.642 1.00 95.44 308 ARG A N 1
ATOM 2356 C CA . ARG A 1 308 ? -0.004 -15.770 17.673 1.00 95.44 308 ARG A CA 1
ATOM 2357 C C . ARG A 1 308 ? -0.381 -15.318 16.262 1.00 95.44 308 ARG A C 1
ATOM 2359 O O . ARG A 1 308 ? 0.333 -15.642 15.327 1.00 95.44 308 ARG A O 1
ATOM 2366 N N . ALA A 1 309 ? -1.437 -14.520 16.119 1.00 91.62 309 ALA A N 1
ATOM 2367 C CA . ALA A 1 309 ? -1.820 -13.977 14.818 1.00 91.62 309 ALA A CA 1
ATOM 2368 C C . ALA A 1 309 ? -0.736 -13.053 14.225 1.00 91.62 309 ALA A C 1
ATOM 2370 O O . ALA A 1 309 ? -0.482 -13.099 13.026 1.00 91.62 309 ALA A O 1
ATOM 2371 N N . GLN A 1 310 ? -0.039 -12.277 15.068 1.00 95.12 310 GLN A N 1
ATOM 2372 C CA . GLN A 1 310 ? 1.146 -11.512 14.656 1.00 95.12 310 GLN A CA 1
ATOM 2373 C C . GLN A 1 310 ? 2.254 -12.429 14.133 1.00 95.12 310 GLN A C 1
ATOM 2375 O O . GLN A 1 310 ? 2.787 -12.194 13.054 1.00 95.12 310 GLN A O 1
ATOM 2380 N N . GLN A 1 311 ? 2.573 -13.491 14.878 1.00 95.62 311 GLN A N 1
ATOM 2381 C CA . GLN A 1 311 ? 3.595 -14.460 14.490 1.00 95.62 311 GLN A CA 1
ATOM 2382 C C . GLN A 1 311 ? 3.263 -15.105 13.143 1.00 95.62 311 GLN A C 1
ATOM 2384 O O . GLN A 1 311 ? 4.108 -15.143 12.254 1.00 95.62 311 GLN A O 1
ATOM 2389 N N . ASP A 1 312 ? 2.031 -15.590 12.989 1.00 91.81 312 ASP A N 1
ATOM 2390 C CA . ASP A 1 312 ? 1.581 -16.272 11.778 1.00 91.81 312 ASP A CA 1
ATOM 2391 C C . ASP A 1 312 ? 1.639 -15.326 10.567 1.00 91.81 312 ASP A C 1
ATOM 2393 O O . ASP A 1 312 ? 2.085 -15.721 9.490 1.00 91.81 312 ASP A O 1
ATOM 2397 N N . ALA A 1 313 ? 1.253 -14.060 10.747 1.00 86.94 313 ALA A N 1
ATOM 2398 C CA . ALA A 1 313 ? 1.308 -13.059 9.691 1.00 86.94 313 ALA A CA 1
ATOM 2399 C C . ALA A 1 313 ? 2.753 -12.704 9.293 1.00 86.94 313 ALA A C 1
ATOM 2401 O O . ALA A 1 313 ? 3.065 -12.726 8.105 1.00 86.94 313 ALA A O 1
ATOM 2402 N N . ILE A 1 314 ? 3.653 -12.474 10.260 1.00 91.94 314 ILE A N 1
ATOM 2403 C CA . ILE A 1 314 ? 5.087 -12.231 9.998 1.00 91.94 314 ILE A CA 1
ATOM 2404 C C . ILE A 1 314 ? 5.715 -13.435 9.287 1.00 91.94 314 ILE A C 1
ATOM 2406 O O . ILE A 1 314 ? 6.411 -13.271 8.289 1.00 91.94 314 ILE A O 1
ATOM 2410 N N . ASN A 1 315 ? 5.417 -14.655 9.736 1.00 94.00 315 ASN A N 1
ATOM 2411 C CA . ASN A 1 315 ? 5.963 -15.891 9.163 1.00 94.00 315 ASN A CA 1
ATOM 2412 C C . ASN A 1 315 ? 5.397 -16.234 7.779 1.00 94.00 315 ASN A C 1
ATOM 2414 O O . ASN A 1 315 ? 5.910 -17.138 7.110 1.00 94.00 315 ASN A O 1
ATOM 2418 N N . ASN A 1 316 ? 4.357 -15.522 7.345 1.00 86.25 316 ASN A N 1
ATOM 2419 C CA . ASN A 1 316 ? 3.831 -15.564 5.988 1.00 86.25 316 ASN A CA 1
ATOM 2420 C C . ASN A 1 316 ? 4.419 -14.474 5.085 1.00 86.25 316 ASN A C 1
ATOM 2422 O O . ASN A 1 316 ? 4.134 -14.491 3.889 1.00 86.25 316 ASN A O 1
ATOM 2426 N N . MET A 1 317 ? 5.270 -13.583 5.594 1.00 82.44 317 MET A N 1
ATOM 2427 C CA . MET A 1 317 ? 6.025 -12.616 4.794 1.00 82.44 317 MET A CA 1
ATOM 2428 C C . MET A 1 317 ? 7.374 -13.199 4.372 1.00 82.44 317 MET A C 1
ATOM 2430 O O . MET A 1 317 ? 7.983 -13.989 5.095 1.00 82.44 317 MET A O 1
ATOM 2434 N N . THR A 1 318 ? 7.842 -12.824 3.186 1.00 79.38 318 THR A N 1
ATOM 2435 C CA . THR A 1 318 ? 9.246 -12.983 2.786 1.00 79.38 318 THR A CA 1
ATOM 2436 C C . THR A 1 318 ? 10.127 -11.945 3.481 1.00 79.38 318 THR A C 1
ATOM 2438 O O . THR A 1 318 ? 9.627 -10.924 3.962 1.00 79.38 318 THR A O 1
ATOM 2441 N N . ALA A 1 319 ? 11.439 -12.177 3.523 1.00 69.94 319 ALA A N 1
ATOM 2442 C CA . ALA A 1 319 ? 12.390 -11.187 4.028 1.00 69.94 319 ALA A CA 1
ATOM 2443 C C . ALA A 1 319 ? 12.291 -9.851 3.259 1.00 69.94 319 ALA A C 1
ATOM 2445 O O . ALA A 1 319 ? 12.266 -8.790 3.882 1.00 69.94 319 ALA A O 1
ATOM 2446 N N . GLU A 1 320 ? 12.111 -9.892 1.934 1.00 65.38 320 GLU A N 1
ATOM 2447 C CA . GLU A 1 320 ? 11.873 -8.709 1.089 1.00 65.38 320 GLU A CA 1
ATOM 2448 C C . GLU A 1 320 ? 10.590 -7.948 1.481 1.00 65.38 320 GLU A C 1
ATOM 2450 O O . GLU A 1 320 ? 10.615 -6.731 1.690 1.00 65.38 320 GLU A O 1
ATOM 2455 N N . GLU A 1 321 ? 9.465 -8.658 1.630 1.00 63.41 321 GLU A N 1
ATOM 2456 C CA . GLU A 1 321 ? 8.176 -8.077 2.042 1.00 63.41 321 GLU A CA 1
ATOM 2457 C C . GLU A 1 321 ? 8.223 -7.501 3.463 1.00 63.41 321 GLU A C 1
ATOM 2459 O O . GLU A 1 321 ? 7.563 -6.505 3.753 1.00 63.41 321 GLU A O 1
ATOM 2464 N N . PHE A 1 322 ? 8.987 -8.100 4.376 1.00 77.19 322 PHE A N 1
ATOM 2465 C CA . PHE A 1 322 ? 9.112 -7.581 5.736 1.00 77.19 322 PHE A CA 1
ATOM 2466 C C . PHE A 1 322 ? 10.013 -6.348 5.790 1.00 77.19 322 PHE A C 1
ATOM 2468 O O . PHE A 1 322 ? 9.608 -5.324 6.351 1.00 77.19 322 PHE A O 1
ATOM 2475 N N . LYS A 1 323 ? 11.198 -6.414 5.158 1.00 74.44 323 LYS A N 1
ATOM 2476 C CA . LYS A 1 323 ? 12.141 -5.287 5.055 1.00 74.44 323 LYS A CA 1
ATOM 2477 C C . LYS A 1 323 ? 11.435 -4.049 4.535 1.00 74.44 323 LYS A C 1
ATOM 2479 O O . LYS A 1 323 ? 11.522 -2.961 5.102 1.00 74.44 323 LYS A O 1
ATOM 2484 N N . SER A 1 324 ? 10.624 -4.267 3.513 1.00 60.22 324 SER A N 1
ATOM 2485 C CA . SER A 1 324 ? 9.755 -3.257 2.975 1.00 60.22 324 SER A CA 1
ATOM 2486 C C . SER A 1 324 ? 8.921 -2.497 3.971 1.00 60.22 324 SER A C 1
ATOM 2488 O O . SER A 1 324 ? 8.886 -1.265 3.960 1.00 60.22 324 SER A O 1
ATOM 2490 N N . ALA A 1 325 ? 8.129 -3.255 4.714 1.00 64.50 325 ALA A N 1
ATOM 2491 C CA . ALA A 1 325 ? 7.088 -2.715 5.531 1.00 64.50 325 ALA A CA 1
ATOM 2492 C C . ALA A 1 325 ? 7.739 -1.941 6.669 1.00 64.50 325 ALA A C 1
ATOM 2494 O O . ALA A 1 325 ? 7.299 -0.847 7.017 1.00 64.50 325 ALA A O 1
ATOM 2495 N N . ARG A 1 326 ? 8.844 -2.490 7.187 1.00 86.56 326 ARG A N 1
ATOM 2496 C CA . ARG A 1 326 ? 9.692 -1.880 8.202 1.00 86.56 326 ARG A CA 1
ATOM 2497 C C . ARG A 1 326 ? 10.293 -0.570 7.741 1.00 86.56 326 ARG A C 1
ATOM 2499 O O . ARG A 1 326 ? 10.141 0.426 8.442 1.00 86.56 326 ARG A O 1
ATOM 2506 N N . ASP A 1 327 ? 10.919 -0.538 6.577 1.00 68.44 327 ASP A N 1
ATOM 2507 C CA . ASP A 1 327 ? 11.550 0.686 6.098 1.00 68.44 327 ASP A CA 1
ATOM 2508 C C . ASP A 1 327 ? 10.495 1.721 5.653 1.00 68.44 327 ASP A C 1
ATOM 2510 O O . ASP A 1 327 ? 10.674 2.915 5.889 1.00 68.44 327 ASP A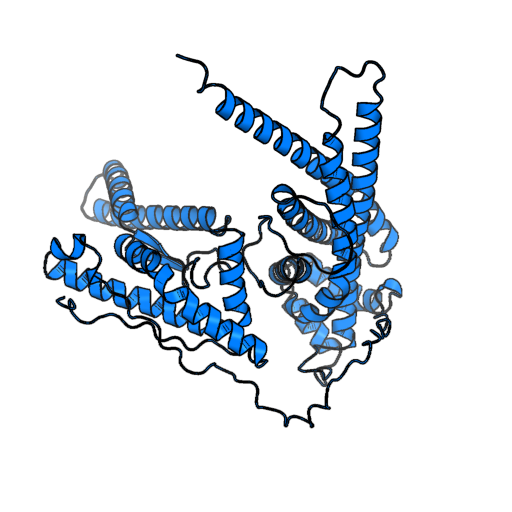 O 1
ATOM 2514 N N . SER A 1 328 ? 9.334 1.293 5.138 1.00 64.06 328 SER A N 1
ATOM 2515 C CA . SER A 1 328 ? 8.193 2.192 4.880 1.00 64.06 328 SER A CA 1
ATOM 2516 C C . SER A 1 328 ? 7.677 2.822 6.173 1.00 64.06 328 SER A C 1
ATOM 2518 O O . SER A 1 328 ? 7.463 4.031 6.230 1.00 64.06 328 SER A O 1
ATOM 2520 N N . TYR A 1 329 ? 7.541 2.031 7.241 1.00 67.38 329 TYR A N 1
ATOM 2521 C CA . TYR A 1 329 ? 7.142 2.534 8.553 1.00 67.38 329 TYR A CA 1
ATOM 2522 C C . TYR A 1 329 ? 8.192 3.478 9.156 1.00 67.38 329 TYR A C 1
ATOM 2524 O O . TYR A 1 329 ? 7.833 4.520 9.699 1.00 67.38 329 TYR A O 1
ATOM 2532 N N . LYS A 1 330 ? 9.489 3.147 9.061 1.00 70.31 330 LYS A N 1
ATOM 2533 C CA . LYS A 1 330 ? 10.585 4.006 9.550 1.00 70.31 330 LYS A CA 1
ATOM 2534 C C . LYS A 1 330 ? 10.603 5.359 8.834 1.00 70.31 330 LYS A C 1
ATOM 2536 O O . LYS A 1 330 ? 10.787 6.380 9.487 1.00 70.31 330 LYS A O 1
ATOM 2541 N N . ASN A 1 331 ? 10.394 5.359 7.516 1.00 52.12 331 ASN A N 1
ATOM 2542 C CA . ASN A 1 331 ? 10.519 6.557 6.686 1.00 52.12 331 ASN A CA 1
ATOM 2543 C C . ASN A 1 331 ? 9.254 7.418 6.666 1.00 52.12 331 ASN A C 1
ATOM 2545 O O . ASN A 1 331 ? 9.349 8.641 6.592 1.00 52.12 331 ASN A O 1
ATOM 2549 N N . LEU A 1 332 ? 8.075 6.790 6.685 1.00 55.75 332 LEU A N 1
ATOM 2550 C CA . LEU A 1 332 ? 6.797 7.468 6.455 1.00 55.75 332 LEU A CA 1
ATOM 2551 C C . LEU A 1 332 ? 5.878 7.468 7.682 1.00 55.75 332 LEU A C 1
ATOM 2553 O O . LEU A 1 332 ? 4.831 8.114 7.669 1.00 55.75 332 LEU A O 1
ATOM 2557 N N . GLY A 1 333 ? 6.242 6.741 8.738 1.00 70.19 333 GLY A N 1
ATOM 2558 C CA . GLY A 1 333 ? 5.363 6.487 9.871 1.00 70.19 333 GLY A CA 1
ATOM 2559 C C . GLY A 1 333 ? 4.215 5.539 9.512 1.00 70.19 333 GLY A C 1
ATOM 2560 O O . GLY A 1 333 ? 4.319 4.684 8.628 1.00 70.19 333 GLY A O 1
ATOM 2561 N N . ARG A 1 334 ? 3.091 5.671 10.225 1.00 63.84 334 ARG A N 1
ATOM 2562 C CA . ARG A 1 334 ? 1.899 4.841 10.000 1.00 63.84 334 ARG A CA 1
ATOM 2563 C C . ARG A 1 334 ? 1.327 5.094 8.603 1.00 63.84 334 ARG A C 1
ATOM 2565 O O . ARG A 1 334 ? 1.251 6.230 8.147 1.00 63.84 334 ARG A O 1
ATOM 2572 N N . ASN A 1 335 ? 0.876 4.028 7.950 1.00 63.09 335 ASN A N 1
ATOM 2573 C CA . ASN A 1 335 ? 0.278 4.112 6.628 1.00 63.09 335 ASN A CA 1
ATOM 2574 C C . ASN A 1 335 ? -0.970 5.033 6.621 1.00 63.09 335 ASN A C 1
ATOM 2576 O O . ASN A 1 335 ? -1.925 4.744 7.348 1.00 63.09 335 ASN A O 1
ATOM 2580 N N . PRO A 1 336 ? -1.021 6.094 5.789 1.00 57.25 336 PRO A N 1
ATOM 2581 C CA . PRO A 1 336 ? -2.122 7.062 5.803 1.00 57.25 336 PRO A CA 1
ATOM 2582 C C . PRO A 1 336 ? -3.471 6.473 5.358 1.00 57.25 336 PRO A C 1
ATOM 2584 O O . PRO A 1 336 ? -4.524 6.971 5.757 1.00 57.25 336 PRO A O 1
ATOM 2587 N N . ALA A 1 337 ? -3.471 5.395 4.567 1.00 56.09 337 ALA A N 1
ATOM 2588 C CA . ALA A 1 337 ? -4.705 4.713 4.182 1.00 56.09 337 ALA A CA 1
ATOM 2589 C C . ALA A 1 337 ? -5.309 3.900 5.342 1.00 56.09 337 ALA A C 1
ATOM 2591 O O . ALA A 1 337 ? -6.531 3.730 5.398 1.00 56.09 337 ALA A O 1
ATOM 2592 N N . ALA A 1 338 ? -4.482 3.439 6.290 1.00 64.69 338 ALA A N 1
ATOM 2593 C CA . ALA A 1 338 ? -4.926 2.581 7.388 1.00 64.69 338 ALA A CA 1
ATOM 2594 C C . ALA A 1 338 ? -5.985 3.268 8.262 1.00 64.69 338 ALA A C 1
ATOM 2596 O O . ALA A 1 338 ? -6.965 2.635 8.651 1.00 64.69 338 ALA A O 1
ATOM 2597 N N . ASP A 1 339 ? -5.861 4.573 8.503 1.00 68.75 339 ASP A N 1
ATOM 2598 C CA . ASP A 1 339 ? -6.815 5.327 9.323 1.00 68.75 339 ASP A CA 1
ATOM 2599 C C . ASP A 1 339 ? -8.229 5.316 8.729 1.00 68.75 339 ASP A C 1
ATOM 2601 O O . ASP A 1 339 ? -9.223 5.124 9.442 1.00 68.75 339 ASP A O 1
ATOM 2605 N N . ALA A 1 340 ? -8.341 5.499 7.410 1.00 63.75 340 ALA A N 1
ATOM 2606 C CA . ALA A 1 340 ? -9.623 5.450 6.719 1.00 63.75 340 ALA A CA 1
ATOM 2607 C C . ALA A 1 340 ? -10.245 4.047 6.812 1.00 63.75 340 ALA A C 1
ATOM 2609 O O . ALA A 1 340 ? -11.444 3.925 7.089 1.00 63.75 340 ALA A O 1
ATOM 2610 N N . MET A 1 341 ? -9.434 2.997 6.655 1.00 66.56 341 MET A N 1
ATOM 2611 C CA . MET A 1 341 ? -9.889 1.605 6.720 1.00 66.56 341 MET A CA 1
ATOM 2612 C C . MET A 1 341 ? -10.287 1.187 8.141 1.00 66.56 341 MET A C 1
ATOM 2614 O O . MET A 1 341 ? -11.351 0.597 8.338 1.00 66.56 341 MET A O 1
ATOM 2618 N N . GLN A 1 342 ? -9.538 1.610 9.162 1.00 74.00 342 GLN A N 1
ATOM 2619 C CA . GLN A 1 342 ? -9.902 1.414 10.569 1.00 74.00 342 GLN A CA 1
ATOM 2620 C C . GLN A 1 342 ? -11.227 2.098 10.917 1.00 74.00 342 GLN A C 1
ATOM 2622 O O . GLN A 1 342 ? -12.083 1.503 11.578 1.00 74.00 342 GLN A O 1
ATOM 2627 N N . ARG A 1 343 ? -11.450 3.330 10.435 1.00 76.88 343 ARG A N 1
ATOM 2628 C CA . ARG A 1 343 ? -12.731 4.032 10.625 1.00 76.88 343 ARG A CA 1
ATOM 2629 C C . ARG A 1 343 ? -13.884 3.297 9.943 1.00 76.88 343 ARG A C 1
ATOM 2631 O O . ARG A 1 343 ? -14.974 3.244 10.517 1.00 76.88 343 ARG A O 1
ATOM 2638 N N . ARG A 1 344 ? -13.669 2.747 8.743 1.00 77.25 344 ARG A N 1
ATOM 2639 C CA . ARG A 1 344 ? -14.680 1.960 8.016 1.00 77.25 344 ARG A CA 1
ATOM 2640 C C . ARG A 1 344 ? -15.041 0.686 8.777 1.00 77.25 344 ARG A C 1
ATOM 2642 O O . ARG A 1 344 ? -16.216 0.516 9.096 1.00 77.25 344 ARG A O 1
ATOM 2649 N N . MET A 1 345 ? -14.056 -0.126 9.163 1.00 83.62 345 MET A N 1
ATOM 2650 C CA . MET A 1 345 ? -14.288 -1.350 9.940 1.00 83.62 345 MET A CA 1
ATOM 2651 C C . MET A 1 345 ? -14.974 -1.053 11.280 1.00 83.62 345 MET A C 1
ATOM 2653 O O . MET A 1 345 ? -15.954 -1.703 11.640 1.00 83.62 345 MET A O 1
ATOM 2657 N N . GLY A 1 346 ? -14.529 -0.015 11.995 1.00 80.44 346 GLY A N 1
ATOM 2658 C CA . GLY A 1 346 ? -15.149 0.387 13.256 1.00 80.44 346 GLY A CA 1
ATOM 2659 C C . GLY A 1 346 ? -16.609 0.829 13.098 1.00 80.44 346 GLY A C 1
ATOM 2660 O O . GLY A 1 346 ? -17.431 0.529 13.960 1.00 80.44 346 GLY A O 1
ATOM 2661 N N . LYS A 1 347 ? -16.957 1.529 12.007 1.00 82.19 347 LYS A N 1
ATOM 2662 C CA . LYS A 1 347 ? -18.353 1.895 11.695 1.00 82.19 347 LYS A CA 1
ATOM 2663 C C . LYS A 1 347 ? -19.193 0.677 11.320 1.00 82.19 347 LYS A C 1
ATOM 2665 O O . LYS A 1 347 ? -20.359 0.622 11.701 1.00 82.19 347 LYS A O 1
ATOM 2670 N N . GLN A 1 348 ? -18.625 -0.267 10.575 1.00 80.25 348 GLN A N 1
ATOM 2671 C CA . GLN A 1 348 ? -19.311 -1.500 10.205 1.00 80.25 348 GLN A CA 1
ATOM 2672 C C . GLN A 1 348 ? -19.631 -2.338 11.446 1.00 80.25 348 GLN A C 1
ATOM 2674 O O . GLN A 1 348 ? -20.791 -2.678 11.659 1.00 80.25 348 GLN A O 1
ATOM 2679 N N . MET A 1 349 ? -18.647 -2.564 12.320 1.00 89.31 349 MET A N 1
ATOM 2680 C CA . MET A 1 349 ? -18.862 -3.282 13.576 1.00 89.31 349 MET A CA 1
ATOM 2681 C C . MET A 1 349 ? -19.939 -2.606 14.434 1.00 89.31 349 MET A C 1
ATOM 2683 O O . MET A 1 349 ? -20.844 -3.281 14.917 1.00 89.31 349 MET A O 1
ATOM 2687 N N . GLU A 1 350 ? -19.878 -1.279 14.597 1.00 87.06 350 GLU A N 1
ATOM 2688 C CA . GLU A 1 350 ? -20.861 -0.534 15.396 1.00 87.06 350 GLU A CA 1
ATOM 2689 C C . GLU A 1 350 ? -22.290 -0.758 14.884 1.00 87.06 350 GLU A C 1
ATOM 2691 O O . GLU A 1 350 ? -23.205 -0.968 15.680 1.00 87.06 350 GLU A O 1
ATOM 2696 N N . ARG A 1 351 ? -22.478 -0.769 13.557 1.00 87.81 351 ARG A N 1
ATOM 2697 C CA . ARG A 1 351 ? -23.774 -1.050 12.923 1.00 87.81 351 ARG A CA 1
ATOM 2698 C C . ARG A 1 351 ? -24.227 -2.482 13.187 1.00 87.81 351 ARG A C 1
ATOM 2700 O O . ARG A 1 351 ? -25.327 -2.677 13.689 1.00 87.81 351 ARG A O 1
ATOM 2707 N N . GLU A 1 352 ? -23.370 -3.465 12.927 1.00 89.81 352 GLU A N 1
ATOM 2708 C CA . GLU A 1 352 ? -23.698 -4.885 13.113 1.00 89.81 352 GLU A CA 1
ATOM 2709 C C . GLU A 1 352 ? -24.025 -5.224 14.577 1.00 89.81 352 GLU A C 1
ATOM 2711 O O . GLU A 1 352 ? -24.943 -5.997 14.864 1.00 89.81 352 GLU A O 1
ATOM 2716 N N . VAL A 1 353 ? -23.289 -4.636 15.524 1.00 90.19 353 VAL A N 1
ATOM 2717 C CA . VAL A 1 353 ? -23.543 -4.799 16.960 1.00 90.19 353 VAL A CA 1
ATOM 2718 C C . VAL A 1 353 ? -24.851 -4.121 17.355 1.00 90.19 353 VAL A C 1
ATOM 2720 O O . VAL A 1 353 ? -25.659 -4.745 18.045 1.00 90.19 353 VAL A O 1
ATOM 2723 N N . ALA A 1 354 ? -25.101 -2.892 16.894 1.00 92.31 354 ALA A N 1
ATOM 2724 C CA . ALA A 1 354 ? -26.361 -2.205 17.157 1.00 92.31 354 ALA A CA 1
ATOM 2725 C C . ALA A 1 354 ? -27.556 -3.011 16.622 1.00 92.31 354 ALA A C 1
ATOM 2727 O O . ALA A 1 354 ? -28.514 -3.240 17.353 1.00 92.31 354 ALA A O 1
ATOM 2728 N N . GLU A 1 355 ? -27.486 -3.534 15.400 1.00 93.69 355 GLU A N 1
ATOM 2729 C CA . GLU A 1 355 ? -28.556 -4.355 14.824 1.00 93.69 355 GLU A CA 1
ATOM 2730 C C . GLU A 1 355 ? -28.826 -5.626 15.642 1.00 93.69 355 GLU A C 1
ATOM 2732 O O . GLU A 1 355 ? -29.982 -5.972 15.903 1.00 93.69 355 GLU A O 1
ATOM 2737 N N . LYS A 1 356 ? -27.775 -6.320 16.097 1.00 95.56 356 LYS A N 1
ATOM 2738 C CA . LYS A 1 356 ? -27.913 -7.518 16.944 1.00 95.56 356 LYS A CA 1
ATOM 2739 C C . LYS A 1 356 ? -28.534 -7.190 18.303 1.00 95.56 356 LYS A C 1
ATOM 2741 O O . LYS A 1 356 ? -29.420 -7.915 18.762 1.00 95.56 356 LYS A O 1
ATOM 2746 N N . ILE A 1 357 ? -28.102 -6.100 18.939 1.00 96.81 357 ILE A N 1
ATOM 2747 C CA . ILE A 1 357 ? -28.645 -5.658 20.230 1.00 96.81 357 ILE A CA 1
ATOM 2748 C C . ILE A 1 357 ? -30.105 -5.230 20.073 1.00 96.81 357 ILE A C 1
ATOM 2750 O O . ILE A 1 357 ? -30.944 -5.670 20.856 1.00 96.81 357 ILE A O 1
ATOM 2754 N N . GLN A 1 358 ? -30.425 -4.448 19.042 1.00 97.19 358 GLN A N 1
ATOM 2755 C CA . GLN A 1 358 ? -31.787 -4.008 18.749 1.00 97.19 358 GLN A CA 1
ATOM 2756 C C . GLN A 1 358 ? -32.724 -5.208 18.584 1.00 97.19 358 GLN A C 1
ATOM 2758 O O . GLN A 1 358 ? -33.753 -5.272 19.252 1.00 97.19 358 GLN A O 1
ATOM 2763 N N . LYS A 1 359 ? -32.349 -6.195 17.756 1.00 97.25 359 LYS A N 1
ATOM 2764 C CA . LYS A 1 359 ? -33.136 -7.427 17.560 1.00 97.25 359 LYS A CA 1
ATOM 2765 C C . LYS A 1 359 ? -33.379 -8.166 18.880 1.00 97.25 359 LYS A C 1
ATOM 2767 O O . LYS A 1 359 ? -34.484 -8.645 19.123 1.00 97.25 359 LYS A O 1
ATOM 2772 N N . SER A 1 360 ? -32.368 -8.231 19.748 1.00 97.88 360 SER A N 1
ATOM 2773 C CA . SER A 1 360 ? -32.481 -8.852 21.074 1.00 97.88 360 SER A CA 1
ATOM 2774 C C . SER A 1 360 ? -33.431 -8.091 22.007 1.00 97.88 360 SER A C 1
ATOM 2776 O O . SER A 1 360 ? -34.228 -8.716 22.702 1.00 97.88 360 SER A O 1
ATOM 2778 N N . LEU A 1 361 ? -33.386 -6.755 22.007 1.00 97.69 361 LEU A N 1
ATOM 2779 C CA . LEU A 1 361 ? -34.257 -5.909 22.831 1.00 97.69 361 LEU A CA 1
ATOM 2780 C C . LEU A 1 361 ? -35.718 -5.977 22.377 1.00 97.69 361 LEU A C 1
ATOM 2782 O O . LEU A 1 361 ? -36.598 -6.190 23.207 1.00 97.69 361 LEU A O 1
ATOM 2786 N N . VAL A 1 362 ? -35.971 -5.896 21.068 1.00 97.56 362 VAL A N 1
ATOM 2787 C CA . VAL A 1 362 ? -37.325 -6.038 20.507 1.00 97.56 362 VAL A CA 1
ATOM 2788 C C . VAL A 1 362 ? -37.909 -7.411 20.847 1.00 97.56 362 VAL A C 1
ATOM 2790 O O . VAL A 1 362 ? -39.048 -7.505 21.291 1.00 97.56 362 VAL A O 1
ATOM 2793 N N . LYS A 1 363 ? -37.109 -8.485 20.748 1.00 97.75 363 LYS A N 1
ATOM 2794 C CA . LYS A 1 363 ? -37.534 -9.836 21.158 1.00 97.75 363 LYS A CA 1
ATOM 2795 C C . LYS A 1 363 ? -37.903 -9.926 22.648 1.00 97.75 363 LYS A C 1
ATOM 2797 O O . LYS A 1 363 ? -38.686 -10.790 23.026 1.00 97.75 363 LYS A O 1
ATOM 2802 N N . LYS A 1 364 ? -37.348 -9.052 23.489 1.00 97.06 364 LYS A N 1
ATOM 2803 C CA . LYS A 1 364 ? -37.654 -8.949 24.926 1.00 97.06 364 LYS A CA 1
ATOM 2804 C C . LYS A 1 364 ? -38.816 -7.994 25.234 1.00 97.06 364 LYS A C 1
ATOM 2806 O O . LYS A 1 364 ? -39.063 -7.726 26.403 1.00 97.06 364 LYS A O 1
ATOM 2811 N N . GLY A 1 365 ? -39.511 -7.485 24.215 1.00 97.69 365 GLY A N 1
ATOM 2812 C CA . GLY A 1 365 ? -40.672 -6.605 24.374 1.00 97.69 365 GLY A CA 1
ATOM 2813 C C . GLY A 1 365 ? -40.338 -5.123 24.559 1.00 97.69 365 GLY A C 1
ATOM 2814 O O . GLY A 1 365 ? -41.221 -4.351 24.915 1.00 97.69 365 GLY A O 1
ATOM 2815 N N . VAL A 1 366 ? -39.088 -4.704 24.329 1.00 96.50 366 VAL A N 1
ATOM 2816 C CA . VAL A 1 366 ? -38.725 -3.278 24.343 1.00 96.50 366 VAL A CA 1
ATOM 2817 C C . VAL A 1 366 ? -39.297 -2.596 23.098 1.00 96.50 366 VAL A C 1
ATOM 2819 O O . VAL A 1 366 ? -39.183 -3.137 21.996 1.00 96.50 366 VAL A O 1
ATOM 2822 N N . ASP A 1 367 ? -39.871 -1.400 23.269 1.00 97.62 367 ASP A N 1
ATOM 2823 C CA . ASP A 1 367 ? -40.346 -0.567 22.159 1.00 97.62 367 ASP A CA 1
ATOM 2824 C C . ASP A 1 367 ? -39.254 -0.365 21.093 1.00 97.62 367 ASP A C 1
ATOM 2826 O O . ASP A 1 367 ? -38.071 -0.229 21.405 1.00 97.62 367 ASP A O 1
ATOM 2830 N N . VAL A 1 368 ? -39.641 -0.327 19.816 1.00 95.31 368 VAL A N 1
ATOM 2831 C CA . VAL A 1 368 ? -38.691 -0.283 18.694 1.00 95.31 368 VAL A CA 1
ATOM 2832 C C . VAL A 1 368 ? -37.819 0.973 18.726 1.00 95.31 368 VAL A C 1
ATOM 2834 O O . VAL A 1 368 ? -36.621 0.885 18.442 1.00 95.31 368 VAL A O 1
ATOM 2837 N N . ARG A 1 369 ? -38.382 2.140 19.065 1.00 95.38 369 ARG A N 1
ATOM 2838 C CA . ARG A 1 369 ? -37.614 3.395 19.114 1.00 95.38 369 ARG A CA 1
ATOM 2839 C C . ARG A 1 369 ? -36.622 3.358 20.267 1.00 95.38 369 ARG A C 1
ATOM 2841 O O . ARG A 1 369 ? -35.451 3.683 20.068 1.00 95.38 369 ARG A O 1
ATOM 2848 N N . GLU A 1 370 ? -37.066 2.881 21.423 1.00 95.31 370 GLU A N 1
ATOM 2849 C CA . GLU A 1 370 ? -36.211 2.718 22.598 1.00 95.31 370 GLU A CA 1
ATOM 2850 C C . GLU A 1 370 ? -35.095 1.688 22.354 1.00 95.31 370 GLU A C 1
ATOM 2852 O O . GLU A 1 370 ? -33.922 1.935 22.646 1.00 95.31 370 GLU A O 1
ATOM 2857 N N . ALA A 1 371 ? -35.413 0.568 21.701 1.00 96.06 371 ALA A N 1
ATOM 2858 C CA . ALA A 1 371 ? -34.444 -0.456 21.330 1.00 96.06 371 ALA A CA 1
ATOM 2859 C C . ALA A 1 371 ? -33.344 0.089 20.403 1.00 96.06 371 ALA A C 1
ATOM 2861 O O . ALA A 1 371 ? -32.182 -0.281 20.562 1.00 96.06 371 ALA A O 1
ATOM 2862 N N . ILE A 1 372 ? -33.674 0.985 19.462 1.00 94.75 372 ILE A N 1
ATOM 2863 C CA . ILE A 1 372 ? -32.689 1.639 18.582 1.00 94.75 372 ILE A CA 1
ATOM 2864 C C . ILE A 1 372 ? -31.741 2.538 19.387 1.00 94.75 372 ILE A C 1
ATOM 2866 O O . ILE A 1 372 ? -30.531 2.523 19.140 1.00 94.75 372 ILE A O 1
ATOM 2870 N N . ILE A 1 373 ? -32.269 3.322 20.332 1.00 93.75 373 ILE A N 1
ATOM 2871 C CA . ILE A 1 373 ? -31.473 4.238 21.163 1.00 93.75 373 ILE A CA 1
ATOM 2872 C C . ILE A 1 373 ? -30.513 3.435 22.047 1.00 93.75 373 ILE A C 1
ATOM 2874 O O . ILE A 1 373 ? -29.297 3.654 21.991 1.00 93.75 373 ILE A O 1
ATOM 2878 N N . GLN A 1 374 ? -31.031 2.445 22.780 1.00 95.31 374 GLN A N 1
ATOM 2879 C CA . GLN A 1 374 ? -30.221 1.581 23.642 1.00 95.31 374 GLN A CA 1
ATOM 2880 C C . GLN A 1 374 ? -29.176 0.792 22.849 1.00 95.31 374 GLN A C 1
ATOM 2882 O O . GLN A 1 374 ? -28.027 0.676 23.278 1.00 95.31 374 GLN A O 1
ATOM 2887 N N . ALA A 1 375 ? -29.542 0.273 21.675 1.00 95.56 375 ALA A N 1
ATOM 2888 C CA . ALA A 1 375 ? -28.622 -0.472 20.828 1.00 95.56 375 ALA A CA 1
ATOM 2889 C C . ALA A 1 375 ? -27.456 0.385 20.331 1.00 95.56 375 ALA A C 1
ATOM 2891 O O . ALA A 1 375 ? -26.308 -0.047 20.414 1.00 95.56 375 ALA A O 1
ATOM 2892 N N . LYS A 1 376 ? -27.726 1.611 19.865 1.00 94.19 376 LYS A N 1
ATOM 2893 C CA . LYS A 1 376 ? -26.677 2.547 19.434 1.00 94.19 376 LYS A CA 1
ATOM 2894 C C . LYS A 1 376 ? -25.758 2.943 20.589 1.00 94.19 376 LYS A C 1
ATOM 2896 O O . LYS A 1 376 ? -24.546 2.993 20.399 1.00 94.19 376 LYS A O 1
ATOM 2901 N N . ALA A 1 377 ? -26.312 3.204 21.775 1.00 95.31 377 ALA A N 1
ATOM 2902 C CA . ALA A 1 377 ? -25.523 3.544 22.957 1.00 95.31 377 ALA A CA 1
ATOM 2903 C C . ALA A 1 377 ? -24.586 2.391 23.361 1.00 95.31 377 ALA A C 1
ATOM 2905 O O . ALA A 1 377 ? -23.375 2.588 23.459 1.00 95.31 377 ALA A O 1
ATOM 2906 N N . ARG A 1 378 ? -25.118 1.167 23.479 1.00 94.31 378 ARG A N 1
ATOM 2907 C CA . ARG A 1 378 ? -24.325 -0.025 23.825 1.00 94.31 378 ARG A CA 1
ATOM 2908 C C . ARG A 1 378 ? -23.304 -0.393 22.752 1.00 94.31 378 ARG A C 1
ATOM 2910 O O . ARG A 1 378 ? -22.196 -0.805 23.076 1.00 94.31 378 ARG A O 1
ATOM 2917 N N . ALA A 1 379 ? -23.638 -0.232 21.472 1.00 93.56 379 ALA A N 1
ATOM 2918 C CA . ALA A 1 379 ? -22.688 -0.480 20.390 1.00 93.56 379 ALA A CA 1
ATOM 2919 C C . ALA A 1 379 ? -21.487 0.476 20.451 1.00 93.56 379 ALA A C 1
ATOM 2921 O O . ALA A 1 379 ? -20.354 0.038 20.257 1.00 93.56 379 ALA A O 1
ATOM 2922 N N . LYS A 1 380 ? -21.708 1.758 20.778 1.00 92.62 380 LYS A N 1
ATOM 2923 C CA . LYS A 1 380 ? -20.626 2.734 20.994 1.00 92.62 380 LYS A CA 1
ATOM 2924 C C . LYS A 1 380 ? -19.754 2.375 22.193 1.00 92.62 380 LYS A C 1
ATOM 2926 O O . LYS A 1 380 ? -18.531 2.455 22.091 1.00 92.62 380 LYS A O 1
ATOM 2931 N N . GLU A 1 381 ? -20.369 1.947 23.293 1.00 93.94 381 GLU A N 1
ATOM 2932 C CA . GLU A 1 381 ? -19.650 1.469 24.476 1.00 93.94 381 GLU A CA 1
ATOM 2933 C C . GLU A 1 381 ? -18.766 0.261 24.130 1.00 93.94 381 GLU A C 1
ATOM 2935 O O . GLU A 1 381 ? -17.558 0.302 24.352 1.00 93.94 381 GLU A O 1
ATOM 2940 N N . ILE A 1 382 ? -19.315 -0.763 23.468 1.00 91.69 382 ILE A N 1
ATOM 2941 C CA . ILE A 1 382 ? -18.550 -1.941 23.027 1.00 91.69 382 ILE A CA 1
ATOM 2942 C C . ILE A 1 382 ? -17.417 -1.531 22.083 1.00 91.69 382 ILE A C 1
ATOM 2944 O O . ILE A 1 382 ? -16.280 -1.971 22.261 1.00 91.69 382 ILE A O 1
ATOM 2948 N N . LYS A 1 383 ? -17.690 -0.656 21.110 1.00 88.62 383 LYS A N 1
ATOM 2949 C CA . LYS A 1 383 ? -16.686 -0.148 20.167 1.00 88.62 383 LYS A CA 1
ATOM 2950 C C . LYS A 1 383 ? -15.510 0.531 20.869 1.00 88.62 383 LYS A C 1
ATOM 2952 O O . LYS A 1 383 ? -14.389 0.383 20.400 1.00 88.62 383 LYS A O 1
ATOM 2957 N N . SER A 1 384 ? -15.730 1.212 21.995 1.00 92.69 384 SER A N 1
ATOM 2958 C CA . SER A 1 384 ? -14.647 1.835 22.775 1.00 92.69 384 SER A CA 1
ATOM 2959 C C . SER A 1 384 ? -13.651 0.824 23.370 1.00 92.69 384 SER A C 1
ATOM 2961 O O . SER A 1 384 ? -12.498 1.165 23.631 1.00 92.69 384 SER A O 1
ATOM 2963 N N . THR A 1 385 ? -14.062 -0.439 23.529 1.00 91.25 385 THR A N 1
ATOM 2964 C CA . THR A 1 385 ? -13.241 -1.511 24.126 1.00 91.25 385 THR A CA 1
ATOM 2965 C C . THR A 1 385 ? -12.434 -2.316 23.106 1.00 91.25 385 THR A C 1
ATOM 2967 O O . THR A 1 385 ? -11.641 -3.187 23.475 1.00 91.25 385 THR A O 1
ATOM 2970 N N . VAL A 1 386 ? -12.616 -2.037 21.813 1.00 91.12 386 VAL A N 1
ATOM 2971 C CA . VAL A 1 386 ? -11.963 -2.767 20.728 1.00 91.12 386 VAL A CA 1
ATOM 2972 C C . VAL A 1 386 ? -11.253 -1.837 19.749 1.00 91.12 386 VAL A C 1
ATOM 2974 O O . VAL A 1 386 ? -11.623 -0.684 19.562 1.00 91.12 386 VAL A O 1
ATOM 2977 N N . ALA A 1 387 ? -10.219 -2.361 19.105 1.00 90.94 387 ALA A N 1
ATOM 2978 C CA . ALA A 1 387 ? -9.473 -1.729 18.034 1.00 90.94 387 ALA A CA 1
ATOM 2979 C C . ALA A 1 387 ? -9.586 -2.573 16.761 1.00 90.94 387 ALA A C 1
ATOM 2981 O O . ALA A 1 387 ? -9.721 -3.797 16.824 1.00 90.94 387 ALA A O 1
ATOM 2982 N N . ALA A 1 388 ? -9.520 -1.912 15.609 1.00 88.56 388 ALA A N 1
ATOM 2983 C CA . ALA A 1 388 ? -9.294 -2.577 14.335 1.00 88.56 388 ALA A CA 1
ATOM 2984 C C . ALA A 1 388 ? -7.816 -2.993 14.276 1.00 88.56 388 ALA A C 1
ATOM 2986 O O . ALA A 1 388 ? -6.940 -2.125 14.335 1.00 88.56 388 ALA A O 1
ATOM 2987 N N . LEU A 1 389 ? -7.573 -4.303 14.238 1.00 87.31 389 LEU A N 1
ATOM 2988 C CA . LEU A 1 389 ? -6.261 -4.928 14.376 1.00 87.31 389 LEU A CA 1
ATOM 2989 C C . LEU A 1 389 ? -5.584 -5.100 13.015 1.00 87.31 389 LEU A C 1
ATOM 2991 O O . LEU A 1 389 ? -6.216 -5.551 12.058 1.00 87.31 389 LEU A O 1
ATOM 2995 N N . HIS A 1 390 ? -4.289 -4.806 12.971 1.00 83.88 390 HIS A N 1
ATOM 2996 C CA . HIS A 1 390 ? -3.407 -5.122 11.849 1.00 83.88 390 HIS A CA 1
ATOM 2997 C C . HIS A 1 390 ? -2.596 -6.368 12.188 1.00 83.88 390 HIS A C 1
ATOM 2999 O O . HIS A 1 390 ? -2.026 -6.451 13.276 1.00 83.88 390 HIS A O 1
ATOM 3005 N N . GLU A 1 391 ? -2.573 -7.333 11.275 1.00 85.88 391 GLU A N 1
ATOM 3006 C CA . GLU A 1 391 ? -1.835 -8.590 11.406 1.00 85.88 391 GLU A CA 1
ATOM 3007 C C . GLU A 1 391 ? -0.986 -8.761 10.125 1.00 85.88 391 GLU A C 1
ATOM 3009 O O . GLU A 1 391 ? -1.546 -9.112 9.087 1.00 85.88 391 GLU A O 1
ATOM 3014 N N . PRO A 1 392 ? 0.327 -8.459 10.151 1.00 91.44 392 PRO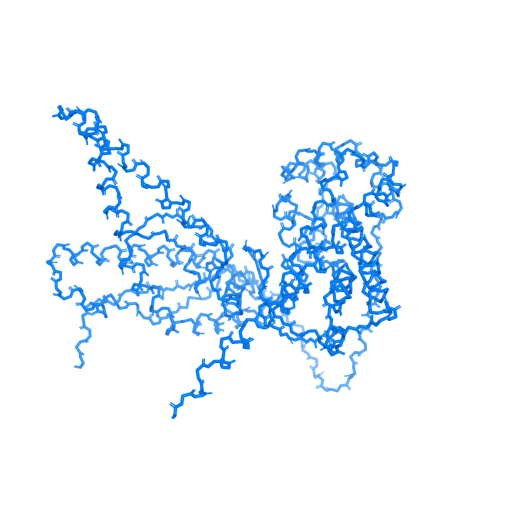 A N 1
ATOM 3015 C CA . PRO A 1 392 ? 1.076 -8.014 11.319 1.00 91.44 392 PRO A CA 1
ATOM 3016 C C . PRO A 1 392 ? 0.845 -6.534 11.659 1.00 91.44 392 PRO A C 1
ATOM 3018 O O . PRO A 1 392 ? 0.259 -5.777 10.888 1.00 91.44 392 PRO A O 1
ATOM 3021 N N . ASP A 1 393 ? 1.282 -6.119 12.847 1.00 93.69 393 ASP A N 1
ATOM 3022 C CA . ASP A 1 393 ? 1.226 -4.737 13.312 1.00 93.69 393 ASP A CA 1
ATOM 3023 C C . ASP A 1 393 ? 1.950 -3.838 12.303 1.00 93.69 393 ASP A C 1
ATOM 3025 O O . ASP A 1 393 ? 2.979 -4.216 11.741 1.00 93.69 393 ASP A O 1
ATOM 3029 N N . MET A 1 394 ? 1.434 -2.629 12.087 1.00 83.06 394 MET A N 1
ATOM 3030 C CA . MET A 1 394 ? 2.006 -1.635 11.174 1.00 83.06 394 MET A CA 1
ATOM 3031 C C . MET A 1 394 ? 3.506 -1.425 11.397 1.00 83.06 394 MET A C 1
ATOM 3033 O O . MET A 1 394 ? 4.253 -1.320 10.426 1.00 83.06 394 MET A O 1
ATOM 3037 N N . VAL A 1 395 ? 3.954 -1.402 12.658 1.00 90.81 395 VAL A N 1
ATOM 3038 C CA . VAL A 1 395 ? 5.378 -1.244 12.981 1.00 90.81 395 VAL A CA 1
ATOM 3039 C C . VAL A 1 395 ? 6.183 -2.519 12.726 1.00 90.81 395 VAL A C 1
ATOM 3041 O O . VAL A 1 395 ? 7.386 -2.441 12.527 1.00 90.81 395 VAL A O 1
ATOM 3044 N N . ALA A 1 396 ? 5.552 -3.687 12.699 1.00 91.31 396 ALA A N 1
ATOM 3045 C CA . ALA A 1 396 ? 6.200 -4.996 12.653 1.00 91.31 396 ALA A CA 1
ATOM 3046 C C . ALA A 1 396 ? 5.881 -5.781 11.369 1.00 91.31 396 ALA A C 1
ATOM 3048 O O . ALA A 1 396 ? 5.791 -7.003 11.403 1.00 91.31 396 ALA A O 1
ATOM 3049 N N . GLY A 1 397 ? 5.693 -5.088 10.242 1.00 77.19 397 GLY A N 1
ATOM 3050 C CA . GLY A 1 397 ? 5.478 -5.726 8.936 1.00 77.19 397 GLY A CA 1
ATOM 3051 C C . GLY A 1 397 ? 4.155 -5.369 8.251 1.00 77.19 397 GLY A C 1
ATOM 3052 O O . GLY A 1 397 ? 3.978 -5.638 7.069 1.00 77.19 397 GLY A O 1
ATOM 3053 N N . GLY A 1 398 ? 3.216 -4.738 8.957 1.00 78.31 398 GLY A N 1
ATOM 3054 C CA . GLY A 1 398 ? 1.857 -4.507 8.456 1.00 78.31 398 GLY A CA 1
ATOM 3055 C C . GLY A 1 398 ? 1.700 -3.369 7.451 1.00 78.31 398 GLY A C 1
ATOM 3056 O O . GLY A 1 398 ? 0.616 -3.191 6.907 1.00 78.31 398 GLY A O 1
ATOM 3057 N N . TRP A 1 399 ? 2.742 -2.569 7.199 1.00 79.88 399 TRP A N 1
ATOM 3058 C CA . TRP A 1 399 ? 2.618 -1.331 6.415 1.00 79.88 399 TRP A CA 1
ATOM 3059 C C . TRP A 1 399 ? 2.070 -1.554 4.997 1.00 79.88 399 TRP A C 1
ATOM 3061 O O . TRP A 1 399 ? 1.358 -0.701 4.470 1.00 79.88 399 TRP A O 1
ATOM 3071 N N . LEU A 1 400 ? 2.356 -2.715 4.407 1.00 57.38 400 LEU A N 1
ATOM 3072 C CA . LEU A 1 400 ? 1.898 -3.125 3.078 1.00 57.38 400 LEU A CA 1
ATOM 3073 C C . LEU A 1 400 ? 0.443 -3.601 3.023 1.00 57.38 400 LEU A C 1
ATOM 3075 O O . LEU A 1 400 ? -0.114 -3.798 1.951 1.00 57.38 400 LEU A O 1
ATOM 3079 N N . SER A 1 401 ? -0.193 -3.782 4.172 1.00 67.81 401 SER A N 1
ATOM 3080 C CA . SER A 1 401 ? -1.569 -4.252 4.284 1.00 67.81 401 SER A CA 1
ATOM 3081 C C . SER A 1 401 ? -2.346 -3.244 5.133 1.00 67.81 401 SER A C 1
ATOM 3083 O O . SER A 1 401 ? -2.492 -3.422 6.342 1.00 67.81 401 SER A O 1
ATOM 3085 N N . PRO A 1 402 ? -2.808 -2.129 4.532 1.00 66.38 402 PRO A N 1
ATOM 3086 C CA . PRO A 1 402 ? -3.443 -1.029 5.266 1.00 66.38 402 PRO A CA 1
ATOM 3087 C C . PRO A 1 402 ? -4.774 -1.450 5.893 1.00 66.38 402 PRO A C 1
ATOM 3089 O O . PRO A 1 402 ? -5.224 -0.837 6.866 1.00 66.38 402 PRO A O 1
ATOM 3092 N N . ASP A 1 403 ? -5.406 -2.472 5.320 1.00 66.44 403 ASP A N 1
ATOM 3093 C CA . ASP A 1 403 ? -6.684 -3.007 5.740 1.00 66.44 403 ASP A CA 1
ATOM 3094 C C . ASP A 1 403 ? -6.521 -3.775 7.055 1.00 66.44 403 ASP A C 1
ATOM 3096 O O . ASP A 1 403 ? -5.734 -4.720 7.139 1.00 66.44 403 ASP A O 1
ATOM 3100 N N . PRO A 1 404 ? -7.256 -3.393 8.111 1.00 76.88 404 PRO A N 1
ATOM 3101 C CA . PRO A 1 404 ? -7.322 -4.201 9.315 1.00 76.88 404 PRO A CA 1
ATOM 3102 C C . PRO A 1 404 ? -7.986 -5.545 9.008 1.00 76.88 404 PRO A C 1
ATOM 3104 O O . PRO A 1 404 ? -8.918 -5.614 8.208 1.00 76.88 404 PRO A O 1
ATOM 3107 N N . VAL A 1 405 ? -7.564 -6.602 9.696 1.00 80.69 405 VAL A N 1
ATOM 3108 C CA . VAL A 1 405 ? -8.080 -7.962 9.461 1.00 80.69 405 VAL A CA 1
ATOM 3109 C C . VAL A 1 405 ? -9.370 -8.205 10.245 1.00 80.69 405 VAL A C 1
ATOM 3111 O O . VAL A 1 405 ? -10.282 -8.888 9.782 1.00 80.69 405 VAL A O 1
ATOM 3114 N N . ARG A 1 406 ? -9.475 -7.634 11.453 1.00 84.75 406 ARG A N 1
ATOM 3115 C CA . ARG A 1 406 ? -10.618 -7.827 12.360 1.00 84.75 406 ARG A CA 1
ATOM 3116 C C . ARG A 1 406 ? -10.650 -6.799 13.487 1.00 84.75 406 ARG A C 1
ATOM 3118 O O . ARG A 1 406 ? -9.650 -6.152 13.785 1.00 84.75 406 ARG A O 1
ATOM 3125 N N . MET A 1 407 ? -11.778 -6.720 14.191 1.00 87.62 407 MET A N 1
ATOM 3126 C CA . MET A 1 407 ? -11.862 -6.030 15.482 1.00 87.62 407 MET A CA 1
ATOM 3127 C C . MET A 1 407 ? -11.371 -6.944 16.617 1.00 87.62 407 MET A C 1
ATOM 3129 O O . MET A 1 407 ? -11.654 -8.144 16.629 1.00 87.62 407 MET A O 1
ATOM 3133 N N . GLY A 1 408 ? -10.686 -6.390 17.615 1.00 91.25 408 GLY A N 1
ATOM 3134 C CA . GLY A 1 408 ? -10.291 -7.121 18.821 1.00 91.25 408 GLY A CA 1
ATOM 3135 C C . GLY A 1 408 ? -9.941 -6.202 19.986 1.00 91.25 408 GLY A C 1
ATOM 3136 O O . GLY A 1 408 ? -10.030 -4.993 19.857 1.00 91.25 408 GLY A O 1
ATOM 3137 N N . SER A 1 409 ? -9.590 -6.762 21.147 1.00 92.38 409 SER A N 1
ATOM 3138 C CA . SER A 1 409 ? -9.357 -5.985 22.379 1.00 92.38 409 SER A CA 1
ATOM 3139 C C . SER A 1 409 ? -8.350 -4.846 22.176 1.00 92.38 409 SER A C 1
ATOM 3141 O O . SER A 1 409 ? -7.202 -5.109 21.810 1.00 92.38 409 SER A O 1
ATOM 3143 N N . SER A 1 410 ? -8.769 -3.604 22.449 1.00 91.19 410 SER A N 1
ATOM 3144 C CA . SER A 1 410 ? -7.917 -2.417 22.293 1.00 91.19 410 SER A CA 1
ATOM 3145 C C . SER A 1 410 ? -6.783 -2.386 23.315 1.00 91.19 410 SER A C 1
ATOM 3147 O O . SER A 1 410 ? -5.660 -2.029 22.973 1.00 91.19 410 SER A O 1
ATOM 3149 N N . SER A 1 411 ? -7.044 -2.817 24.553 1.00 91.44 411 SER A N 1
ATOM 3150 C CA . SER A 1 411 ? -6.041 -2.838 25.624 1.00 91.44 411 SER A CA 1
ATOM 3151 C C . SER A 1 411 ? -4.910 -3.825 25.341 1.00 91.44 411 SER A C 1
ATOM 3153 O O . SER A 1 411 ? -3.744 -3.508 25.564 1.00 91.44 411 SER A O 1
ATOM 3155 N N . VAL A 1 412 ? -5.250 -4.999 24.804 1.00 93.50 412 VAL A N 1
ATOM 3156 C CA . VAL A 1 412 ? -4.269 -6.006 24.383 1.00 93.50 412 VAL A CA 1
ATOM 3157 C C . VAL A 1 412 ? -3.475 -5.501 23.181 1.00 93.50 412 VAL A C 1
ATOM 3159 O O . VAL A 1 412 ? -2.248 -5.555 23.210 1.00 93.50 412 VAL A O 1
ATOM 3162 N N . ASN A 1 413 ? -4.159 -4.949 22.172 1.00 93.12 413 ASN A N 1
ATOM 3163 C CA . ASN A 1 413 ? -3.516 -4.416 20.973 1.00 93.12 413 ASN A CA 1
ATOM 3164 C C . ASN A 1 413 ? -2.487 -3.334 21.316 1.00 93.12 413 ASN A C 1
ATOM 3166 O O . ASN A 1 413 ? -1.353 -3.399 20.861 1.00 93.12 413 ASN A O 1
ATOM 3170 N N . SER A 1 414 ? -2.843 -2.376 22.176 1.00 91.12 414 SER A N 1
ATOM 3171 C CA . SER A 1 414 ? -1.910 -1.331 22.609 1.00 91.12 414 SER A CA 1
ATOM 3172 C C . SER A 1 414 ? -0.731 -1.884 23.414 1.00 91.12 414 SER A C 1
ATOM 3174 O O . SER A 1 414 ? 0.378 -1.373 23.290 1.00 91.12 414 SER A O 1
ATOM 3176 N N . SER A 1 415 ? -0.943 -2.931 24.219 1.00 92.69 415 SER A N 1
ATOM 3177 C CA . SER A 1 415 ? 0.129 -3.568 24.992 1.00 92.69 415 SER A CA 1
ATOM 3178 C C . SER A 1 415 ? 1.124 -4.315 24.096 1.00 92.69 415 SER A C 1
ATOM 3180 O O . SER A 1 415 ? 2.328 -4.169 24.287 1.00 92.69 415 SER A O 1
ATOM 3182 N N . ILE A 1 416 ? 0.647 -5.066 23.097 1.00 93.12 416 ILE A N 1
ATOM 3183 C CA . ILE A 1 416 ? 1.514 -5.715 22.099 1.00 93.12 416 ILE A CA 1
ATOM 3184 C C . ILE A 1 416 ? 2.215 -4.642 21.256 1.00 93.12 416 ILE A C 1
ATOM 3186 O O . ILE A 1 416 ? 3.445 -4.624 21.194 1.00 93.12 416 ILE A O 1
ATOM 3190 N N . GLY A 1 417 ? 1.446 -3.700 20.703 1.00 92.56 417 GLY A N 1
ATOM 3191 C CA . GLY A 1 417 ? 1.917 -2.613 19.847 1.00 92.56 417 GLY A CA 1
ATOM 3192 C C . GLY A 1 417 ? 3.033 -1.781 20.483 1.00 92.56 417 GLY A C 1
ATOM 3193 O O . GLY A 1 417 ? 4.093 -1.584 19.892 1.00 92.56 417 GLY A O 1
ATOM 3194 N N . GLY A 1 418 ? 2.831 -1.354 21.733 1.00 92.25 418 GLY A N 1
ATOM 3195 C CA . GLY A 1 418 ? 3.808 -0.563 22.484 1.00 92.25 418 GLY A CA 1
ATOM 3196 C C . GLY A 1 418 ? 5.093 -1.317 22.838 1.00 92.25 418 GLY A C 1
ATOM 3197 O O . GLY A 1 418 ? 6.107 -0.691 23.134 1.00 92.25 418 GLY A O 1
ATOM 3198 N N . SER A 1 419 ? 5.080 -2.651 22.782 1.00 92.81 419 SER A N 1
ATOM 3199 C CA . SER A 1 419 ? 6.238 -3.471 23.142 1.00 92.81 419 SER A CA 1
ATOM 3200 C C . SER A 1 419 ? 7.194 -3.733 21.968 1.00 92.81 419 SER A C 1
ATOM 3202 O O . SER A 1 419 ? 8.358 -4.075 22.194 1.00 92.81 419 SER A O 1
ATOM 3204 N N . TRP A 1 420 ? 6.758 -3.541 20.716 1.00 95.56 420 TRP A N 1
ATOM 3205 C CA . TRP A 1 420 ? 7.549 -3.893 19.530 1.00 95.56 420 TRP A CA 1
ATOM 3206 C C . TRP A 1 420 ? 8.934 -3.247 19.487 1.00 95.56 420 TRP A C 1
ATOM 3208 O O . TRP A 1 420 ? 9.885 -3.916 19.097 1.00 95.56 420 TRP A O 1
ATOM 3218 N N . SER A 1 421 ? 9.085 -1.997 19.932 1.00 93.50 421 SER A N 1
ATOM 3219 C CA . SER A 1 421 ? 10.336 -1.219 19.837 1.00 93.50 421 SER A CA 1
ATOM 3220 C C . SER A 1 421 ? 11.593 -1.982 20.280 1.00 93.50 421 SER A C 1
ATOM 3222 O O . SER A 1 421 ? 12.616 -1.924 19.604 1.00 93.50 421 SER A O 1
ATOM 3224 N N . SER A 1 422 ? 11.501 -2.763 21.360 1.00 92.75 422 SER A N 1
ATOM 3225 C CA . SER A 1 422 ? 12.616 -3.557 21.907 1.00 92.75 422 SER A CA 1
ATOM 3226 C C . SER A 1 422 ? 12.957 -4.845 21.137 1.00 92.75 422 SER A C 1
ATOM 3228 O O . SER A 1 422 ? 13.914 -5.526 21.492 1.00 92.75 422 SER A O 1
ATOM 3230 N N . ARG A 1 423 ? 12.176 -5.201 20.111 1.00 95.81 423 ARG A N 1
ATOM 3231 C CA . ARG A 1 423 ? 12.273 -6.458 19.340 1.00 95.81 423 ARG A CA 1
ATOM 3232 C C . ARG A 1 423 ? 12.590 -6.242 17.865 1.00 95.81 423 ARG A C 1
ATOM 3234 O O . ARG A 1 423 ? 13.147 -7.126 17.224 1.00 95.81 423 ARG A O 1
ATOM 3241 N N . LEU A 1 424 ? 12.243 -5.071 17.329 1.00 94.38 424 LEU A N 1
ATOM 3242 C CA . LEU A 1 424 ? 12.345 -4.787 15.896 1.00 94.38 424 LEU A CA 1
ATOM 3243 C C . LEU A 1 424 ? 13.779 -4.854 15.377 1.00 94.38 424 LEU A C 1
ATOM 3245 O O . LEU A 1 424 ? 13.970 -5.282 14.250 1.00 94.38 424 LEU A O 1
ATOM 3249 N N . LYS A 1 425 ? 14.778 -4.476 16.186 1.00 93.56 425 LYS A N 1
ATOM 3250 C CA . LYS A 1 425 ? 16.175 -4.511 15.739 1.00 93.56 425 LYS A CA 1
ATOM 3251 C C . LYS A 1 425 ? 16.616 -5.930 15.363 1.00 93.56 425 LYS A C 1
ATOM 3253 O O . LYS A 1 425 ? 17.178 -6.111 14.297 1.00 93.56 425 LYS A O 1
ATOM 3258 N N . ALA A 1 426 ? 16.306 -6.926 16.194 1.00 93.50 426 ALA A N 1
ATOM 3259 C CA . ALA A 1 426 ? 16.668 -8.316 15.915 1.00 93.50 426 ALA A CA 1
ATOM 3260 C C . ALA A 1 426 ? 15.993 -8.845 14.637 1.00 93.50 426 ALA A C 1
ATOM 3262 O O . ALA A 1 426 ? 16.616 -9.557 13.857 1.00 93.50 426 ALA A O 1
ATOM 3263 N N . LEU A 1 427 ? 14.733 -8.458 14.408 1.00 93.56 427 LEU A N 1
ATOM 3264 C CA . LEU A 1 427 ? 14.003 -8.793 13.183 1.00 93.56 427 LEU A CA 1
ATOM 3265 C C . LEU A 1 427 ? 14.630 -8.133 11.953 1.00 93.56 427 LEU A C 1
ATOM 3267 O O . LEU A 1 427 ? 14.854 -8.804 10.951 1.00 93.56 427 LEU A O 1
ATOM 3271 N N . ASP A 1 428 ? 14.919 -6.834 12.046 1.00 88.12 428 ASP A N 1
ATOM 3272 C CA . ASP A 1 428 ? 15.531 -6.058 10.969 1.00 88.12 428 ASP A CA 1
ATOM 3273 C C . ASP A 1 428 ? 16.925 -6.623 10.616 1.00 88.12 428 ASP A C 1
ATOM 3275 O O . ASP A 1 428 ? 17.196 -6.870 9.445 1.00 88.12 428 ASP A O 1
ATOM 3279 N N . ASP A 1 429 ? 17.767 -6.927 11.613 1.00 90.75 429 ASP A N 1
ATOM 3280 C CA . ASP A 1 429 ? 19.117 -7.480 11.414 1.00 90.75 429 ASP A CA 1
ATOM 3281 C C . ASP A 1 429 ? 19.087 -8.875 10.747 1.00 90.75 429 ASP A C 1
ATOM 3283 O O . ASP A 1 429 ? 19.886 -9.168 9.851 1.00 90.75 429 ASP A O 1
ATOM 3287 N N . ALA A 1 430 ? 18.161 -9.748 11.163 1.00 89.31 430 ALA A N 1
ATOM 3288 C CA . ALA A 1 430 ? 18.010 -11.086 10.585 1.00 89.31 430 ALA A CA 1
ATOM 3289 C C . ALA A 1 430 ? 17.533 -11.029 9.127 1.00 89.31 430 ALA A C 1
ATOM 3291 O O . ALA A 1 430 ? 18.003 -11.783 8.274 1.00 89.31 430 ALA A O 1
ATOM 3292 N N . VAL A 1 431 ? 16.619 -10.105 8.832 1.00 80.44 431 VAL A N 1
ATOM 3293 C CA . VAL A 1 431 ? 16.130 -9.845 7.476 1.00 80.44 431 VAL A CA 1
ATOM 3294 C C . VAL A 1 431 ? 17.241 -9.282 6.597 1.00 80.44 431 VAL A C 1
ATOM 3296 O O . VAL A 1 431 ? 17.427 -9.767 5.485 1.00 80.44 431 VAL A O 1
ATOM 3299 N N . ASP A 1 432 ? 18.012 -8.311 7.086 1.00 75.62 432 ASP A N 1
ATOM 3300 C CA . ASP A 1 432 ? 19.136 -7.740 6.341 1.00 75.62 432 ASP A CA 1
ATOM 3301 C C . ASP A 1 432 ? 20.206 -8.802 6.034 1.00 75.62 432 ASP A C 1
ATOM 3303 O O . ASP A 1 432 ? 20.706 -8.861 4.911 1.00 75.62 432 ASP A O 1
ATOM 3307 N N . SER A 1 433 ? 20.482 -9.707 6.976 1.00 79.81 433 SER A N 1
ATOM 3308 C CA . SER A 1 433 ? 21.385 -10.848 6.754 1.00 79.81 433 SER A CA 1
ATOM 3309 C C . SER A 1 433 ? 20.848 -11.788 5.668 1.00 79.81 433 SER A C 1
ATOM 3311 O O . SER A 1 433 ? 21.547 -12.096 4.706 1.00 79.81 433 SER A O 1
ATOM 3313 N N . ALA A 1 434 ? 19.562 -12.151 5.735 1.00 76.38 434 ALA A N 1
ATOM 3314 C CA . ALA A 1 434 ? 18.923 -12.970 4.706 1.00 76.38 434 ALA A CA 1
ATOM 3315 C C . ALA A 1 434 ? 18.952 -12.316 3.312 1.00 76.38 434 ALA A C 1
ATOM 3317 O O . ALA A 1 434 ? 19.079 -13.017 2.306 1.00 76.38 434 ALA A O 1
ATOM 3318 N N . MET A 1 435 ? 18.845 -10.987 3.235 1.00 67.81 435 MET A N 1
ATOM 3319 C CA . MET A 1 435 ? 18.980 -10.244 1.980 1.00 67.81 435 MET A CA 1
ATOM 3320 C C . MET A 1 435 ? 20.400 -10.345 1.411 1.00 67.81 435 MET A C 1
ATOM 3322 O O . MET A 1 435 ? 20.548 -10.584 0.211 1.00 67.81 435 MET A O 1
ATOM 3326 N N . LEU A 1 436 ? 21.428 -10.202 2.257 1.00 64.62 436 LEU A N 1
ATOM 3327 C CA . LEU A 1 436 ? 22.837 -10.335 1.863 1.00 64.62 436 LEU A CA 1
ATOM 3328 C C . LEU A 1 436 ? 23.170 -11.753 1.377 1.00 64.62 436 LEU A C 1
ATOM 3330 O O . LEU A 1 436 ? 23.901 -11.909 0.401 1.00 64.62 436 LEU A O 1
ATOM 3334 N N . ASP A 1 437 ? 22.553 -12.767 1.981 1.00 71.69 437 ASP A N 1
ATOM 3335 C CA . ASP A 1 437 ? 22.744 -14.178 1.628 1.00 71.69 437 ASP A CA 1
ATOM 3336 C C . ASP A 1 437 ? 21.936 -14.626 0.389 1.00 71.69 437 ASP A C 1
ATOM 3338 O O . ASP A 1 437 ? 21.919 -15.806 0.034 1.00 71.69 437 ASP A O 1
ATOM 3342 N N . GLY A 1 438 ? 21.214 -13.715 -0.279 1.00 63.31 438 GLY A N 1
ATOM 3343 C CA . GLY A 1 438 ? 20.371 -14.034 -1.443 1.00 63.31 438 GLY A CA 1
ATOM 3344 C C . GLY A 1 438 ? 19.055 -14.758 -1.105 1.00 63.31 438 GLY A C 1
ATOM 3345 O O . GLY A 1 438 ? 18.325 -15.213 -1.998 1.00 63.31 438 GLY A O 1
ATOM 3346 N N . ASN A 1 439 ? 18.707 -14.822 0.181 1.00 74.94 439 ASN A N 1
ATOM 3347 C CA . ASN A 1 439 ? 17.500 -15.446 0.724 1.00 74.94 439 ASN A CA 1
ATOM 3348 C C . ASN A 1 439 ? 16.332 -14.457 0.894 1.00 74.94 439 ASN A C 1
ATOM 3350 O O . ASN A 1 439 ? 15.382 -14.749 1.614 1.00 74.94 439 ASN A O 1
ATOM 3354 N N . GLY A 1 440 ? 16.345 -13.320 0.190 1.00 58.72 440 GLY A N 1
ATOM 3355 C CA . GLY A 1 440 ? 15.274 -12.314 0.249 1.00 58.72 440 GLY A CA 1
ATOM 3356 C C . GLY A 1 440 ? 13.860 -12.859 -0.021 1.00 58.72 440 GLY A C 1
ATOM 3357 O O . GLY A 1 440 ? 12.888 -12.432 0.603 1.00 58.72 440 GLY A O 1
ATOM 3358 N N . GLY A 1 441 ? 13.754 -13.879 -0.879 1.00 64.12 441 GLY A N 1
ATOM 3359 C CA . GLY A 1 441 ? 12.496 -14.563 -1.191 1.00 64.12 441 GLY A CA 1
ATOM 3360 C C . GLY A 1 441 ? 12.067 -15.643 -0.187 1.00 64.12 441 GLY A C 1
ATOM 3361 O O . GLY A 1 441 ? 10.993 -16.218 -0.359 1.00 64.12 441 GLY A O 1
ATOM 3362 N N . ALA A 1 442 ? 12.876 -15.950 0.831 1.00 78.75 442 ALA A N 1
ATOM 3363 C CA . ALA A 1 442 ? 12.537 -16.927 1.863 1.00 78.75 442 ALA A CA 1
ATOM 3364 C C . ALA A 1 442 ? 11.520 -16.340 2.850 1.00 78.75 442 ALA A C 1
ATOM 3366 O O . ALA A 1 442 ? 11.598 -15.163 3.212 1.00 78.75 442 ALA A O 1
ATOM 3367 N N . LYS A 1 443 ? 10.575 -17.161 3.318 1.00 87.12 443 LYS A N 1
ATOM 3368 C CA . LYS A 1 443 ? 9.627 -16.768 4.369 1.00 87.12 443 LYS A CA 1
ATOM 3369 C C . LYS A 1 443 ? 10.325 -16.616 5.720 1.00 87.12 443 LYS A C 1
ATOM 3371 O O . LYS A 1 443 ? 11.250 -17.361 6.033 1.00 87.12 443 LYS A O 1
ATOM 3376 N N . LEU A 1 444 ? 9.859 -15.683 6.543 1.00 90.75 444 LEU A N 1
ATOM 3377 C CA . LEU A 1 444 ? 10.381 -15.508 7.898 1.00 90.75 444 LEU A CA 1
ATOM 3378 C C . LEU A 1 444 ? 10.012 -16.679 8.807 1.00 90.75 444 LEU A C 1
ATOM 3380 O O . LEU A 1 444 ? 9.044 -17.395 8.563 1.00 90.75 444 LEU A O 1
ATOM 3384 N N . ASN A 1 445 ? 10.775 -16.871 9.876 1.00 96.38 445 ASN A N 1
ATOM 3385 C CA . ASN A 1 445 ? 10.513 -17.906 10.866 1.00 96.38 445 ASN A CA 1
ATOM 3386 C C . ASN A 1 445 ? 10.749 -17.367 12.274 1.00 96.38 445 ASN A C 1
ATOM 3388 O O . ASN A 1 445 ? 11.754 -17.642 12.905 1.00 96.38 445 ASN A O 1
ATOM 3392 N N . VAL A 1 446 ? 9.847 -16.526 12.748 1.00 95.88 446 VAL A N 1
ATOM 3393 C CA . VAL A 1 446 ? 9.944 -15.860 14.043 1.00 95.88 446 VAL A CA 1
ATOM 3394 C C . VAL A 1 446 ? 9.115 -16.617 15.071 1.00 95.88 446 VAL A C 1
ATOM 3396 O O . VAL A 1 446 ? 7.991 -17.046 14.786 1.00 95.88 446 VAL A O 1
ATOM 3399 N N . ARG A 1 447 ? 9.638 -16.716 16.294 1.00 94.62 447 ARG A N 1
ATOM 3400 C CA . ARG A 1 447 ? 8.896 -17.195 17.462 1.00 94.62 447 ARG A CA 1
ATOM 3401 C C . ARG A 1 447 ? 8.571 -16.031 18.402 1.00 94.62 447 ARG A C 1
ATOM 3403 O O . ARG A 1 447 ? 9.464 -15.389 18.944 1.00 94.62 447 ARG A O 1
ATOM 3410 N N . LEU A 1 448 ? 7.282 -15.762 18.613 1.00 94.69 448 LEU A N 1
ATOM 3411 C CA . LEU A 1 448 ? 6.782 -14.741 19.536 1.00 94.69 448 LEU A CA 1
ATOM 3412 C C . LEU A 1 448 ? 6.297 -15.410 20.829 1.00 94.69 448 LEU A C 1
ATOM 3414 O O . LEU A 1 448 ? 5.149 -15.845 20.946 1.00 94.69 448 LEU A O 1
ATOM 3418 N N . ASN A 1 449 ? 7.185 -15.495 21.815 1.00 92.19 449 ASN A N 1
ATOM 3419 C CA . ASN A 1 449 ? 6.878 -16.091 23.112 1.00 92.19 449 ASN A CA 1
ATOM 3420 C C . ASN A 1 449 ? 6.161 -15.103 24.041 1.00 92.19 449 ASN A C 1
ATOM 3422 O O . ASN A 1 449 ? 6.400 -13.897 24.001 1.00 92.19 449 ASN A O 1
ATOM 3426 N N . VAL A 1 450 ? 5.302 -15.634 24.915 1.00 90.75 450 VAL A N 1
ATOM 3427 C CA . VAL A 1 450 ? 4.687 -14.891 26.024 1.00 90.75 450 VAL A CA 1
ATOM 3428 C C . VAL A 1 450 ? 5.382 -15.306 27.316 1.00 90.75 450 VAL A C 1
ATOM 3430 O O . VAL A 1 450 ? 5.389 -16.497 27.638 1.00 90.75 450 VAL A O 1
ATOM 3433 N N . LEU A 1 451 ? 5.893 -14.336 28.077 1.00 88.19 451 LEU A N 1
ATOM 3434 C CA . LEU A 1 451 ? 6.454 -14.581 29.406 1.00 88.19 451 LEU A CA 1
ATOM 3435 C C . LEU A 1 451 ? 5.402 -15.226 30.314 1.00 88.19 451 LEU A C 1
ATOM 3437 O O . LEU A 1 451 ? 4.272 -14.744 30.435 1.00 88.19 451 LEU A O 1
ATOM 3441 N N . ARG A 1 452 ? 5.777 -16.334 30.957 1.00 74.69 452 ARG A N 1
ATOM 3442 C CA . ARG A 1 452 ? 4.918 -17.061 31.896 1.00 74.69 452 ARG A CA 1
ATOM 3443 C C . ARG A 1 452 ? 5.297 -16.670 33.323 1.00 74.69 452 ARG A C 1
ATOM 3445 O O . ARG A 1 452 ? 6.231 -17.223 33.886 1.00 74.69 452 ARG A O 1
ATOM 3452 N N . GLY A 1 453 ? 4.543 -15.740 33.904 1.00 63.09 453 GLY A N 1
ATOM 3453 C CA . GLY A 1 453 ? 4.742 -15.254 35.273 1.00 63.09 453 GLY A CA 1
ATOM 3454 C C . GLY A 1 453 ? 5.475 -13.913 35.355 1.00 63.09 453 GLY A C 1
ATOM 3455 O O . GLY A 1 453 ? 6.155 -13.495 34.422 1.00 63.09 453 GLY A O 1
ATOM 3456 N N . ALA A 1 454 ? 5.298 -13.217 36.481 1.00 52.41 454 ALA A N 1
ATOM 3457 C CA . ALA A 1 454 ? 6.075 -12.024 36.785 1.00 52.41 454 ALA A CA 1
ATOM 3458 C C . ALA A 1 454 ? 7.511 -12.459 37.094 1.00 52.41 454 ALA A C 1
ATOM 3460 O O . ALA A 1 454 ? 7.726 -13.204 38.048 1.00 52.41 454 ALA A O 1
ATOM 3461 N N . THR A 1 455 ? 8.486 -12.009 36.308 1.00 43.38 455 THR A N 1
ATOM 3462 C CA . THR A 1 455 ? 9.882 -12.050 36.742 1.00 43.38 455 THR A CA 1
ATOM 3463 C C . THR A 1 455 ? 9.997 -11.099 37.926 1.00 43.38 455 THR A C 1
ATOM 3465 O O . THR A 1 455 ? 9.953 -9.879 37.755 1.00 43.38 455 THR A O 1
ATOM 3468 N N . THR A 1 456 ? 10.027 -11.652 39.135 1.00 33.03 456 THR A N 1
ATOM 3469 C CA . THR A 1 456 ? 10.448 -10.922 40.332 1.00 33.03 456 THR A CA 1
ATOM 3470 C C . THR A 1 456 ? 11.838 -10.337 40.062 1.00 33.03 456 THR A C 1
ATOM 3472 O O . THR A 1 456 ? 12.664 -11.071 39.512 1.00 33.03 456 THR A O 1
ATOM 3475 N N . PRO A 1 457 ? 12.079 -9.047 40.360 1.00 40.66 457 PRO A N 1
ATOM 3476 C CA . PRO A 1 457 ? 13.421 -8.479 40.298 1.00 40.66 457 PRO A CA 1
ATOM 3477 C C . PRO A 1 457 ? 14.390 -9.198 41.238 1.00 40.66 457 PRO A C 1
ATOM 3479 O O . PRO A 1 457 ? 13.923 -9.726 42.278 1.00 40.66 457 PRO A O 1
#